Protein AF-0000000080639668 (afdb_homodimer)

Sequence (604 aa):
MKFLVVGAGGVGGYIGARLAEKGNDVTFLVRQKRAEQLKETGLTVKSAKGDVAIKPKLIMADEKGEFDAVIIASKAYSLNDVIRDVKPFVKDSSVIIPFLNGYRHYNQLFEAFSKHQVLGGLCFIESALNEKGEILHTSAAHRFVFGEWNGERTDRMNELENAFAGVKADVIISRDIEKDIWKKYMFIAAQAGVTTLFQQPVGPILDTEGGRNTAKRLFAEIGAIFSAAGIPKDPDLEEESYRTLTSMSYHMKSSMLRDMEKGRVTEGDHLHGFLLEKAKGLSVDTLVLETVFANLQMYEAKMKFLVVGAGGVGGYIGARLAEKGNDVTFLVRQKRAEQLKETGLTVKSAKGDVAIKPKLIMADEKGEFDAVIIASKAYSLNDVIRDVKPFVKDSSVIIPFLNGYRHYNQLFEAFSKHQVLGGLCFIESALNEKGEILHTSAAHRFVFGEWNGERTDRMNELENAFAGVKADVIISRDIEKDIWKKYMFIAAQAGVTTLFQQPVGPILDTEGGRNTAKRLFAEIGAIFSAAGIPKDPDLEEESYRTLTSMSYHMKSSMLRDMEKGRVTEGDHLHGFLLEKAKGLSVDTLVLETVFANLQMYEAK

Radius of gyration: 31.42 Å; Cα contacts (8 Å, |Δi|>4): 1148; chains: 2; bounding box: 51×94×61 Å

Solvent-accessible surface area (backbone atoms only — not comparable to full-atom values): 31959 Å² total; per-residue (Å²): 118,37,34,34,24,37,28,73,45,26,57,20,30,48,55,44,48,33,40,35,70,68,64,48,50,50,32,32,39,41,55,69,71,57,46,56,49,34,73,71,72,29,48,39,37,48,34,92,89,56,65,47,74,45,79,71,45,74,44,48,68,90,59,88,56,78,32,45,32,36,36,41,30,56,82,87,52,57,65,67,58,50,51,63,46,45,52,75,33,55,52,89,82,21,34,35,39,38,45,53,86,52,59,64,64,53,62,54,46,44,71,75,38,61,60,86,29,48,40,36,36,35,64,45,64,48,47,34,61,49,97,86,65,33,26,41,37,79,47,90,49,51,35,39,37,32,23,36,76,85,28,60,86,45,70,66,52,52,53,50,51,58,69,51,56,84,28,89,54,51,72,44,81,35,57,51,22,60,42,53,43,47,53,50,33,52,42,53,43,41,48,29,35,50,23,47,50,59,70,43,32,50,32,67,37,59,72,29,72,27,30,40,51,47,47,54,47,33,34,46,33,53,45,46,40,34,57,75,66,66,49,70,68,63,94,57,44,46,60,51,43,50,50,53,59,74,67,47,57,55,76,43,63,34,73,51,35,55,30,50,76,68,71,45,83,69,61,46,60,57,42,46,42,46,52,54,58,65,34,58,94,46,99,62,72,48,64,61,53,31,40,32,41,26,44,46,52,50,62,73,69,108,118,37,36,34,24,36,28,73,45,26,58,21,30,47,56,44,48,34,39,35,70,67,66,47,49,50,32,30,38,42,55,68,71,57,45,54,48,35,72,71,72,28,49,38,36,48,33,91,91,54,64,46,74,45,79,69,44,74,44,47,67,90,58,85,58,78,33,44,33,38,37,41,30,56,81,86,53,57,65,67,58,50,51,62,45,45,52,77,33,54,51,90,82,20,34,34,38,38,44,52,86,54,60,64,65,53,61,56,46,44,72,76,38,59,60,85,29,49,40,36,36,34,64,45,65,47,47,35,62,48,96,87,64,33,25,40,36,78,48,93,52,50,34,39,38,33,23,36,75,83,28,59,86,46,70,67,53,51,52,49,52,57,69,51,56,83,28,89,51,50,72,44,79,35,58,52,22,59,42,54,42,47,52,51,33,51,42,53,44,39,47,28,35,50,23,47,52,60,68,42,31,50,32,67,38,58,71,30,69,27,31,41,50,48,47,53,47,33,34,47,32,53,47,46,40,33,58,74,67,67,47,70,68,64,93,57,45,47,62,52,44,51,50,52,59,73,66,48,57,54,76,43,62,34,72,50,33,55,30,51,76,69,71,44,83,71,60,46,60,57,42,47,43,44,51,53,59,64,33,57,94,46,100,64,73,49,65,62,53,31,40,33,40,28,44,46,51,51,62,74,69,108

Foldseek 3Di:
DAEEQEDCWQLSVVQQQLLVVVPHHYEYEDDDVVVVLCCVQNAWEDDPLDITGDNHHYDYLPDAEEGQEYEYEDPPDDLVVVLNSCVRHYDPNHAYEYADAFDVSLVVVVVSHPNQRYKQKYWDFDWGQDPSRYIYTDDPAFEIEIEHCQLDCDPVNVVVCVSCVPRSHHYYYGSHRQQVRLLRLLLLLLQQLLCLLVLAFLQVLCVDPVSLVLSLVQLVLLVLLCVQLVRDYDPCSSVVSSVVSVPDDNRDHRPQSVCLVVLHQGCLCRRLVVSVVSCVVPPTDCPSSVSSSVSNVVSVVD/DAEEQEDCWQLSVVQQQLLVVVPHHYEYEDDDVVVVLCCVQNAWEDEPLDITGDNHHYDYLPDAEEGQEYEYEDPPDDLVVVLNSCVRHYDPNHAYEYADAFDVSLVVVVVSDPNQRYKQKYWDFDWGQDPSRYIYTDDPAFEIEIEHCQLDCDPVNVVVCVSCVPRSHHYYYGSHRQQVRLLRLLLLLLQQLLCLLVLAFLQVLCVDPVSLVLSLVQLVLLVLLCVQLVRDYDPCSSVVSSVVSVPDDNRDHRPQSVCLVVLHQGCLCRRLVVSVVSCVVPPTDCPSSVSSSVSNVVSVVD

InterPro domains:
  IPR003710 Ketopantoate reductase ApbA/PanE [TIGR00745] (2-301)
  IPR008927 6-phosphogluconate dehydrogenase-like, C-terminal domain superfamily [SSF48179] (176-300)
  IPR013328 6-phosphogluconate dehydrogenase, domain 2 [G3DSA:1.10.1040.10] (176-299)
  IPR013332 Ketopantoate reductase, N-terminal domain [PF02558] (4-150)
  IPR013752 Ketopantoate reductase, C-terminal domain [PF08546] (176-300)
  IPR036291 NAD(P)-binding domain superfamily [SSF51735] (1-173)
  IPR051402 Ketopantoate Reductase-Related [PTHR21708] (1-301)

Secondary structure (DSSP, 8-state):
-EEEEE--SHHHHHHHHHHHHTT-EEEEE--HHHHHHHHHH-EEEEETT--EEE--EEE-TTS---EEEEEE--SSS-HHHHHHHHGGGEEEEEEEEE--SSSHHHHHHHHHS-TTTB-EEEEEEEEEE-TTS-EEEEEEEEEEEEE-TT----HHHHHHHHHHTT-SSEEEE-SSHHHHHHHHHHHHHHHHHHHHHHTS-HHHHHTSHHHHHHHHHHHHHHHHHHHHTT----TTHHHHHHHHHHTS-TT---HHHHHHHTT----HIIIIIHHHHHHTTS----HHHHHHHHHHHHHHH-/-EEEEE--SHHHHHHHHHHHHTT-EEEEE--HHHHHHHHHH-EEEEETT--EEE--EEE-TTS---EEEEEE--SSS-HHHHHHHHGGGEEEEEEEEE--SSSHHHHHHHHHS-TTTB-EEEEEEEEEE-TTSPEEEEEEEEEEEEE-TT----HHHHHHHHHHTT-SSEEEE-SSHHHHHHHHHHHHHHHHHHHHHHTS-HHHHHTSHHHHHHHHHHHHHHHHHHHHTT----TTHHHHHHHHHHTS-TT---HHHHHHHTT----HIIIIIHHHHHHTTS----HHHHHHHHHHHHHHH-

Structure (mmCIF, N/CA/C/O backbone):
data_AF-0000000080639668-model_v1
#
loop_
_entity.id
_entity.type
_entity.pdbx_description
1 polymer '2-dehydropantoate 2-reductase'
#
loop_
_atom_site.group_PDB
_atom_site.id
_atom_site.type_symbol
_atom_site.label_atom_id
_atom_site.label_alt_id
_atom_site.label_comp_id
_atom_site.label_asym_id
_atom_site.label_entity_id
_atom_site.label_seq_id
_atom_site.pdbx_PDB_ins_code
_atom_site.Cartn_x
_atom_site.Cartn_y
_atom_site.Cartn_z
_atom_site.occupancy
_atom_site.B_iso_or_equiv
_atom_site.auth_seq_id
_atom_site.auth_comp_id
_atom_site.auth_asym_id
_atom_site.auth_atom_id
_atom_site.pdbx_PDB_model_num
ATOM 1 N N . MET A 1 1 ? -1.045 -43.719 -22.391 1 94.25 1 MET A N 1
ATOM 2 C CA . MET A 1 1 ? -0.849 -43.188 -21.031 1 94.25 1 MET A CA 1
ATOM 3 C C . MET A 1 1 ? -2.18 -42.812 -20.406 1 94.25 1 MET A C 1
ATOM 5 O O . MET A 1 1 ? -3.045 -42.25 -21.078 1 94.25 1 MET A O 1
ATOM 9 N N . LYS A 1 2 ? -2.375 -43.219 -19.203 1 97.88 2 LYS A N 1
ATOM 10 C CA . LYS A 1 2 ? -3.555 -42.812 -18.438 1 97.88 2 LYS A CA 1
ATOM 11 C C . LYS A 1 2 ? -3.256 -41.594 -17.562 1 97.88 2 LYS A C 1
ATOM 13 O O . LYS A 1 2 ? -2.371 -41.625 -16.703 1 97.88 2 LYS A O 1
ATOM 18 N N . PHE A 1 3 ? -4.066 -40.531 -17.766 1 98.5 3 PHE A N 1
ATOM 19 C CA . PHE A 1 3 ? -3.848 -39.312 -17.031 1 98.5 3 PHE A CA 1
ATOM 20 C C . PHE A 1 3 ? -4.871 -39.125 -15.914 1 98.5 3 PHE A C 1
ATOM 22 O O . PHE A 1 3 ? -6.051 -39.438 -16.109 1 98.5 3 PHE A O 1
ATOM 29 N N . LEU A 1 4 ? -4.379 -38.719 -14.781 1 98.25 4 LEU A N 1
ATOM 30 C CA . LEU A 1 4 ? -5.227 -38.188 -13.711 1 98.25 4 LEU A CA 1
ATOM 31 C C . LEU A 1 4 ? -5.027 -36.688 -13.539 1 98.25 4 LEU A C 1
ATOM 33 O O . LEU A 1 4 ? -3.908 -36.25 -13.305 1 98.25 4 LEU A O 1
ATOM 37 N N . VAL A 1 5 ? -6.039 -35.938 -13.695 1 97.75 5 VAL A N 1
ATOM 38 C CA . VAL A 1 5 ? -5.984 -34.5 -13.445 1 97.75 5 VAL A CA 1
ATOM 39 C C . VAL A 1 5 ? -6.672 -34.188 -12.125 1 97.75 5 VAL A C 1
ATOM 41 O O . VAL A 1 5 ? -7.859 -34.469 -11.945 1 97.75 5 VAL A O 1
ATOM 44 N N . VAL A 1 6 ? -5.867 -33.594 -11.273 1 95.44 6 VAL A N 1
ATOM 45 C CA . VAL A 1 6 ? -6.398 -33.281 -9.945 1 95.44 6 VAL A CA 1
ATOM 46 C C . VAL A 1 6 ? -7.152 -31.953 -9.992 1 95.44 6 VAL A C 1
ATOM 48 O O . VAL A 1 6 ? -6.535 -30.891 -9.977 1 95.44 6 VAL A O 1
ATOM 51 N N . GLY A 1 7 ? -8.422 -32.031 -9.914 1 89.38 7 GLY A N 1
ATOM 52 C CA . GLY A 1 7 ? -9.273 -30.844 -9.992 1 89.38 7 GLY A CA 1
ATOM 53 C C . GLY A 1 7 ? -9.703 -30.516 -11.414 1 89.38 7 GLY A C 1
ATOM 54 O O . GLY A 1 7 ? -8.906 -30.625 -12.352 1 89.38 7 GLY A O 1
ATOM 55 N N . ALA A 1 8 ? -10.906 -30.125 -11.562 1 91.38 8 ALA A N 1
ATOM 56 C CA . ALA A 1 8 ? -11.453 -29.641 -12.828 1 91.38 8 ALA A CA 1
ATOM 57 C C . ALA A 1 8 ? -11.758 -28.156 -12.766 1 91.38 8 ALA A C 1
ATOM 59 O O . ALA A 1 8 ? -12.852 -27.734 -13.141 1 91.38 8 ALA A O 1
ATOM 60 N N . GLY A 1 9 ? -10.781 -27.484 -12.258 1 91.62 9 GLY A N 1
ATOM 61 C CA . GLY A 1 9 ? -10.891 -26.031 -12.203 1 91.62 9 GLY A CA 1
ATOM 62 C C . GLY A 1 9 ? -10.305 -25.359 -13.43 1 91.62 9 GLY A C 1
ATOM 63 O O . GLY A 1 9 ? -10.258 -25.938 -14.516 1 91.62 9 GLY A O 1
ATOM 64 N N . GLY A 1 10 ? -9.93 -24.062 -13.305 1 91.69 10 GLY A N 1
ATOM 65 C CA . GLY A 1 10 ? -9.461 -23.266 -14.43 1 91.69 10 GLY A CA 1
ATOM 66 C C . GLY A 1 10 ? -8.297 -23.906 -15.164 1 91.69 10 GLY A C 1
ATOM 67 O O . GLY A 1 10 ? -8.391 -24.188 -16.359 1 91.69 10 GLY A O 1
ATOM 68 N N . VAL A 1 11 ? -7.219 -24.203 -14.453 1 93.56 11 VAL A N 1
ATOM 69 C CA . VAL A 1 11 ? -6.008 -24.703 -15.094 1 93.56 11 VAL A CA 1
ATOM 70 C C . VAL A 1 11 ? -6.145 -26.203 -15.359 1 93.56 11 VAL A C 1
ATOM 72 O O . VAL A 1 11 ? -5.961 -26.656 -16.5 1 93.56 11 VAL A O 1
ATOM 75 N N . GLY A 1 12 ? -6.531 -26.922 -14.367 1 95.56 12 GLY A N 1
ATOM 76 C CA . GLY A 1 12 ? -6.684 -28.359 -14.523 1 95.56 12 GLY A CA 1
ATOM 77 C C . GLY A 1 12 ? -7.758 -28.734 -15.523 1 95.56 12 GLY A C 1
ATOM 78 O O . GLY A 1 12 ? -7.555 -29.625 -16.344 1 95.56 12 GLY A O 1
ATOM 79 N N . GLY A 1 13 ? -8.875 -28.078 -15.391 1 95.94 13 GLY A N 1
ATOM 80 C CA . GLY A 1 13 ? -9.938 -28.328 -16.359 1 95.94 13 GLY A CA 1
ATOM 81 C C . GLY A 1 13 ? -9.531 -28.031 -17.781 1 95.94 13 GLY A C 1
ATOM 82 O O . GLY A 1 13 ? -9.891 -28.766 -18.703 1 95.94 13 GLY A O 1
ATOM 83 N N . TYR A 1 14 ? -8.797 -27 -17.922 1 96.56 14 TYR A N 1
ATOM 84 C CA . TYR A 1 14 ? -8.375 -26.594 -19.266 1 96.56 14 TYR A CA 1
ATOM 85 C C . TYR A 1 14 ? -7.457 -27.656 -19.875 1 96.56 14 TYR A C 1
ATOM 87 O O . TYR A 1 14 ? -7.754 -28.203 -20.938 1 96.56 14 TYR A O 1
ATOM 95 N N . ILE A 1 15 ? -6.387 -27.984 -19.203 1 97 15 ILE A N 1
ATOM 96 C CA . ILE A 1 15 ? -5.391 -28.891 -19.781 1 97 15 ILE A CA 1
ATOM 97 C C . ILE A 1 15 ? -5.969 -30.297 -19.875 1 97 15 ILE A C 1
ATOM 99 O O . ILE A 1 15 ? -5.668 -31.047 -20.812 1 97 15 ILE A O 1
ATOM 103 N N . GLY A 1 16 ? -6.801 -30.641 -18.891 1 97.81 16 GLY A N 1
ATOM 104 C CA . GLY A 1 16 ? -7.465 -31.938 -18.953 1 97.81 16 GLY A CA 1
ATOM 105 C C . GLY A 1 16 ? -8.414 -32.062 -20.125 1 97.81 16 GLY A C 1
ATOM 106 O O . GLY A 1 16 ? -8.43 -33.094 -20.812 1 97.81 16 GLY A O 1
ATOM 107 N N . ALA A 1 17 ? -9.164 -31.047 -20.344 1 97.88 17 ALA A N 1
ATOM 108 C CA . ALA A 1 17 ? -10.094 -31.047 -21.469 1 97.88 17 ALA A CA 1
ATOM 109 C C . ALA A 1 17 ? -9.352 -31.125 -22.797 1 97.88 17 ALA A C 1
ATOM 111 O O . ALA A 1 17 ? -9.758 -31.859 -23.703 1 97.88 17 ALA A O 1
ATOM 112 N N . ARG A 1 18 ? -8.305 -30.422 -22.891 1 97.81 18 ARG A N 1
ATOM 113 C CA . ARG A 1 18 ? -7.523 -30.391 -24.125 1 97.81 18 ARG A CA 1
ATOM 114 C C . ARG A 1 18 ? -6.879 -31.75 -24.375 1 97.81 18 ARG A C 1
ATOM 116 O O . ARG A 1 18 ? -6.852 -32.219 -25.516 1 97.81 18 ARG A O 1
ATOM 123 N N . LEU A 1 19 ? -6.34 -32.344 -23.391 1 97.94 19 LEU A N 1
ATOM 124 C CA . LEU A 1 19 ? -5.77 -33.688 -23.5 1 97.94 19 LEU A CA 1
ATOM 125 C C . LEU A 1 19 ? -6.828 -34.688 -23.938 1 97.94 19 LEU A C 1
ATOM 127 O O . LEU A 1 19 ? -6.578 -35.531 -24.812 1 97.94 19 LEU A O 1
ATOM 131 N N . ALA A 1 20 ? -7.988 -34.562 -23.328 1 97.81 20 ALA A N 1
ATOM 132 C CA . ALA A 1 20 ? -9.086 -35.469 -23.672 1 97.81 20 ALA A CA 1
ATOM 133 C C . ALA A 1 20 ? -9.562 -35.25 -25.094 1 97.81 20 ALA A C 1
ATOM 135 O O . ALA A 1 20 ? -9.906 -36.219 -25.797 1 97.81 20 ALA A O 1
ATOM 136 N N . GLU A 1 21 ? -9.633 -34 -25.422 1 96.94 21 GLU A N 1
ATOM 137 C CA . GLU A 1 21 ? -10.055 -33.625 -26.766 1 96.94 21 GLU A CA 1
ATOM 138 C C . GLU A 1 21 ? -9.188 -34.312 -27.828 1 96.94 21 GLU A C 1
ATOM 140 O O . GLU A 1 21 ? -9.672 -34.688 -28.891 1 96.94 21 GLU A O 1
ATOM 145 N N . LYS A 1 22 ? -7.977 -34.438 -27.609 1 95.88 22 LYS A N 1
ATOM 146 C CA . LYS A 1 22 ? -7.035 -35.062 -28.547 1 95.88 22 LYS A CA 1
ATOM 147 C C . LYS A 1 22 ? -7.176 -36.594 -28.531 1 95.88 22 LYS A C 1
ATOM 149 O O . LYS A 1 22 ? -6.562 -37.281 -29.344 1 95.88 22 LYS A O 1
ATOM 154 N N . GLY A 1 23 ? -7.887 -37.156 -27.531 1 96.25 23 GLY A N 1
ATOM 155 C CA . GLY A 1 23 ? -8.156 -38.562 -27.516 1 96.25 23 GLY A CA 1
ATOM 156 C C . GLY A 1 23 ? -7.398 -39.312 -26.422 1 96.25 23 GLY A C 1
ATOM 157 O O . GLY A 1 23 ? -7.461 -40.531 -26.344 1 96.25 23 GLY A O 1
ATOM 158 N N . ASN A 1 24 ? -6.691 -38.594 -25.594 1 97.75 24 ASN A N 1
ATOM 159 C CA . ASN A 1 24 ? -5.98 -39.25 -24.484 1 97.75 24 ASN A CA 1
ATOM 160 C C . ASN A 1 24 ? -6.949 -39.75 -23.422 1 97.75 24 ASN A C 1
ATOM 162 O O . ASN A 1 24 ? -8.094 -39.312 -23.328 1 97.75 24 ASN A O 1
ATOM 166 N N . ASP A 1 25 ? -6.539 -40.719 -22.688 1 98.31 25 ASP A N 1
ATOM 167 C CA . ASP A 1 25 ? -7.312 -41.25 -21.578 1 98.31 25 ASP A CA 1
ATOM 168 C C . ASP A 1 25 ? -7.141 -40.406 -20.328 1 98.31 25 ASP A C 1
ATOM 170 O O . ASP A 1 25 ? -6.195 -40.594 -19.562 1 98.31 25 ASP A O 1
ATOM 174 N N . VAL A 1 26 ? -8.117 -39.531 -20.109 1 98.56 26 VAL A N 1
ATOM 175 C CA . VAL A 1 26 ? -8.016 -38.531 -19.047 1 98.56 26 VAL A CA 1
ATOM 176 C C . VAL A 1 26 ? -9.141 -38.75 -18.031 1 98.56 26 VAL A C 1
ATOM 178 O O . VAL A 1 26 ? -10.305 -38.875 -18.406 1 98.56 26 VAL A O 1
ATOM 181 N N . THR A 1 27 ? -8.797 -38.844 -16.797 1 98.31 27 THR A N 1
ATOM 182 C CA . THR A 1 27 ? -9.742 -38.906 -15.68 1 98.31 27 THR A CA 1
ATOM 183 C C . THR A 1 27 ? -9.523 -37.75 -14.727 1 98.31 27 THR A C 1
ATOM 185 O O . THR A 1 27 ? -8.391 -37.375 -14.43 1 98.31 27 THR A O 1
ATOM 188 N N . PHE A 1 28 ? -10.617 -37.156 -14.227 1 97.44 28 PHE A N 1
ATOM 189 C CA . PHE A 1 28 ? -10.539 -36.031 -13.305 1 97.44 28 PHE A CA 1
ATOM 190 C C . PHE A 1 28 ? -10.859 -36.469 -11.883 1 97.44 28 PHE A C 1
ATOM 192 O O . PHE A 1 28 ? -11.883 -37.094 -11.641 1 97.44 28 PHE A O 1
ATOM 199 N N . LEU A 1 29 ? -9.945 -36.188 -11.008 1 96.44 29 LEU A N 1
ATOM 200 C CA . LEU A 1 29 ? -10.219 -36.344 -9.586 1 96.44 29 LEU A CA 1
ATOM 201 C C . LEU A 1 29 ? -10.93 -35.125 -9.008 1 96.44 29 LEU A C 1
ATOM 203 O O . LEU A 1 29 ? -10.336 -34.062 -8.922 1 96.44 29 LEU A O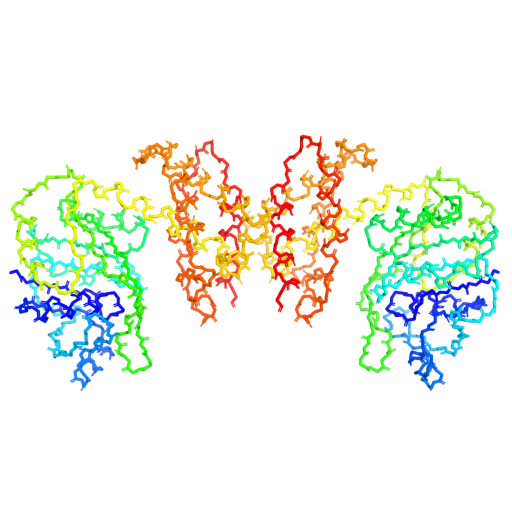 1
ATOM 207 N N . VAL A 1 30 ? -12.164 -35.281 -8.68 1 93.62 30 VAL A N 1
ATOM 208 C CA . VAL A 1 30 ? -12.961 -34.156 -8.211 1 93.62 30 VAL A CA 1
ATOM 209 C C . VAL A 1 30 ? -13.719 -34.531 -6.941 1 93.62 30 VAL A C 1
ATOM 211 O O . VAL A 1 30 ? -13.812 -35.719 -6.609 1 93.62 30 VAL A O 1
ATOM 214 N N . ARG A 1 31 ? -14.242 -33.562 -6.184 1 90.81 31 ARG A N 1
ATOM 215 C CA . ARG A 1 31 ? -15.102 -33.812 -5.027 1 90.81 31 ARG A CA 1
ATOM 216 C C . ARG A 1 31 ? -16.547 -34 -5.453 1 90.81 31 ARG A C 1
ATOM 218 O O . ARG A 1 31 ? -16.891 -33.812 -6.617 1 90.81 31 ARG A O 1
ATOM 225 N N . GLN A 1 32 ? -17.297 -34.312 -4.531 1 91.94 32 GLN A N 1
ATOM 226 C CA . GLN A 1 32 ? -18.656 -34.75 -4.789 1 91.94 32 GLN A CA 1
ATOM 227 C C . GLN A 1 32 ? -19.469 -33.656 -5.484 1 91.94 32 GLN A C 1
ATOM 229 O O . GLN A 1 32 ? -20.125 -33.906 -6.504 1 91.94 32 GLN A O 1
ATOM 234 N N . LYS A 1 33 ? -19.406 -32.531 -4.977 1 91.75 33 LYS A N 1
ATOM 235 C CA . LYS A 1 33 ? -20.203 -31.422 -5.531 1 91.75 33 LYS A CA 1
ATOM 236 C C . LYS A 1 33 ? -19.844 -31.156 -6.988 1 91.75 33 LYS A C 1
ATOM 238 O O . LYS A 1 33 ? -20.719 -31 -7.836 1 91.75 33 LYS A O 1
ATOM 243 N N . ARG A 1 34 ? -18.594 -31.141 -7.23 1 92.25 34 ARG A N 1
ATOM 244 C CA . ARG A 1 34 ? -18.125 -30.906 -8.594 1 92.25 34 ARG A CA 1
ATOM 245 C C . ARG A 1 34 ? -18.453 -32.094 -9.5 1 92.25 34 ARG A C 1
ATOM 247 O O . ARG A 1 34 ? -18.766 -31.906 -10.672 1 92.25 34 ARG A O 1
ATOM 254 N N . ALA A 1 35 ? -18.359 -33.25 -8.977 1 94.06 35 ALA A N 1
ATOM 255 C CA . ALA A 1 35 ? -18.703 -34.438 -9.727 1 94.06 35 ALA A CA 1
ATOM 256 C C . ALA A 1 35 ? -20.156 -34.406 -10.195 1 94.06 35 ALA A C 1
ATOM 258 O O . ALA A 1 35 ? -20.453 -34.688 -11.352 1 94.06 35 ALA A O 1
ATOM 259 N N . GLU A 1 36 ? -20.969 -34 -9.289 1 95.25 36 GLU A N 1
ATOM 260 C CA . GLU A 1 36 ? -22.391 -33.906 -9.609 1 95.25 36 GLU A CA 1
ATOM 261 C C . GLU A 1 36 ? -22.656 -32.875 -10.695 1 95.25 36 GLU A C 1
ATOM 263 O O . GLU A 1 36 ? -23.422 -33.125 -11.617 1 95.25 36 GLU A O 1
ATOM 268 N N . GLN A 1 37 ? -21.984 -31.828 -10.57 1 94.75 37 GLN A N 1
ATOM 269 C CA . GLN A 1 37 ? -22.125 -30.766 -11.562 1 94.75 37 GLN A CA 1
ATOM 270 C C . GLN A 1 37 ? -21.641 -31.234 -12.93 1 94.75 37 GLN A C 1
ATOM 272 O O . GLN A 1 37 ? -22.312 -31 -13.938 1 94.75 37 GLN A O 1
ATOM 277 N N . LEU A 1 38 ? -20.5 -31.891 -12.938 1 96.12 38 LEU A N 1
ATOM 278 C CA . LEU A 1 38 ? -19.875 -32.281 -14.188 1 96.12 38 LEU A CA 1
ATOM 279 C C . LEU A 1 38 ? -20.672 -33.406 -14.852 1 96.12 38 LEU A C 1
ATOM 281 O O . LEU A 1 38 ? -20.688 -33.531 -16.078 1 96.12 38 LEU A O 1
ATOM 285 N N . LYS A 1 39 ? -21.344 -34.188 -14.078 1 94.94 39 LYS A N 1
ATOM 286 C CA . LYS A 1 39 ? -22.188 -35.25 -14.617 1 94.94 39 LYS A CA 1
ATOM 287 C C . LYS A 1 39 ? -23.391 -34.656 -15.359 1 94.94 39 LYS A C 1
ATOM 289 O O . LYS A 1 39 ? -23.844 -35.219 -16.359 1 94.94 39 LYS A O 1
ATOM 294 N N . GLU A 1 40 ? -23.734 -33.531 -14.875 1 94.56 40 GLU A N 1
ATOM 295 C CA . GLU A 1 40 ? -24.906 -32.906 -15.461 1 94.56 40 GLU A CA 1
ATOM 296 C C . GLU A 1 40 ? -24.516 -32.031 -16.656 1 94.56 40 GLU A C 1
ATOM 298 O O . GLU A 1 40 ? -25.172 -32.094 -17.703 1 94.56 40 GLU A O 1
ATOM 303 N N . THR A 1 41 ? -23.5 -31.312 -16.547 1 94.38 41 THR A N 1
ATOM 304 C CA . THR A 1 41 ? -23.25 -30.266 -17.531 1 94.38 41 THR A CA 1
ATOM 305 C C . THR A 1 41 ? -22.094 -30.641 -18.438 1 94.38 41 THR A C 1
ATOM 307 O O . THR A 1 41 ? -21.891 -30.031 -19.5 1 94.38 41 THR A O 1
ATOM 310 N N . GLY A 1 42 ? -21.328 -31.688 -17.953 1 96.69 42 GLY A N 1
ATOM 311 C CA . GLY A 1 42 ? -20.047 -31.906 -18.625 1 96.69 42 GLY A CA 1
ATOM 312 C C . GLY A 1 42 ? -19.016 -30.844 -18.297 1 96.69 42 GLY A C 1
ATOM 313 O O . GLY A 1 42 ? -19.234 -30.016 -17.406 1 96.69 42 GLY A O 1
ATOM 314 N N . LEU A 1 43 ? -17.844 -30.984 -18.938 1 97.69 43 LEU A N 1
ATOM 315 C CA . LEU A 1 43 ? -16.766 -30.016 -18.797 1 97.69 43 LEU A CA 1
ATOM 316 C C . LEU A 1 43 ? -16.625 -29.172 -20.062 1 97.69 43 LEU A C 1
ATOM 318 O O . LEU A 1 43 ? -16.312 -29.703 -21.125 1 97.69 43 LEU A O 1
ATOM 322 N N . THR A 1 44 ? -16.891 -27.906 -19.891 1 97.56 44 THR A N 1
ATOM 323 C CA . THR A 1 44 ? -16.875 -26.984 -21.031 1 97.56 44 THR A CA 1
ATOM 324 C C . THR A 1 44 ? -15.789 -25.938 -20.875 1 97.56 44 THR A C 1
ATOM 326 O O . THR A 1 44 ? -15.672 -25.312 -19.812 1 97.56 44 THR A O 1
ATOM 329 N N . VAL A 1 45 ? -14.977 -25.766 -21.938 1 97.12 45 VAL A N 1
ATOM 330 C CA . VAL A 1 45 ? -13.961 -24.719 -22 1 97.12 45 VAL A CA 1
ATOM 331 C C . VAL A 1 45 ? -14.312 -23.719 -23.094 1 97.12 45 VAL A C 1
ATOM 333 O O . VAL A 1 45 ? -14.5 -24.094 -24.25 1 97.12 45 VAL A O 1
ATOM 336 N N . LYS A 1 46 ? -14.5 -22.516 -22.672 1 97 46 LYS A N 1
ATOM 337 C CA . LYS A 1 46 ? -14.633 -21.422 -23.625 1 97 46 LYS A CA 1
ATOM 338 C C . LYS A 1 46 ? -13.305 -20.703 -23.828 1 97 46 LYS A C 1
ATOM 340 O O . LYS A 1 46 ? -12.789 -20.062 -22.906 1 97 46 LYS A O 1
ATOM 345 N N . SER A 1 47 ? -12.766 -20.844 -25.031 1 95.38 47 SER A N 1
ATOM 346 C CA . SER A 1 47 ? -11.414 -20.344 -25.297 1 95.38 47 SER A CA 1
ATOM 347 C C . SER A 1 47 ? -11.32 -19.688 -26.672 1 95.38 47 SER A C 1
ATOM 349 O O . SER A 1 47 ? -11.961 -20.141 -27.625 1 95.38 47 SER A O 1
ATOM 351 N N . ALA A 1 48 ? -10.578 -18.625 -26.75 1 89.69 48 ALA A N 1
ATOM 352 C CA . ALA A 1 48 ? -10.297 -18.031 -28.062 1 89.69 48 ALA A CA 1
ATOM 353 C C . ALA A 1 48 ? -9.516 -18.984 -28.953 1 89.69 48 ALA A C 1
ATOM 355 O O . ALA A 1 48 ? -9.484 -18.828 -30.172 1 89.69 48 ALA A O 1
ATOM 356 N N . LYS A 1 49 ? -8.906 -20 -28.344 1 93.94 49 LYS A N 1
ATOM 357 C CA . LYS A 1 49 ? -8.156 -21 -29.094 1 93.94 49 LYS A CA 1
ATOM 358 C C . LYS A 1 49 ? -9.062 -22.156 -29.531 1 93.94 49 LYS A C 1
ATOM 360 O O . LYS A 1 49 ? -8.578 -23.172 -30.016 1 93.94 49 LYS A O 1
ATOM 365 N N . GLY A 1 50 ? -10.406 -21.953 -29.344 1 94.69 50 GLY A N 1
ATOM 366 C CA . GLY A 1 50 ? -11.398 -22.953 -29.703 1 94.69 50 GLY A CA 1
ATOM 367 C C . GLY A 1 50 ? -12.102 -23.547 -28.5 1 94.69 50 GLY A C 1
ATOM 368 O O . GLY A 1 50 ? -11.445 -24.016 -27.562 1 94.69 50 GLY A O 1
ATOM 369 N N . ASP A 1 51 ? -13.344 -23.578 -28.547 1 96.94 51 ASP A N 1
ATOM 370 C CA . ASP A 1 51 ? -14.141 -24.141 -27.469 1 96.94 51 ASP A CA 1
ATOM 371 C C . ASP A 1 51 ? -14.062 -25.672 -27.469 1 96.94 51 ASP A C 1
ATOM 373 O O . ASP A 1 51 ? -13.828 -26.281 -28.516 1 96.94 51 ASP A O 1
ATOM 377 N N . VAL A 1 52 ? -14.227 -26.219 -26.297 1 96.62 52 VAL A N 1
ATOM 378 C CA . VAL A 1 52 ? -14.297 -27.672 -26.203 1 96.62 52 VAL A CA 1
ATOM 379 C C . VAL A 1 52 ? -15.273 -28.078 -25.094 1 96.62 52 VAL A C 1
ATOM 381 O O . VAL A 1 52 ? -15.359 -27.391 -24.062 1 96.62 52 VAL A O 1
ATOM 384 N N . ALA A 1 53 ? -16.047 -29.062 -25.422 1 96.94 53 ALA A N 1
ATOM 385 C CA . ALA A 1 53 ? -16.953 -29.672 -24.453 1 96.94 53 ALA A CA 1
ATOM 386 C C . ALA A 1 53 ? -16.797 -31.188 -24.438 1 96.94 53 ALA A C 1
ATOM 388 O O . ALA A 1 53 ? -16.859 -31.844 -25.469 1 96.94 53 ALA A O 1
ATOM 389 N N . ILE A 1 54 ? -16.641 -31.703 -23.234 1 97.5 54 ILE A N 1
ATOM 390 C CA . ILE A 1 54 ? -16.469 -33.156 -23.125 1 97.5 54 ILE A CA 1
ATOM 391 C C . ILE A 1 54 ? -17.328 -33.688 -22 1 97.5 54 ILE A C 1
ATOM 393 O O . ILE A 1 54 ? -17.797 -32.938 -21.141 1 97.5 54 ILE A O 1
ATOM 397 N N . LYS A 1 55 ? -17.594 -35 -22.062 1 96.75 55 LYS A N 1
ATOM 398 C CA . LYS A 1 55 ? -18.062 -35.75 -20.906 1 96.75 55 LYS A CA 1
ATOM 399 C C . LYS A 1 55 ? -16.906 -36.344 -20.125 1 96.75 55 LYS A C 1
ATOM 401 O O . LYS A 1 55 ? -16.391 -37.406 -20.5 1 96.75 55 LYS A O 1
ATOM 406 N N . PRO A 1 56 ? -16.531 -35.781 -19.078 1 96.81 56 PRO A N 1
ATOM 407 C CA . PRO A 1 56 ? -15.297 -36.188 -18.406 1 96.81 56 PRO A CA 1
ATOM 408 C C . PRO A 1 56 ? -15.453 -37.469 -17.641 1 96.81 56 PRO A C 1
ATOM 410 O O . PRO A 1 56 ? -16.516 -37.75 -17.062 1 96.81 56 PRO A O 1
ATOM 413 N N . LYS A 1 57 ? -14.422 -38.312 -17.703 1 97.44 57 LYS A N 1
ATOM 414 C CA . LYS A 1 57 ? -14.312 -39.406 -16.734 1 97.44 57 LYS A CA 1
ATOM 415 C C . LYS A 1 57 ? -13.977 -38.844 -15.344 1 97.44 57 LYS A C 1
ATOM 417 O O . LYS A 1 57 ? -13.102 -38 -15.203 1 97.44 57 LYS A O 1
ATOM 422 N N . LEU A 1 58 ? -14.742 -39.312 -14.375 1 97.19 58 LEU A N 1
ATOM 423 C CA . LEU A 1 58 ? -14.57 -38.781 -13.023 1 97.19 58 LEU A CA 1
ATOM 424 C C . LEU A 1 58 ? -14.18 -39.875 -12.055 1 97.19 58 LEU A C 1
ATOM 426 O O . LEU A 1 58 ? -14.562 -41.031 -12.25 1 97.19 58 LEU A O 1
ATOM 430 N N . ILE A 1 59 ? -13.391 -39.5 -11.125 1 96.5 59 ILE A N 1
ATOM 431 C CA . ILE A 1 59 ? -13.039 -40.406 -10.039 1 96.5 59 ILE A CA 1
ATOM 432 C C . ILE A 1 59 ? -12.969 -39.625 -8.727 1 96.5 59 ILE A C 1
ATOM 434 O O . ILE A 1 59 ? -12.672 -38.438 -8.719 1 96.5 59 ILE A O 1
ATOM 438 N N . MET A 1 60 ? -13.242 -40.281 -7.621 1 94.19 60 MET A N 1
ATOM 439 C CA . MET A 1 60 ? -13.172 -39.656 -6.297 1 94.19 60 MET A CA 1
ATOM 440 C C . MET A 1 60 ? -12.102 -40.344 -5.445 1 94.19 60 MET A C 1
ATOM 442 O O . MET A 1 60 ? -11.625 -41.438 -5.773 1 94.19 60 MET A O 1
ATOM 446 N N . ALA A 1 61 ? -11.656 -39.688 -4.367 1 91.19 61 ALA A N 1
ATOM 447 C CA . ALA A 1 61 ? -10.508 -40.062 -3.553 1 91.19 61 ALA A CA 1
ATOM 448 C C . ALA A 1 61 ? -10.703 -41.469 -2.984 1 91.19 61 ALA A C 1
ATOM 450 O O . ALA A 1 61 ? -9.734 -42.219 -2.764 1 91.19 61 ALA A O 1
ATOM 451 N N . ASP A 1 62 ? -11.859 -42 -2.773 1 88.88 62 ASP A N 1
ATOM 452 C CA . ASP A 1 62 ? -12.109 -43.25 -2.115 1 88.88 62 ASP A CA 1
ATOM 453 C C . ASP A 1 62 ? -12.234 -44.406 -3.137 1 88.88 62 ASP A C 1
ATOM 455 O O . ASP A 1 62 ? -12.43 -45.562 -2.768 1 88.88 62 ASP A O 1
ATOM 459 N N . GLU A 1 63 ? -11.945 -44.062 -4.324 1 92.5 63 GLU A N 1
ATOM 460 C CA . GLU A 1 63 ? -12.047 -45.094 -5.367 1 92.5 63 GLU A CA 1
ATOM 461 C C . GLU A 1 63 ? -10.68 -45.656 -5.73 1 92.5 63 GLU A C 1
ATOM 463 O O . GLU A 1 63 ? -9.664 -45.219 -5.172 1 92.5 63 GLU A O 1
ATOM 468 N N . LYS A 1 64 ? -10.695 -46.656 -6.527 1 92.12 64 LYS A N 1
ATOM 469 C CA . LYS A 1 64 ? -9.453 -47.312 -6.906 1 92.12 64 LYS A CA 1
ATOM 470 C C . LYS A 1 64 ? -9.094 -47.031 -8.359 1 92.12 64 LYS A C 1
ATOM 472 O O . LYS A 1 64 ? -9.977 -46.938 -9.211 1 92.12 64 LYS A O 1
ATOM 477 N N . GLY A 1 65 ? -7.848 -46.844 -8.578 1 92.69 65 GLY A N 1
ATOM 478 C CA . GLY A 1 65 ? -7.336 -46.625 -9.922 1 92.69 65 GLY A CA 1
ATOM 479 C C . GLY A 1 65 ? -5.836 -46.406 -9.953 1 92.69 65 GLY A C 1
ATOM 480 O O . GLY A 1 65 ? -5.211 -46.188 -8.922 1 92.69 65 GLY A O 1
ATOM 481 N N . GLU A 1 66 ? -5.223 -46.688 -11.148 1 95.88 66 GLU A N 1
ATOM 482 C CA . GLU A 1 66 ? -3.805 -46.438 -11.383 1 95.88 66 GLU A CA 1
ATOM 483 C C . GLU A 1 66 ? -3.602 -45.562 -12.625 1 95.88 66 GLU A C 1
ATOM 485 O O . GLU A 1 66 ? -4.266 -45.75 -13.641 1 95.88 66 GLU A O 1
ATOM 490 N N . PHE A 1 67 ? -2.674 -44.688 -12.453 1 98.25 67 PHE A N 1
ATOM 491 C CA . PHE A 1 67 ? -2.467 -43.719 -13.531 1 98.25 67 PHE A CA 1
ATOM 492 C C . PHE A 1 67 ? -0.983 -43.562 -13.844 1 98.25 67 PHE A C 1
ATOM 494 O O . PHE A 1 67 ? -0.137 -43.75 -12.961 1 98.25 67 PHE A O 1
ATOM 501 N N . ASP A 1 68 ? -0.732 -43.312 -15.109 1 98.06 68 ASP A N 1
ATOM 502 C CA . ASP A 1 68 ? 0.647 -43.156 -15.555 1 98.06 68 ASP A CA 1
ATOM 503 C C . ASP A 1 68 ? 1.159 -41.75 -15.25 1 98.06 68 ASP A C 1
ATOM 505 O O . ASP A 1 68 ? 2.338 -41.562 -14.945 1 98.06 68 ASP A O 1
ATOM 509 N N . ALA A 1 69 ? 0.323 -40.781 -15.391 1 98.38 69 ALA A N 1
ATOM 510 C CA . ALA A 1 69 ? 0.668 -39.406 -15.164 1 98.38 69 ALA A CA 1
ATOM 511 C C . ALA A 1 69 ? -0.402 -38.688 -14.336 1 98.38 69 ALA A C 1
ATOM 513 O O . ALA A 1 69 ? -1.599 -38.844 -14.586 1 98.38 69 ALA A O 1
ATOM 514 N N . VAL A 1 70 ? 0.051 -37.969 -13.336 1 98.06 70 VAL A N 1
ATOM 515 C CA . VAL A 1 70 ? -0.832 -37.188 -12.477 1 98.06 70 VAL A CA 1
ATOM 516 C C . VAL A 1 70 ? -0.508 -35.719 -12.617 1 98.06 70 VAL A C 1
ATOM 518 O O . VAL A 1 70 ? 0.62 -35.281 -12.359 1 98.06 70 VAL A O 1
ATOM 521 N N . ILE A 1 71 ? -1.508 -34.906 -13.016 1 98 71 ILE A N 1
ATOM 522 C CA . ILE A 1 71 ? -1.364 -33.469 -13.164 1 98 71 ILE A CA 1
ATOM 523 C C . ILE A 1 71 ? -2.023 -32.75 -11.977 1 98 71 ILE A C 1
ATOM 525 O O . ILE A 1 71 ? -3.219 -32.938 -11.727 1 98 71 ILE A O 1
ATOM 529 N N . ILE A 1 72 ? -1.2 -32.031 -11.273 1 96.5 72 ILE A N 1
ATOM 530 C CA . ILE A 1 72 ? -1.702 -31.266 -10.133 1 96.5 72 ILE A CA 1
ATOM 531 C C . ILE A 1 72 ? -1.786 -29.781 -10.492 1 96.5 72 ILE A C 1
ATOM 533 O O . ILE A 1 72 ? -0.76 -29.125 -10.664 1 96.5 72 ILE A O 1
ATOM 537 N N . ALA A 1 73 ? -3.004 -29.281 -10.578 1 92.31 73 ALA A N 1
ATOM 538 C CA . ALA A 1 73 ? -3.195 -27.891 -10.992 1 92.31 73 ALA A CA 1
ATOM 539 C C . ALA A 1 73 ? -4.23 -27.188 -10.117 1 92.31 73 ALA A C 1
ATOM 541 O O . ALA A 1 73 ? -4.656 -26.078 -10.422 1 92.31 73 ALA A O 1
ATOM 542 N N . SER A 1 74 ? -4.621 -27.719 -8.984 1 82 74 SER A N 1
ATOM 543 C CA . SER A 1 74 ? -5.715 -27.172 -8.188 1 82 74 SER A CA 1
ATOM 544 C C . SER A 1 74 ? -5.191 -26.25 -7.094 1 82 74 SER A C 1
ATOM 546 O O . SER A 1 74 ? -4.242 -26.578 -6.387 1 82 74 SER A O 1
ATOM 548 N N . LYS A 1 75 ? -5.797 -24.953 -7.051 1 73.56 75 LYS A N 1
ATOM 549 C CA . LYS A 1 75 ? -5.523 -24.047 -5.949 1 73.56 75 LYS A CA 1
ATOM 550 C C . LYS A 1 75 ? -6.629 -24.094 -4.898 1 73.56 75 LYS A C 1
ATOM 552 O O . LYS A 1 75 ? -6.559 -23.406 -3.879 1 73.56 75 LYS A O 1
ATOM 557 N N . ALA A 1 76 ? -7.551 -24.891 -5.211 1 59.28 76 ALA A N 1
ATOM 558 C CA . ALA A 1 76 ? -8.742 -24.922 -4.371 1 59.28 76 ALA A CA 1
ATOM 559 C C . ALA A 1 76 ? -8.484 -25.672 -3.068 1 59.28 76 ALA A C 1
ATOM 561 O O . ALA A 1 76 ? -9.203 -25.5 -2.084 1 59.28 76 ALA A O 1
ATOM 562 N N . TYR A 1 77 ? -7.523 -26.469 -3.115 1 62.97 77 TYR A N 1
ATOM 563 C CA . TYR A 1 77 ? -7.246 -27.328 -1.978 1 62.97 77 TYR A CA 1
ATOM 564 C C . TYR A 1 77 ? -5.863 -27.047 -1.403 1 62.97 77 TYR A C 1
ATOM 566 O O . TYR A 1 77 ? -4.984 -26.547 -2.104 1 62.97 77 TYR A O 1
ATOM 574 N N . SER A 1 78 ? -5.859 -27.438 -0.113 1 80.06 78 SER A N 1
ATOM 575 C CA . SER A 1 78 ? -4.5 -27.516 0.41 1 80.06 78 SER A CA 1
ATOM 576 C C . SER A 1 78 ? -3.697 -28.609 -0.292 1 80.06 78 SER A C 1
ATOM 578 O O . SER A 1 78 ? -4.254 -29.625 -0.705 1 80.06 78 SER A O 1
ATOM 580 N N . LEU A 1 79 ? -2.531 -28.359 -0.484 1 89.75 79 LEU A N 1
ATOM 581 C CA . LEU A 1 79 ? -1.662 -29.328 -1.145 1 89.75 79 LEU A CA 1
ATOM 582 C C . LEU A 1 79 ? -1.615 -30.641 -0.365 1 89.75 79 LEU A C 1
ATOM 584 O O . LEU A 1 79 ? -1.535 -31.719 -0.959 1 89.75 79 LEU A O 1
ATOM 588 N N . ASN A 1 80 ? -1.736 -30.516 0.933 1 91.56 80 ASN A N 1
ATOM 589 C CA . ASN A 1 80 ? -1.722 -31.719 1.757 1 91.56 80 ASN A CA 1
ATOM 590 C C . ASN A 1 80 ? -2.92 -32.625 1.46 1 91.56 80 ASN A C 1
ATOM 592 O O . ASN A 1 80 ? -2.789 -33.844 1.42 1 91.56 80 ASN A O 1
ATOM 596 N N . ASP A 1 81 ? -4.055 -32 1.307 1 92 81 ASP A N 1
ATOM 597 C CA . ASP A 1 81 ? -5.242 -32.75 0.946 1 92 81 ASP A CA 1
ATOM 598 C C . ASP A 1 81 ? -5.086 -33.406 -0.43 1 92 81 ASP A C 1
ATOM 600 O O . ASP A 1 81 ? -5.469 -34.562 -0.628 1 92 81 ASP A O 1
ATOM 604 N N . VAL A 1 82 ? -4.523 -32.688 -1.299 1 92.94 82 VAL A N 1
ATOM 605 C CA . VAL A 1 82 ? -4.305 -33.188 -2.652 1 92.94 82 VAL A CA 1
ATOM 606 C C . VAL A 1 82 ? -3.373 -34.375 -2.611 1 92.94 82 VAL A C 1
ATOM 608 O O . VAL A 1 82 ? -3.646 -35.406 -3.244 1 92.94 82 VAL A O 1
ATOM 611 N N . ILE A 1 83 ? -2.311 -34.281 -1.871 1 94.69 83 ILE A N 1
ATOM 612 C CA . ILE A 1 83 ? -1.323 -35.344 -1.767 1 94.69 83 ILE A CA 1
ATOM 613 C C . ILE A 1 83 ? -1.974 -36.594 -1.178 1 94.69 83 ILE A C 1
ATOM 615 O O . ILE A 1 83 ? -1.8 -37.688 -1.701 1 94.69 83 ILE A O 1
ATOM 619 N N . ARG A 1 84 ? -2.734 -36.375 -0.184 1 94.38 84 ARG A N 1
ATOM 620 C CA . ARG A 1 84 ? -3.424 -37.5 0.459 1 94.38 84 ARG A CA 1
ATOM 621 C C . ARG A 1 84 ? -4.363 -38.188 -0.517 1 94.38 84 ARG A C 1
ATOM 623 O O . ARG A 1 84 ? -4.402 -39.438 -0.577 1 94.38 84 ARG A O 1
ATOM 630 N N . ASP A 1 85 ? -5.051 -37.469 -1.218 1 93.75 85 ASP A N 1
ATOM 631 C CA . ASP A 1 85 ? -6.066 -37.969 -2.123 1 93.75 85 ASP A CA 1
ATOM 632 C C . ASP A 1 85 ? -5.43 -38.656 -3.33 1 93.75 85 ASP A C 1
ATOM 634 O O . ASP A 1 85 ? -5.996 -39.594 -3.891 1 93.75 85 ASP A O 1
ATOM 638 N N . VAL A 1 86 ? -4.301 -38.281 -3.748 1 95.38 86 VAL A N 1
ATOM 639 C CA . VAL A 1 86 ? -3.672 -38.719 -4.988 1 95.38 86 VAL A CA 1
ATOM 640 C C . VAL A 1 86 ? -2.826 -39.969 -4.727 1 95.38 86 VAL A C 1
ATOM 642 O O . VAL A 1 86 ? -2.674 -40.812 -5.605 1 95.38 86 VAL A O 1
ATOM 645 N N . LYS A 1 87 ? -2.33 -40.125 -3.578 1 95.25 87 LYS A N 1
ATOM 646 C CA . LYS A 1 87 ? -1.36 -41.156 -3.225 1 95.25 87 LYS A CA 1
ATOM 647 C C . LYS A 1 87 ? -1.852 -42.562 -3.643 1 95.25 87 LYS A C 1
ATOM 649 O O . LYS A 1 87 ? -1.09 -43.344 -4.203 1 95.25 87 LYS A O 1
ATOM 654 N N . PRO A 1 88 ? -3.162 -42.812 -3.414 1 95.62 88 PRO A N 1
ATOM 655 C CA . PRO A 1 88 ? -3.639 -44.156 -3.756 1 95.62 88 PRO A CA 1
ATOM 656 C C . PRO A 1 88 ? -3.613 -44.438 -5.258 1 95.62 88 PRO A C 1
ATOM 658 O O . PRO A 1 88 ? -3.703 -45.594 -5.684 1 95.62 88 PRO A O 1
ATOM 661 N N . PHE A 1 89 ? -3.504 -43.469 -6.043 1 97.19 89 PHE A N 1
ATOM 662 C CA . PHE A 1 89 ? -3.586 -43.625 -7.492 1 97.19 89 PHE A CA 1
ATOM 663 C C . PHE A 1 89 ? -2.195 -43.656 -8.109 1 97.19 89 PHE A C 1
ATOM 665 O O . PHE A 1 89 ? -2.055 -43.875 -9.312 1 97.19 89 PHE A O 1
ATOM 672 N N . VAL A 1 90 ? -1.184 -43.469 -7.348 1 96.44 90 VAL A N 1
ATOM 673 C CA . VAL A 1 90 ? 0.189 -43.344 -7.828 1 96.44 90 VAL A CA 1
ATOM 674 C C . VAL A 1 90 ? 0.928 -44.656 -7.629 1 96.44 90 VAL A C 1
ATOM 676 O O . VAL A 1 90 ? 1.006 -45.156 -6.508 1 96.44 90 VAL A O 1
ATOM 679 N N . LYS A 1 91 ? 1.468 -45.156 -8.633 1 95.75 91 LYS A N 1
ATOM 680 C CA . LYS A 1 91 ? 2.352 -46.312 -8.602 1 95.75 91 LYS A CA 1
ATOM 681 C C . LYS A 1 91 ? 3.811 -45.906 -8.766 1 95.75 91 LYS A C 1
ATOM 683 O O . LYS A 1 91 ? 4.105 -44.719 -9 1 95.75 91 LYS A O 1
ATOM 688 N N . ASP A 1 92 ? 4.691 -46.812 -8.711 1 93.81 92 ASP A N 1
ATOM 689 C CA . ASP A 1 92 ? 6.117 -46.5 -8.727 1 93.81 92 ASP A CA 1
ATOM 690 C C . ASP A 1 92 ? 6.531 -45.844 -10.039 1 93.81 92 ASP A C 1
ATOM 692 O O . ASP A 1 92 ? 7.418 -45 -10.062 1 93.81 92 ASP A O 1
ATOM 696 N N . SER A 1 93 ? 5.879 -46.25 -11.055 1 95.25 93 SER A N 1
ATOM 697 C CA . SER A 1 93 ? 6.258 -45.75 -12.375 1 95.25 93 SER A CA 1
ATOM 698 C C . SER A 1 93 ? 5.488 -44.469 -12.727 1 95.25 93 SER A C 1
ATOM 700 O O . SER A 1 93 ? 5.734 -43.875 -13.773 1 95.25 93 SER A O 1
ATOM 702 N N . SER A 1 94 ? 4.559 -44.094 -11.852 1 97.38 94 SER A N 1
ATOM 703 C CA . SER A 1 94 ? 3.768 -42.875 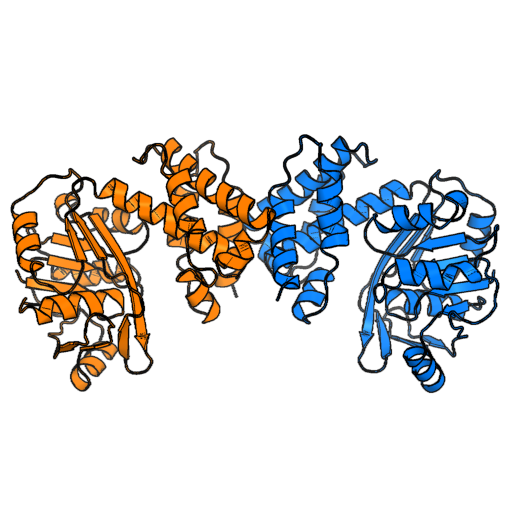-12.133 1 97.38 94 SER A CA 1
ATOM 704 C C . SER A 1 94 ? 4.637 -41.625 -12.141 1 97.38 94 SER A C 1
ATOM 706 O O . SER A 1 94 ? 5.629 -41.562 -11.406 1 97.38 94 SER A O 1
ATOM 708 N N . VAL A 1 95 ? 4.227 -40.688 -12.992 1 97.75 95 VAL A N 1
ATOM 709 C CA . VAL A 1 95 ? 4.875 -39.375 -13.016 1 97.75 95 VAL A CA 1
ATOM 710 C C . VAL A 1 95 ? 3.898 -38.312 -12.531 1 97.75 95 VAL A C 1
ATOM 712 O O . VAL A 1 95 ? 2.707 -38.344 -12.844 1 97.75 95 VAL A O 1
ATOM 715 N N . ILE A 1 96 ? 4.426 -37.375 -11.742 1 98 96 ILE A N 1
ATOM 716 C CA . ILE A 1 96 ? 3.627 -36.281 -11.203 1 98 96 ILE A CA 1
ATOM 717 C C . ILE A 1 96 ? 4.09 -34.969 -11.805 1 98 96 ILE A C 1
ATOM 719 O O . ILE A 1 96 ? 5.281 -34.656 -11.781 1 98 96 ILE A O 1
ATOM 723 N N . ILE A 1 97 ? 3.154 -34.188 -12.367 1 98.06 97 ILE A N 1
ATOM 724 C CA . ILE A 1 97 ? 3.451 -32.906 -12.992 1 98.06 97 ILE A CA 1
ATOM 725 C C . ILE A 1 97 ? 2.65 -31.812 -12.312 1 98.06 97 ILE A C 1
ATOM 727 O O . ILE A 1 97 ? 1.454 -31.656 -12.57 1 98.06 97 ILE A O 1
ATOM 731 N N . PRO A 1 98 ? 3.297 -31 -11.531 1 96.81 98 PRO A N 1
ATOM 732 C CA . PRO A 1 98 ? 2.594 -29.875 -10.914 1 96.81 98 PRO A CA 1
ATOM 733 C C . PRO A 1 98 ? 2.527 -28.641 -11.812 1 96.81 98 PRO A C 1
ATOM 735 O O . PRO A 1 98 ? 3.539 -28.25 -12.406 1 96.81 98 PRO A O 1
ATOM 738 N N . PHE A 1 99 ? 1.376 -28.094 -12 1 95.75 99 PHE A N 1
ATOM 739 C CA . PHE A 1 99 ? 1.181 -26.797 -12.617 1 95.75 99 PHE A CA 1
ATOM 740 C C . PHE A 1 99 ? 0.643 -25.797 -11.609 1 95.75 99 PHE A C 1
ATOM 742 O O . PHE A 1 99 ? -0.487 -25.312 -11.742 1 95.75 99 PHE A O 1
ATOM 749 N N . LEU A 1 100 ? 1.468 -25.516 -10.602 1 92.38 100 LEU A N 1
ATOM 750 C CA . LEU A 1 100 ? 1.174 -24.594 -9.516 1 92.38 100 LEU A CA 1
ATOM 751 C C . LEU A 1 100 ? 2.145 -23.406 -9.531 1 92.38 100 LEU A C 1
ATOM 753 O O . LEU A 1 100 ? 3.23 -23.5 -10.117 1 92.38 100 LEU A O 1
ATOM 757 N N . ASN A 1 101 ? 1.75 -22.375 -8.992 1 90.12 101 ASN A N 1
ATOM 758 C CA . ASN A 1 101 ? 2.637 -21.219 -8.906 1 90.12 101 ASN A CA 1
ATOM 759 C C . ASN A 1 101 ? 3.586 -21.328 -7.715 1 90.12 101 ASN A C 1
ATOM 761 O O . ASN A 1 101 ? 3.209 -21.844 -6.656 1 90.12 101 ASN A O 1
ATOM 765 N N . GLY A 1 102 ? 4.77 -20.828 -7.953 1 91.5 102 GLY A N 1
ATOM 766 C CA . GLY A 1 102 ? 5.73 -20.828 -6.859 1 91.5 102 GLY A CA 1
ATOM 767 C C . GLY A 1 102 ? 6.602 -22.078 -6.836 1 91.5 102 GLY A C 1
ATOM 768 O O . GLY A 1 102 ? 6.785 -22.734 -7.863 1 91.5 102 GLY A O 1
ATOM 769 N N . TYR A 1 103 ? 7.215 -22.312 -5.672 1 93.75 103 TYR A N 1
ATOM 770 C CA . TYR A 1 103 ? 8.172 -23.422 -5.559 1 93.75 103 TYR A CA 1
ATOM 771 C C . TYR A 1 103 ? 7.902 -24.25 -4.305 1 93.75 103 TYR A C 1
ATOM 773 O O . TYR A 1 103 ? 8.328 -25.391 -4.215 1 93.75 103 TYR A O 1
ATOM 781 N N . ARG A 1 104 ? 7.23 -23.719 -3.379 1 90.94 104 ARG A N 1
ATOM 782 C CA . ARG A 1 104 ? 7.051 -24.344 -2.072 1 90.94 104 ARG A CA 1
ATOM 783 C C . ARG A 1 104 ? 6.438 -25.734 -2.213 1 90.94 104 ARG A C 1
ATOM 785 O O . ARG A 1 104 ? 6.773 -26.641 -1.451 1 90.94 104 ARG A O 1
ATOM 792 N N . HIS A 1 105 ? 5.598 -25.953 -3.141 1 92.69 105 HIS A N 1
ATOM 793 C CA . HIS A 1 105 ? 4.871 -27.203 -3.299 1 92.69 105 HIS A CA 1
ATOM 794 C C . HIS A 1 105 ? 5.82 -28.344 -3.662 1 92.69 105 HIS A C 1
ATOM 796 O O . HIS A 1 105 ? 5.531 -29.516 -3.383 1 92.69 105 HIS A O 1
ATOM 802 N N . TYR A 1 106 ? 6.926 -28.062 -4.258 1 94.94 106 TYR A N 1
ATOM 803 C CA . TYR A 1 106 ? 7.871 -29.109 -4.609 1 94.94 106 TYR A CA 1
ATOM 804 C C . TYR A 1 106 ? 8.445 -29.766 -3.357 1 94.94 106 TYR A C 1
ATOM 806 O O . TYR A 1 106 ? 8.648 -30.984 -3.32 1 94.94 106 TYR A O 1
ATOM 814 N N . ASN A 1 107 ? 8.727 -28.891 -2.35 1 93.25 107 ASN A N 1
ATOM 815 C CA . ASN A 1 107 ? 9.219 -29.453 -1.096 1 93.25 107 ASN A CA 1
ATOM 816 C C . ASN A 1 107 ? 8.25 -30.484 -0.523 1 93.25 107 ASN A C 1
ATOM 818 O O . ASN A 1 107 ? 8.656 -31.562 -0.098 1 93.25 107 ASN A O 1
ATOM 822 N N . GLN A 1 108 ? 7.023 -30.188 -0.567 1 93.38 108 GLN A N 1
ATOM 823 C CA . GLN A 1 108 ? 5.996 -31.094 -0.062 1 93.38 108 GLN A CA 1
ATOM 824 C C . GLN A 1 108 ? 5.859 -32.312 -0.951 1 93.38 108 GLN A C 1
ATOM 826 O O . GLN A 1 108 ? 5.676 -33.438 -0.454 1 93.38 108 GLN A O 1
ATOM 831 N N . LEU A 1 109 ? 5.914 -32.156 -2.188 1 96.44 109 LEU A N 1
ATOM 832 C CA . LEU A 1 109 ? 5.773 -33.25 -3.129 1 96.44 109 LEU A CA 1
ATOM 833 C C . LEU A 1 109 ? 6.953 -34.219 -3.027 1 96.44 109 LEU A C 1
ATOM 835 O O . LEU A 1 109 ? 6.777 -35.438 -3.09 1 96.44 109 LEU A O 1
ATOM 839 N N . PHE A 1 110 ? 8.125 -33.656 -2.83 1 96.06 110 PHE A N 1
ATOM 840 C CA . PHE A 1 110 ? 9.32 -34.469 -2.699 1 96.06 110 PHE A CA 1
ATOM 841 C C . PHE A 1 110 ? 9.289 -35.281 -1.409 1 96.06 110 PHE A C 1
ATOM 843 O O . PHE A 1 110 ? 9.859 -36.375 -1.337 1 96.06 110 PHE A O 1
ATOM 850 N N . GLU A 1 111 ? 8.648 -34.75 -0.442 1 94.81 111 GLU A N 1
ATOM 851 C CA . GLU A 1 111 ? 8.5 -35.469 0.819 1 94.81 111 GLU A CA 1
ATOM 852 C C . GLU A 1 111 ? 7.469 -36.594 0.693 1 94.81 111 GLU A C 1
ATOM 854 O O . GLU A 1 111 ? 7.625 -37.625 1.306 1 94.81 111 GLU A O 1
ATOM 859 N N . ALA A 1 112 ? 6.496 -36.375 -0.089 1 95.5 112 ALA A N 1
ATOM 860 C CA . ALA A 1 112 ? 5.371 -37.281 -0.181 1 95.5 112 ALA A CA 1
ATOM 861 C C . ALA A 1 112 ? 5.637 -38.375 -1.229 1 95.5 112 ALA A C 1
ATOM 863 O O . ALA A 1 112 ? 5.145 -39.5 -1.107 1 95.5 112 ALA A O 1
ATOM 864 N N . PHE A 1 113 ? 6.379 -37.969 -2.244 1 96.44 113 PHE A N 1
ATOM 865 C CA . PHE A 1 113 ? 6.684 -38.875 -3.354 1 96.44 113 PHE A CA 1
ATOM 866 C C . PHE A 1 113 ? 8.188 -38.938 -3.609 1 96.44 113 PHE A C 1
ATOM 868 O O . PHE A 1 113 ? 8.945 -38.125 -3.064 1 96.44 113 PHE A O 1
ATOM 875 N N . SER A 1 114 ? 8.617 -39.969 -4.352 1 93.06 114 SER A N 1
ATOM 876 C CA . SER A 1 114 ? 10.031 -39.969 -4.719 1 93.06 114 SER A CA 1
ATOM 877 C C . SER A 1 114 ? 10.359 -38.812 -5.641 1 93.06 114 SER A C 1
ATOM 879 O O . SER A 1 114 ? 9.547 -38.406 -6.473 1 93.06 114 SER A O 1
ATOM 881 N N . LYS A 1 115 ? 11.484 -38.219 -5.469 1 92.31 115 LYS A N 1
ATOM 882 C CA . LYS A 1 115 ? 11.922 -37.094 -6.285 1 92.31 115 LYS A CA 1
ATOM 883 C C . LYS A 1 115 ? 11.906 -37.469 -7.77 1 92.31 115 LYS A C 1
ATOM 885 O O . LYS A 1 115 ? 11.625 -36.594 -8.617 1 92.31 115 LYS A O 1
ATOM 890 N N . HIS A 1 116 ? 12.148 -38.719 -7.961 1 93.44 116 HIS A N 1
ATOM 891 C CA . HIS A 1 116 ? 12.18 -39.188 -9.344 1 93.44 116 HIS A CA 1
ATOM 892 C C . HIS A 1 116 ? 10.789 -39.125 -9.969 1 93.44 116 HIS A C 1
ATOM 894 O O . HIS A 1 116 ? 10.648 -38.969 -11.18 1 93.44 116 HIS A O 1
ATOM 900 N N . GLN A 1 117 ? 9.766 -39.188 -9.219 1 96.94 117 GLN A N 1
ATOM 901 C CA . GLN A 1 117 ? 8.398 -39.25 -9.742 1 96.94 117 GLN A CA 1
ATOM 902 C C . GLN A 1 117 ? 7.875 -37.844 -10.039 1 96.94 117 GLN A C 1
ATOM 904 O O . GLN A 1 117 ? 6.953 -37.688 -10.844 1 96.94 117 GLN A O 1
ATOM 909 N N . VAL A 1 118 ? 8.477 -36.875 -9.391 1 98.06 118 VAL A N 1
ATOM 910 C CA . VAL A 1 118 ? 7.945 -35.531 -9.492 1 98.06 118 VAL A CA 1
ATOM 911 C C . VAL A 1 118 ? 8.742 -34.75 -10.531 1 98.06 118 VAL A C 1
ATOM 913 O O . VAL A 1 118 ? 9.93 -34.469 -10.336 1 98.06 118 VAL A O 1
ATOM 916 N N . LEU A 1 119 ? 8.094 -34.375 -11.641 1 98.12 119 LEU A N 1
ATOM 917 C CA . LEU A 1 119 ? 8.719 -33.5 -12.633 1 98.12 119 LEU A CA 1
ATOM 918 C C . LEU A 1 119 ? 8.594 -32.031 -12.227 1 98.12 119 LEU A C 1
ATOM 920 O O . LEU A 1 119 ? 7.766 -31.688 -11.375 1 98.12 119 LEU A O 1
ATOM 924 N N . GLY A 1 120 ? 9.508 -31.234 -12.75 1 97.88 120 GLY A N 1
ATOM 925 C CA . GLY A 1 120 ? 9.211 -29.812 -12.727 1 97.88 120 GLY A CA 1
ATOM 926 C C . GLY A 1 120 ? 8.117 -29.406 -13.695 1 97.88 120 GLY A C 1
ATOM 927 O O . GLY A 1 120 ? 8 -29.984 -14.781 1 97.88 120 GLY A O 1
ATOM 928 N N . GLY A 1 121 ? 7.344 -28.422 -13.289 1 97.94 121 GLY A N 1
ATOM 929 C CA . GLY A 1 121 ? 6.262 -27.969 -14.148 1 97.94 121 GLY A CA 1
ATOM 930 C C . GLY A 1 121 ? 5.801 -26.562 -13.828 1 97.94 121 GLY A C 1
ATOM 931 O O . GLY A 1 121 ? 5.863 -26.125 -12.672 1 97.94 121 GLY A O 1
ATOM 932 N N . LEU A 1 122 ? 5.406 -25.812 -14.852 1 97.31 122 LEU A N 1
ATOM 933 C CA . LEU A 1 122 ? 4.793 -24.484 -14.742 1 97.31 122 LEU A CA 1
ATOM 934 C C . LEU A 1 122 ? 3.861 -24.219 -15.914 1 97.31 122 LEU A C 1
ATOM 936 O O . LEU A 1 122 ? 3.865 -24.969 -16.891 1 97.31 122 LEU A O 1
ATOM 940 N N . CYS A 1 123 ? 3.016 -23.266 -15.766 1 95.69 123 CYS A N 1
ATOM 941 C CA . CYS A 1 123 ? 2.137 -22.922 -16.875 1 95.69 123 CYS A CA 1
ATOM 942 C C . CYS A 1 123 ? 1.888 -21.406 -16.938 1 95.69 123 CYS A C 1
ATOM 944 O O . CYS A 1 123 ? 2.031 -20.719 -15.93 1 95.69 123 CYS A O 1
ATOM 946 N N . PHE A 1 124 ? 1.711 -20.922 -18.094 1 94.31 124 PHE A N 1
ATOM 947 C CA . PHE A 1 124 ? 1.276 -19.547 -18.391 1 94.31 124 PHE A CA 1
ATOM 948 C C . PHE A 1 124 ? -0.124 -19.547 -18.984 1 94.31 124 PHE A C 1
ATOM 950 O O . PHE A 1 124 ? -0.291 -19.766 -20.188 1 94.31 124 PHE A O 1
ATOM 957 N N . ILE A 1 125 ? -1.052 -19.328 -18.125 1 93.06 125 ILE A N 1
ATOM 958 C CA . ILE A 1 125 ? -2.434 -19.344 -18.594 1 93.06 125 ILE A CA 1
ATOM 959 C C . ILE A 1 125 ? -3.314 -18.547 -17.625 1 93.06 125 ILE A C 1
ATOM 961 O O . ILE A 1 125 ? -3.029 -18.484 -16.422 1 93.06 125 ILE A O 1
ATOM 965 N N . GLU A 1 126 ? -4.234 -17.844 -18.188 1 89.44 126 GLU A N 1
ATOM 966 C CA . GLU A 1 126 ? -5.297 -17.219 -17.406 1 89.44 126 GLU A CA 1
ATOM 967 C C . GLU A 1 126 ? -6.652 -17.859 -17.703 1 89.44 126 GLU A C 1
ATOM 969 O O . GLU A 1 126 ? -7.234 -17.625 -18.766 1 89.44 126 GLU A O 1
ATOM 974 N N . SER A 1 127 ? -7.082 -18.594 -16.703 1 91.12 127 SER A N 1
ATOM 975 C CA . SER A 1 127 ? -8.359 -19.281 -16.828 1 91.12 127 SER A CA 1
ATOM 976 C C . SER A 1 127 ? -9.055 -19.391 -15.477 1 91.12 127 SER A C 1
ATOM 978 O O . SER A 1 127 ? -8.398 -19.422 -14.438 1 91.12 127 SER A O 1
ATOM 980 N N . ALA A 1 128 ? -10.352 -19.359 -15.555 1 88.88 128 ALA A N 1
ATOM 981 C CA . ALA A 1 128 ? -11.156 -19.422 -14.336 1 88.88 128 ALA A CA 1
ATOM 982 C C . ALA A 1 128 ? -12.516 -20.031 -14.617 1 88.88 128 ALA A C 1
ATOM 984 O O . ALA A 1 128 ? -12.938 -20.156 -15.773 1 88.88 128 ALA A O 1
ATOM 985 N N . LEU A 1 129 ? -13.141 -20.5 -13.562 1 90.19 129 LEU A N 1
ATOM 986 C CA . LEU A 1 129 ? -14.516 -20.953 -13.672 1 90.19 129 LEU A CA 1
ATOM 987 C C . LEU A 1 129 ? -15.492 -19.781 -13.656 1 90.19 129 LEU A C 1
ATOM 989 O O . LEU A 1 129 ? -15.305 -18.828 -12.898 1 90.19 129 LEU A O 1
ATOM 993 N N . ASN A 1 130 ? -16.422 -19.812 -14.508 1 91.25 130 ASN A N 1
ATOM 994 C CA . ASN A 1 130 ? -17.5 -18.844 -14.398 1 91.25 130 ASN A CA 1
ATOM 995 C C . ASN A 1 130 ? -18.625 -19.344 -13.484 1 91.25 130 ASN A C 1
ATOM 997 O O . ASN A 1 130 ? -18.484 -20.391 -12.859 1 91.25 130 ASN A O 1
ATOM 1001 N N . GLU A 1 131 ? -19.719 -18.625 -13.414 1 88.94 131 GLU A N 1
ATOM 1002 C CA . GLU A 1 131 ? -20.812 -18.922 -12.5 1 88.94 131 GLU A CA 1
ATOM 1003 C C . GLU A 1 131 ? -21.5 -20.234 -12.875 1 88.94 131 GLU A C 1
ATOM 1005 O O . GLU A 1 131 ? -22.062 -20.922 -12.016 1 88.94 131 GLU A O 1
ATOM 1010 N N . LYS A 1 132 ? -21.406 -20.641 -14.117 1 90.94 132 LYS A N 1
ATOM 1011 C CA . LYS A 1 132 ? -22.062 -21.844 -14.609 1 90.94 132 LYS A CA 1
ATOM 1012 C C . LYS A 1 132 ? -21.141 -23.047 -14.5 1 90.94 132 LYS A C 1
ATOM 1014 O O . LYS A 1 132 ? -21.547 -24.172 -14.82 1 90.94 132 LYS A O 1
ATOM 1019 N N . GLY A 1 133 ? -19.891 -22.797 -14.078 1 91.25 133 GLY A N 1
ATOM 1020 C CA . GLY A 1 133 ? -18.938 -23.875 -13.938 1 91.25 133 GLY A CA 1
ATOM 1021 C C . GLY A 1 133 ? -18.156 -24.141 -15.211 1 91.25 133 GLY A C 1
ATOM 1022 O O . GLY A 1 133 ? -17.438 -25.141 -15.312 1 91.25 133 GLY A O 1
ATOM 1023 N N . GLU A 1 134 ? -18.281 -23.297 -16.109 1 95.31 134 GLU A N 1
ATOM 1024 C CA . GLU A 1 134 ? -17.5 -23.391 -17.328 1 95.31 134 GLU A CA 1
ATOM 1025 C C . GLU A 1 134 ? -16.125 -22.766 -17.156 1 95.31 134 GLU A C 1
ATOM 1027 O O . GLU A 1 134 ? -15.961 -21.812 -16.391 1 95.31 134 GLU A O 1
ATOM 1032 N N . ILE A 1 135 ? -15.164 -23.328 -17.859 1 95.44 135 ILE A N 1
ATOM 1033 C CA . ILE A 1 135 ? -13.812 -22.781 -17.812 1 95.44 135 ILE A CA 1
ATOM 1034 C C . ILE A 1 135 ? -13.656 -21.703 -18.875 1 95.44 135 ILE A C 1
ATOM 1036 O O . ILE A 1 135 ? -13.82 -21.969 -20.078 1 95.44 135 ILE A O 1
ATOM 1040 N N . LEU A 1 136 ? -13.398 -20.547 -18.375 1 95.19 136 LEU A N 1
ATOM 1041 C CA . LEU A 1 136 ? -13.156 -19.422 -19.266 1 95.19 136 LEU A CA 1
ATOM 1042 C C . LEU A 1 136 ? -11.664 -19.141 -19.406 1 95.19 136 LEU A C 1
ATOM 1044 O O . LEU A 1 136 ? -11 -18.828 -18.406 1 95.19 136 LEU A O 1
ATOM 1048 N N . HIS A 1 137 ? -11.172 -19.344 -20.562 1 94.56 137 HIS A N 1
ATOM 1049 C CA . HIS A 1 137 ? -9.797 -18.984 -20.891 1 94.56 137 HIS A CA 1
ATOM 1050 C C . HIS A 1 137 ? -9.742 -17.641 -21.625 1 94.56 137 HIS A C 1
ATOM 1052 O O . HIS A 1 137 ? -10.172 -17.531 -22.766 1 94.56 137 HIS A O 1
ATOM 1058 N N . THR A 1 138 ? -9.156 -16.641 -21.016 1 83.69 138 THR A N 1
ATOM 1059 C CA . THR A 1 138 ? -9.305 -15.281 -21.516 1 83.69 138 THR A CA 1
ATOM 1060 C C . THR A 1 138 ? -7.965 -14.719 -21.984 1 83.69 138 THR A C 1
ATOM 1062 O O . THR A 1 138 ? -7.906 -13.625 -22.547 1 83.69 138 THR A O 1
ATOM 1065 N N . SER A 1 139 ? -6.938 -15.43 -21.828 1 82.56 139 SER A N 1
ATOM 1066 C CA . SER A 1 139 ? -5.637 -14.898 -22.219 1 82.56 139 SER A CA 1
ATOM 1067 C C . SER A 1 139 ? -5.172 -15.5 -23.547 1 82.56 139 SER A C 1
ATOM 1069 O O . SER A 1 139 ? -5.746 -16.469 -24.031 1 82.56 139 SER A O 1
ATOM 1071 N N . ALA A 1 140 ? -4.152 -14.797 -24.094 1 84.06 140 ALA A N 1
ATOM 1072 C CA . ALA A 1 140 ? -3.523 -15.352 -25.281 1 84.06 140 ALA A CA 1
ATOM 1073 C C . ALA A 1 140 ? -2.639 -16.547 -24.938 1 84.06 140 ALA A C 1
ATOM 1075 O O . ALA A 1 140 ? -2.477 -17.453 -25.75 1 84.06 140 ALA A O 1
ATOM 1076 N N . ALA A 1 141 ? -2.227 -16.531 -23.766 1 90.12 141 ALA A N 1
ATOM 1077 C CA . ALA A 1 141 ? -1.261 -17.547 -23.375 1 90.12 141 ALA A CA 1
ATOM 1078 C C . ALA A 1 141 ? -1.968 -18.812 -22.875 1 90.12 141 ALA A C 1
ATOM 1080 O O . ALA A 1 141 ? -2.963 -18.719 -22.156 1 90.12 141 ALA A O 1
ATOM 1081 N N . HIS A 1 142 ? -1.56 -19.969 -23.328 1 95.25 142 HIS A N 1
ATOM 1082 C CA . HIS A 1 142 ? -1.914 -21.297 -22.828 1 95.25 142 HIS A CA 1
ATOM 1083 C C . HIS A 1 142 ? -0.729 -22.25 -22.922 1 95.25 142 HIS A C 1
ATOM 1085 O O . HIS A 1 142 ? -0.839 -23.328 -23.516 1 95.25 142 HIS A O 1
ATOM 1091 N N . ARG A 1 143 ? 0.322 -21.875 -22.281 1 96.5 143 ARG A N 1
ATOM 1092 C CA . ARG A 1 143 ? 1.605 -22.562 -22.359 1 96.5 143 ARG A CA 1
ATOM 1093 C C . ARG A 1 143 ? 1.849 -23.406 -21.109 1 96.5 143 ARG A C 1
ATOM 1095 O O . ARG A 1 143 ? 1.658 -22.938 -19.984 1 96.5 143 ARG A O 1
ATOM 1102 N N . PHE A 1 144 ? 2.209 -24.625 -21.359 1 97.38 144 PHE A N 1
ATOM 1103 C CA . PHE A 1 144 ? 2.561 -25.578 -20.312 1 97.38 144 PHE A CA 1
ATOM 1104 C C . PHE A 1 144 ? 3.982 -26.094 -20.5 1 97.38 144 PHE A C 1
ATOM 1106 O O . PHE A 1 144 ? 4.336 -26.562 -21.578 1 97.38 144 PHE A O 1
ATOM 1113 N N . VAL A 1 145 ? 4.754 -25.922 -19.469 1 97.94 145 VAL A N 1
ATOM 1114 C CA . VAL A 1 145 ? 6.164 -26.281 -19.516 1 97.94 145 VAL A CA 1
ATOM 1115 C C . VAL A 1 145 ? 6.469 -27.328 -18.438 1 97.94 145 VAL A C 1
ATOM 1117 O O . VAL A 1 145 ? 6.035 -27.172 -17.297 1 97.94 145 VAL A O 1
ATOM 1120 N N . PHE A 1 146 ? 7.133 -28.406 -18.781 1 98.12 146 PHE A N 1
ATOM 1121 C CA . PHE A 1 146 ? 7.57 -29.375 -17.781 1 98.12 146 PHE A CA 1
ATOM 1122 C C . PHE A 1 146 ? 8.828 -30.109 -18.25 1 98.12 146 PHE A C 1
ATOM 1124 O O . PHE A 1 146 ? 9.234 -29.969 -19.406 1 98.12 146 PHE A O 1
ATOM 1131 N N . GLY A 1 147 ? 9.492 -30.781 -17.375 1 98 147 GLY A N 1
ATOM 1132 C CA . GLY A 1 147 ? 10.719 -31.484 -17.734 1 98 147 GLY A CA 1
ATOM 1133 C C . GLY A 1 147 ? 11.398 -32.156 -16.547 1 98 147 GLY A C 1
ATOM 1134 O O . GLY A 1 147 ? 11.023 -31.906 -15.398 1 98 147 GLY A O 1
ATOM 1135 N N . GLU A 1 148 ? 12.375 -33 -16.906 1 97.88 148 GLU A N 1
ATOM 1136 C CA . GLU A 1 148 ? 13.242 -33.594 -15.898 1 97.88 148 GLU A CA 1
ATOM 1137 C C . GLU A 1 148 ? 14.125 -32.531 -15.234 1 97.88 148 GLU A C 1
ATOM 1139 O O . GLU A 1 148 ? 14.625 -31.641 -15.898 1 97.88 148 GLU A O 1
ATOM 1144 N N . TRP A 1 149 ? 14.328 -32.688 -13.914 1 96.75 149 TRP A N 1
ATOM 1145 C CA . TRP A 1 149 ? 15.133 -31.719 -13.164 1 96.75 149 TRP A CA 1
ATOM 1146 C C . TRP A 1 149 ? 16.562 -31.672 -13.703 1 96.75 149 TRP A C 1
ATOM 1148 O O . TRP A 1 149 ? 17.203 -30.625 -13.68 1 96.75 149 TRP A O 1
ATOM 1158 N N . ASN A 1 150 ? 17.031 -32.812 -14.219 1 95.56 150 ASN A N 1
ATOM 1159 C CA . ASN A 1 150 ? 18.391 -32.844 -14.742 1 95.56 150 ASN A CA 1
ATOM 1160 C C . ASN A 1 150 ? 18.438 -32.562 -16.234 1 95.56 150 ASN A C 1
ATOM 1162 O O . ASN A 1 150 ? 19.5 -32.625 -16.859 1 95.56 150 ASN A O 1
ATOM 1166 N N . GLY A 1 151 ? 17.344 -32.344 -16.844 1 95.75 151 GLY A N 1
ATOM 1167 C CA . GLY A 1 151 ? 17.266 -31.922 -18.234 1 95.75 151 GLY A CA 1
ATOM 1168 C C . GLY A 1 151 ? 17.375 -33.094 -19.203 1 95.75 151 GLY A C 1
ATOM 1169 O O . GLY A 1 151 ? 17.328 -32.875 -20.422 1 95.75 151 GLY A O 1
ATOM 1170 N N . GLU A 1 152 ? 17.312 -34.281 -18.719 1 95.19 152 GLU A N 1
ATOM 1171 C CA . GLU A 1 152 ? 17.469 -35.438 -19.578 1 95.19 152 GLU A CA 1
ATOM 1172 C C . GLU A 1 152 ? 16.172 -35.75 -20.312 1 95.19 152 GLU A C 1
ATOM 1174 O O . GLU A 1 152 ? 15.078 -35.5 -19.797 1 95.19 152 GLU A O 1
ATOM 1179 N N . ARG A 1 153 ? 16.344 -36.312 -21.5 1 94.88 153 ARG A N 1
ATOM 1180 C CA . ARG A 1 153 ? 15.203 -36.812 -22.25 1 94.88 153 ARG A CA 1
ATOM 1181 C C . ARG A 1 153 ? 14.992 -38.281 -22 1 94.88 153 ARG A C 1
ATOM 1183 O O . ARG A 1 153 ? 15.438 -39.125 -22.797 1 94.88 153 ARG A O 1
ATOM 1190 N N . THR A 1 154 ? 14.266 -38.594 -21.047 1 96.12 154 THR A N 1
ATOM 1191 C CA . THR A 1 154 ? 14.008 -39.969 -20.656 1 96.12 154 THR A CA 1
ATOM 1192 C C . THR A 1 154 ? 12.867 -40.562 -21.484 1 96.12 154 THR A C 1
ATOM 1194 O O . THR A 1 154 ? 12.203 -39.844 -22.234 1 96.12 154 THR A O 1
ATOM 1197 N N . ASP A 1 155 ? 12.641 -41.812 -21.359 1 95.69 155 ASP A N 1
ATOM 1198 C CA . ASP A 1 155 ? 11.562 -42.5 -22.078 1 95.69 155 ASP A CA 1
ATOM 1199 C C . ASP A 1 155 ? 10.203 -41.938 -21.656 1 95.69 155 ASP A C 1
ATOM 1201 O O . ASP A 1 155 ? 9.312 -41.781 -22.5 1 95.69 155 ASP A O 1
ATOM 1205 N N . ARG A 1 156 ? 10.023 -41.719 -20.438 1 96 156 ARG A N 1
ATOM 1206 C CA . ARG A 1 156 ? 8.75 -41.156 -19.984 1 96 156 ARG A CA 1
ATOM 1207 C C . ARG A 1 156 ? 8.5 -39.781 -20.562 1 96 156 ARG A C 1
ATOM 1209 O O . ARG A 1 156 ? 7.359 -39.406 -20.844 1 96 156 ARG A O 1
ATOM 1216 N N . MET A 1 157 ? 9.602 -39 -20.734 1 96.62 157 MET A N 1
ATOM 1217 C CA . MET A 1 157 ? 9.461 -37.688 -21.375 1 96.62 157 MET A CA 1
ATOM 1218 C C . MET A 1 157 ? 9.008 -37.844 -22.812 1 96.62 157 MET A C 1
ATOM 1220 O O . MET A 1 157 ? 8.188 -37.031 -23.297 1 96.62 157 MET A O 1
ATOM 1224 N N . ASN A 1 158 ? 9.547 -38.781 -23.438 1 96.38 158 ASN A N 1
ATOM 1225 C CA . ASN A 1 158 ? 9.109 -39.062 -24.812 1 96.38 158 ASN A CA 1
ATOM 1226 C C . ASN A 1 158 ? 7.637 -39.438 -24.859 1 96.38 158 ASN A C 1
ATOM 1228 O O . ASN A 1 158 ? 6.906 -39.031 -25.75 1 96.38 158 ASN A O 1
ATOM 1232 N N . GLU A 1 159 ? 7.258 -40.281 -23.938 1 96.88 159 GLU A N 1
ATOM 1233 C CA . GLU A 1 159 ? 5.863 -40.688 -23.859 1 96.88 159 GLU A CA 1
ATOM 1234 C C . GLU A 1 159 ? 4.941 -39.5 -23.609 1 96.88 159 GLU A C 1
ATOM 1236 O O . GLU A 1 159 ? 3.883 -39.375 -24.234 1 96.88 159 GLU A O 1
ATOM 1241 N N . LEU A 1 160 ? 5.34 -38.688 -22.75 1 97.38 160 LEU A N 1
ATOM 1242 C CA . LEU A 1 160 ? 4.562 -37.5 -22.453 1 97.38 160 LEU A CA 1
ATOM 1243 C C . LEU A 1 160 ? 4.504 -36.562 -23.672 1 97.38 160 LEU A C 1
ATOM 1245 O O . LEU A 1 160 ? 3.445 -36 -23.984 1 97.38 160 LEU A O 1
ATOM 1249 N N . GLU A 1 161 ? 5.625 -36.344 -24.25 1 95.81 161 GLU A N 1
ATOM 1250 C CA . GLU A 1 161 ? 5.66 -35.531 -25.469 1 95.81 161 GLU A CA 1
ATOM 1251 C C . GLU A 1 161 ? 4.676 -36.031 -26.516 1 95.81 161 GLU A C 1
ATOM 1253 O O . GLU A 1 161 ? 3.973 -35.25 -27.156 1 95.81 161 GLU A O 1
ATOM 1258 N N . ASN A 1 162 ? 4.672 -37.312 -26.656 1 96.38 162 ASN A N 1
ATOM 1259 C CA . ASN A 1 162 ? 3.752 -37.906 -27.609 1 96.38 162 ASN A CA 1
ATOM 1260 C C . ASN A 1 162 ? 2.297 -37.688 -27.203 1 96.38 162 ASN A C 1
ATOM 1262 O O . ASN A 1 162 ? 1.442 -37.438 -28.062 1 96.38 162 ASN A O 1
ATOM 1266 N N . ALA A 1 163 ? 2.012 -37.875 -25.984 1 96.88 163 ALA A N 1
ATOM 1267 C CA . ALA A 1 163 ? 0.65 -37.688 -25.484 1 96.88 163 ALA A CA 1
ATOM 1268 C C . ALA A 1 163 ? 0.171 -36.25 -25.703 1 96.88 163 ALA A C 1
ATOM 1270 O O . ALA A 1 163 ? -1.012 -36.031 -25.969 1 96.88 163 ALA A O 1
ATOM 1271 N N . PHE A 1 164 ? 1.079 -35.281 -25.625 1 96.88 164 PHE A N 1
ATOM 1272 C CA . PHE A 1 164 ? 0.714 -33.875 -25.734 1 96.88 164 PHE A CA 1
ATOM 1273 C C . PHE A 1 164 ? 0.788 -33.406 -27.172 1 96.88 164 PHE A C 1
ATOM 1275 O O . PHE A 1 164 ? 0.342 -32.281 -27.5 1 96.88 164 PHE A O 1
ATOM 1282 N N . ALA A 1 165 ? 1.388 -34.219 -28.016 1 95.19 165 ALA A N 1
ATOM 1283 C CA . ALA A 1 165 ? 1.49 -33.844 -29.422 1 95.19 165 ALA A CA 1
ATOM 1284 C C . ALA A 1 165 ? 0.109 -33.625 -30.047 1 95.19 165 ALA A C 1
ATOM 1286 O O . ALA A 1 165 ? -0.755 -34.5 -29.953 1 95.19 165 ALA A O 1
ATOM 1287 N N . GLY A 1 166 ? -0.084 -32.469 -30.594 1 94.12 166 GLY A N 1
ATOM 1288 C CA . GLY A 1 166 ? -1.345 -32.188 -31.25 1 94.12 166 GLY A CA 1
ATOM 1289 C C . GLY A 1 166 ? -2.4 -31.625 -30.328 1 94.12 166 GLY A C 1
ATOM 1290 O O . GLY A 1 166 ? -3.488 -31.25 -30.766 1 94.12 166 GLY A O 1
ATOM 1291 N N . VAL A 1 167 ? -2.115 -31.656 -29.031 1 95.62 167 VAL A N 1
ATOM 1292 C CA . VAL A 1 167 ? -3.014 -31.016 -28.078 1 95.62 167 VAL A CA 1
ATOM 1293 C C . VAL A 1 167 ? -3.074 -29.516 -28.359 1 95.62 167 VAL A C 1
ATOM 1295 O O . VAL A 1 167 ? -2.059 -28.891 -28.672 1 95.62 167 VAL A O 1
ATOM 1298 N N . LYS A 1 168 ? -4.234 -28.922 -28.281 1 94.94 168 LYS A N 1
ATOM 1299 C CA . LYS A 1 168 ? -4.41 -27.484 -28.5 1 94.94 168 LYS A CA 1
ATOM 1300 C C . LYS A 1 168 ? -3.934 -26.688 -27.297 1 94.94 168 LYS A C 1
ATOM 1302 O O . LYS A 1 168 ? -4.727 -26 -26.656 1 94.94 168 LYS A O 1
ATOM 1307 N N . ALA A 1 169 ? -2.732 -26.734 -27.016 1 94.94 169 ALA A N 1
ATOM 1308 C CA . ALA A 1 169 ? -1.963 -25.984 -26.031 1 94.94 169 ALA A CA 1
ATOM 1309 C C . ALA A 1 169 ? -0.491 -25.906 -26.422 1 94.94 169 ALA A C 1
ATOM 1311 O O . ALA A 1 169 ? -0.002 -26.734 -27.188 1 94.94 169 ALA A O 1
ATOM 1312 N N . ASP A 1 170 ? 0.112 -24.859 -26.094 1 95.62 170 ASP A N 1
ATOM 1313 C CA . ASP A 1 170 ? 1.555 -24.766 -26.297 1 95.62 170 ASP A CA 1
ATOM 1314 C C . ASP A 1 170 ? 2.312 -25.547 -25.234 1 95.62 170 ASP A C 1
ATOM 1316 O O . ASP A 1 170 ? 2.424 -25.094 -24.078 1 95.62 170 ASP A O 1
ATOM 1320 N N . VAL A 1 171 ? 2.816 -26.688 -25.562 1 96 171 VAL A N 1
ATOM 1321 C CA . VAL A 1 171 ? 3.496 -27.547 -24.609 1 96 171 VAL A CA 1
ATOM 1322 C C . VAL A 1 171 ? 4.996 -27.578 -24.906 1 96 171 VAL A C 1
ATOM 1324 O O . VAL A 1 171 ? 5.406 -27.844 -26.031 1 96 171 VAL A O 1
ATOM 1327 N N . ILE A 1 172 ? 5.797 -27.297 -23.906 1 96.38 172 ILE A N 1
ATOM 1328 C CA . ILE A 1 172 ? 7.246 -27.25 -24.062 1 96.38 172 ILE A CA 1
ATOM 1329 C C . ILE A 1 172 ? 7.898 -28.219 -23.078 1 96.38 172 ILE A C 1
ATOM 1331 O O . ILE A 1 172 ? 7.582 -28.203 -21.875 1 96.38 172 ILE A O 1
ATOM 1335 N N . ILE A 1 173 ? 8.727 -29.031 -23.578 1 97 173 ILE A N 1
ATOM 1336 C CA . ILE A 1 173 ? 9.562 -29.875 -22.734 1 97 173 ILE A CA 1
ATOM 1337 C C . ILE A 1 173 ? 10.883 -29.156 -22.422 1 97 173 ILE A C 1
ATOM 1339 O O . ILE A 1 173 ? 11.719 -29 -23.312 1 97 173 ILE A O 1
ATOM 1343 N N . SER A 1 174 ? 11.055 -28.797 -21.172 1 97.44 174 SER A N 1
ATOM 1344 C CA . SER A 1 174 ? 12.195 -27.984 -20.766 1 97.44 174 SER A CA 1
ATOM 1345 C C . SER A 1 174 ? 13.414 -28.844 -20.453 1 97.44 174 SER A C 1
ATOM 1347 O O . SER A 1 174 ? 13.281 -29.906 -19.844 1 97.44 174 SER A O 1
ATOM 1349 N N . ARG A 1 175 ? 14.633 -28.375 -20.844 1 96.38 175 ARG A N 1
ATOM 1350 C CA . ARG A 1 175 ? 15.891 -29.016 -20.469 1 96.38 175 ARG A CA 1
ATOM 1351 C C . ARG A 1 175 ? 16.5 -28.328 -19.25 1 96.38 175 ARG A C 1
ATOM 1353 O O . ARG A 1 175 ? 17.516 -28.797 -18.719 1 96.38 175 ARG A O 1
ATOM 1360 N N . ASP A 1 176 ? 15.922 -27.266 -18.859 1 96.88 176 ASP A N 1
ATOM 1361 C CA . ASP A 1 176 ? 16.344 -26.5 -17.672 1 96.88 176 ASP A CA 1
ATOM 1362 C C . ASP A 1 176 ? 15.133 -26.031 -16.875 1 96.88 176 ASP A C 1
ATOM 1364 O O . ASP A 1 176 ? 14.984 -24.844 -16.594 1 96.88 176 ASP A O 1
ATOM 1368 N N . ILE A 1 177 ? 14.383 -27 -16.422 1 97.56 177 ILE A N 1
ATOM 1369 C CA . ILE A 1 177 ? 13.062 -26.734 -15.875 1 97.56 177 ILE A CA 1
ATOM 1370 C C . ILE A 1 177 ? 13.195 -25.953 -14.578 1 97.56 177 ILE A C 1
ATOM 1372 O O . ILE A 1 177 ? 12.344 -25.109 -14.266 1 97.56 177 ILE A O 1
ATOM 1376 N N . GLU A 1 178 ? 14.188 -26.188 -13.797 1 96.62 178 GLU A N 1
ATOM 1377 C CA . GLU A 1 178 ? 14.344 -25.469 -12.539 1 96.62 178 GLU A CA 1
ATOM 1378 C C . GLU A 1 178 ? 14.523 -23.969 -12.781 1 96.62 178 GLU A C 1
ATOM 1380 O O . GLU A 1 178 ? 13.898 -23.156 -12.102 1 96.62 178 GLU A O 1
ATOM 1385 N N . LYS A 1 179 ? 15.344 -23.594 -13.742 1 97 179 LYS A N 1
ATOM 1386 C CA . LYS A 1 179 ? 15.516 -22.188 -14.094 1 97 179 LYS A CA 1
ATOM 1387 C C . LYS A 1 179 ? 14.203 -21.562 -14.578 1 97 179 LYS A C 1
ATOM 1389 O O . LYS A 1 179 ? 13.883 -20.422 -14.234 1 97 179 LYS A O 1
ATOM 1394 N N . ASP A 1 180 ? 13.516 -22.344 -15.375 1 97.38 180 ASP A N 1
ATOM 1395 C CA . ASP A 1 180 ? 12.234 -21.875 -15.883 1 97.38 180 ASP A CA 1
ATOM 1396 C C . ASP A 1 180 ? 11.266 -21.578 -14.742 1 97.38 180 ASP A C 1
ATOM 1398 O O . ASP A 1 180 ? 10.562 -20.562 -14.773 1 97.38 180 ASP A O 1
ATOM 1402 N N . ILE A 1 181 ? 11.289 -22.469 -13.797 1 97.31 181 ILE A N 1
ATOM 1403 C CA . ILE A 1 181 ? 10.391 -22.328 -12.648 1 97.31 181 ILE A CA 1
ATOM 1404 C C . ILE A 1 181 ? 10.734 -21.062 -11.867 1 97.31 181 ILE A C 1
ATOM 1406 O O . ILE A 1 181 ? 9.859 -20.25 -11.562 1 97.31 181 ILE A O 1
ATOM 1410 N N . TRP A 1 182 ? 11.977 -20.844 -11.609 1 97.5 182 TRP A N 1
ATOM 1411 C CA . TRP A 1 182 ? 12.398 -19.719 -10.797 1 97.5 182 TRP A CA 1
ATOM 1412 C C . TRP A 1 182 ? 12.219 -18.406 -11.555 1 97.5 182 TRP A C 1
ATOM 1414 O O . TRP A 1 182 ? 11.914 -17.359 -10.961 1 97.5 182 TRP A O 1
ATOM 1424 N N . LYS A 1 183 ? 12.438 -18.469 -12.859 1 97.69 183 LYS A N 1
ATOM 1425 C CA . LYS A 1 183 ? 12.188 -17.281 -13.688 1 97.69 183 LYS A CA 1
ATOM 1426 C C . LYS A 1 183 ? 10.727 -16.859 -13.602 1 97.69 183 LYS A C 1
ATOM 1428 O O . LYS A 1 183 ? 10.43 -15.688 -13.375 1 97.69 183 LYS A O 1
ATOM 1433 N N . LYS A 1 184 ? 9.883 -17.781 -13.773 1 97.25 184 LYS A N 1
ATOM 1434 C CA . LYS A 1 184 ? 8.469 -17.469 -13.648 1 97.25 184 LYS A CA 1
ATOM 1435 C C . LYS A 1 184 ? 8.125 -17 -12.234 1 97.25 184 LYS A C 1
ATOM 1437 O O . LYS A 1 184 ? 7.367 -16.047 -12.062 1 97.25 184 LYS A O 1
ATOM 1442 N N . TYR A 1 185 ? 8.719 -17.703 -11.297 1 97.19 185 TYR A N 1
ATOM 1443 C CA . TYR A 1 185 ? 8.438 -17.406 -9.898 1 97.19 185 TYR A CA 1
ATOM 1444 C C . TYR A 1 185 ? 8.797 -15.953 -9.578 1 97.19 185 TYR A C 1
ATOM 1446 O O . TYR A 1 185 ? 7.996 -15.227 -8.977 1 97.19 185 TYR A O 1
ATOM 1454 N N . MET A 1 186 ? 9.977 -15.539 -9.992 1 98.19 186 MET A N 1
ATOM 1455 C CA . MET A 1 186 ? 10.383 -14.156 -9.766 1 98.19 186 MET A CA 1
ATOM 1456 C C . MET A 1 186 ? 9.383 -13.18 -10.375 1 98.19 186 MET A C 1
ATOM 1458 O O . MET A 1 186 ? 8.969 -12.219 -9.719 1 98.19 186 MET A O 1
ATOM 1462 N N . PHE A 1 187 ? 9.062 -13.453 -11.562 1 98 187 PHE A N 1
ATOM 1463 C CA . PHE A 1 187 ? 8.211 -12.516 -12.281 1 98 187 PHE A CA 1
ATOM 1464 C C . PHE A 1 187 ? 6.84 -12.414 -11.625 1 98 187 PHE A C 1
ATOM 1466 O O . PHE A 1 187 ? 6.352 -11.312 -11.352 1 98 187 PHE A O 1
ATOM 1473 N N . ILE A 1 188 ? 6.223 -13.523 -11.336 1 96.94 188 ILE A N 1
ATOM 1474 C CA . ILE A 1 188 ? 4.855 -13.5 -10.828 1 96.94 188 ILE A CA 1
ATOM 1475 C C . ILE A 1 188 ? 4.84 -12.945 -9.406 1 96.94 188 ILE A C 1
ATOM 1477 O O . ILE A 1 188 ? 3.904 -12.242 -9.016 1 96.94 188 ILE A O 1
ATOM 1481 N N . ALA A 1 189 ? 5.859 -13.258 -8.625 1 98 189 ALA A N 1
ATOM 1482 C CA . ALA A 1 189 ? 5.938 -12.734 -7.266 1 98 189 ALA A CA 1
ATOM 1483 C C . ALA A 1 189 ? 6.082 -11.219 -7.27 1 98 189 ALA A C 1
ATOM 1485 O O . ALA A 1 189 ? 5.402 -10.523 -6.512 1 98 189 ALA A O 1
ATOM 1486 N N . ALA A 1 190 ? 6.969 -10.742 -8.133 1 98.69 190 ALA A N 1
ATOM 1487 C CA . ALA A 1 190 ? 7.195 -9.297 -8.203 1 98.69 190 ALA A CA 1
ATOM 1488 C C . ALA A 1 190 ? 5.969 -8.578 -8.742 1 98.69 190 ALA A C 1
ATOM 1490 O O . ALA A 1 190 ? 5.535 -7.566 -8.18 1 98.69 190 ALA A O 1
ATOM 1491 N N . GLN A 1 191 ? 5.453 -9.109 -9.828 1 98.31 191 GLN A N 1
ATOM 1492 C CA . GLN A 1 191 ? 4.27 -8.492 -10.43 1 98.31 191 GLN A CA 1
ATOM 1493 C C . GLN A 1 191 ? 3.104 -8.477 -9.445 1 98.31 191 GLN A C 1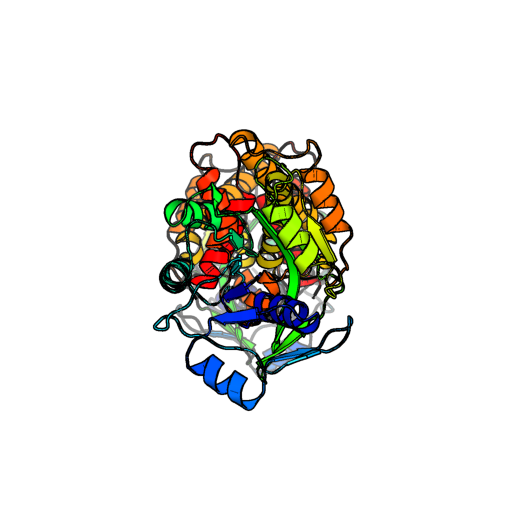
ATOM 1495 O O . GLN A 1 191 ? 2.451 -7.441 -9.266 1 98.31 191 GLN A O 1
ATOM 1500 N N . ALA A 1 192 ? 2.801 -9.617 -8.875 1 97.75 192 ALA A N 1
ATOM 1501 C CA . ALA A 1 192 ? 1.728 -9.695 -7.887 1 97.75 192 ALA A CA 1
ATOM 1502 C C . ALA A 1 192 ? 1.99 -8.766 -6.711 1 97.75 192 ALA A C 1
ATOM 1504 O O . ALA A 1 192 ? 1.076 -8.094 -6.227 1 97.75 192 ALA A O 1
ATOM 1505 N N . GLY A 1 193 ? 3.23 -8.742 -6.277 1 98.5 193 GLY A N 1
ATOM 1506 C CA . GLY A 1 193 ? 3.596 -7.918 -5.137 1 98.5 193 GLY A CA 1
ATOM 1507 C C . GLY A 1 193 ? 3.32 -6.441 -5.355 1 98.5 193 GLY A C 1
ATOM 1508 O O . GLY A 1 193 ? 2.652 -5.801 -4.543 1 98.5 193 GLY A O 1
ATOM 1509 N N . VAL A 1 194 ? 3.795 -5.906 -6.469 1 98.5 194 VAL A N 1
ATOM 1510 C CA . VAL A 1 194 ? 3.695 -4.469 -6.688 1 98.5 194 VAL A CA 1
ATOM 1511 C C . VAL A 1 194 ? 2.248 -4.09 -6.996 1 98.5 194 VAL A C 1
ATOM 1513 O O . VAL A 1 194 ? 1.761 -3.051 -6.547 1 98.5 194 VAL A O 1
ATOM 1516 N N . THR A 1 195 ? 1.534 -4.914 -7.75 1 98.62 195 THR A N 1
ATOM 1517 C CA . THR A 1 195 ? 0.171 -4.562 -8.133 1 98.62 195 THR A CA 1
ATOM 1518 C C . THR A 1 195 ? -0.77 -4.652 -6.938 1 98.62 195 THR A C 1
ATOM 1520 O O . THR A 1 195 ? -1.698 -3.852 -6.812 1 98.62 195 THR A O 1
ATOM 1523 N N . THR A 1 196 ? -0.529 -5.621 -6.062 1 98.38 196 THR A N 1
ATOM 1524 C CA . THR A 1 196 ? -1.39 -5.738 -4.891 1 98.38 196 THR A CA 1
ATOM 1525 C C . THR A 1 196 ? -1.049 -4.668 -3.859 1 98.38 196 THR A C 1
ATOM 1527 O O . THR A 1 196 ? -1.94 -4.125 -3.203 1 98.38 196 THR A O 1
ATOM 1530 N N . LEU A 1 197 ? 0.229 -4.355 -3.744 1 98.56 197 LEU A N 1
ATOM 1531 C CA . LEU A 1 197 ? 0.641 -3.314 -2.807 1 98.56 197 LEU A CA 1
ATOM 1532 C C . LEU A 1 197 ? -0.036 -1.988 -3.133 1 98.56 197 LEU A C 1
ATOM 1534 O O . LEU A 1 197 ? -0.6 -1.34 -2.25 1 98.56 197 LEU A O 1
ATOM 1538 N N . PHE A 1 198 ? -0.017 -1.63 -4.371 1 98.44 198 PHE A N 1
ATOM 1539 C CA . PHE A 1 198 ? -0.543 -0.339 -4.801 1 98.44 198 PHE A CA 1
ATOM 1540 C C . PHE A 1 198 ? -2.014 -0.452 -5.18 1 98.44 198 PHE A C 1
ATOM 1542 O O . PHE A 1 198 ? -2.686 0.559 -5.398 1 98.44 198 PHE A O 1
ATOM 1549 N N . GLN A 1 199 ? -2.525 -1.663 -5.254 1 97.62 199 GLN A N 1
ATOM 1550 C CA . GLN A 1 199 ? -3.889 -1.931 -5.699 1 97.62 199 GLN A CA 1
ATOM 1551 C C . GLN A 1 199 ? -4.184 -1.227 -7.02 1 97.62 199 GLN A C 1
ATOM 1553 O O . GLN A 1 199 ? -5.203 -0.541 -7.148 1 97.62 199 GLN A O 1
ATOM 1558 N N . GLN A 1 200 ? -3.258 -1.353 -7.98 1 98.12 200 GLN A N 1
ATOM 1559 C CA . GLN A 1 200 ? -3.318 -0.736 -9.297 1 98.12 200 GLN A CA 1
ATOM 1560 C C . GLN A 1 200 ? -2.77 -1.676 -10.375 1 98.12 200 GLN A C 1
ATOM 1562 O O . GLN A 1 200 ? -1.922 -2.523 -10.086 1 98.12 200 GLN A O 1
ATOM 1567 N N . PRO A 1 201 ? -3.33 -1.521 -11.68 1 97.69 201 PRO A N 1
ATOM 1568 C CA . PRO A 1 201 ? -2.643 -2.211 -12.773 1 97.69 201 PRO A CA 1
ATOM 1569 C C . PRO A 1 201 ? -1.226 -1.691 -13 1 97.69 201 PRO A C 1
ATOM 1571 O O . PRO A 1 201 ? -0.815 -0.713 -12.367 1 97.69 201 PRO A O 1
ATOM 1574 N N . VAL A 1 202 ? -0.508 -2.322 -13.875 1 98.06 202 VAL A N 1
ATOM 1575 C CA . VAL A 1 202 ? 0.91 -2.061 -14.102 1 98.06 202 VAL A CA 1
ATOM 1576 C C . VAL A 1 202 ? 1.098 -0.631 -14.609 1 98.06 202 VAL A C 1
ATOM 1578 O O . VAL A 1 202 ? 2.01 0.074 -14.172 1 98.06 202 VAL A O 1
ATOM 1581 N N . GLY A 1 203 ? 0.271 -0.104 -15.414 1 98 203 GLY A N 1
ATOM 1582 C CA . GLY A 1 203 ? 0.418 1.201 -16.031 1 98 203 GLY A CA 1
ATOM 1583 C C . GLY A 1 203 ? 0.536 2.334 -15.031 1 98 203 GLY A C 1
ATOM 1584 O O . GLY A 1 203 ? 1.555 3.027 -14.992 1 98 203 GLY A O 1
ATOM 1585 N N . PRO A 1 204 ? -0.5 2.521 -14.219 1 98.25 204 PRO A N 1
ATOM 1586 C CA . PRO A 1 204 ? -0.467 3.578 -13.211 1 98.25 204 PRO A CA 1
ATOM 1587 C C . PRO A 1 204 ? 0.743 3.471 -12.281 1 98.25 204 PRO A C 1
ATOM 1589 O O . PRO A 1 204 ? 1.293 4.492 -11.859 1 98.25 204 PRO A O 1
ATOM 1592 N N . ILE A 1 205 ? 1.193 2.311 -11.961 1 98.56 205 ILE A N 1
ATOM 1593 C CA . ILE A 1 205 ? 2.355 2.107 -11.102 1 98.56 205 ILE A CA 1
ATOM 1594 C C . ILE A 1 205 ? 3.605 2.646 -11.789 1 98.56 205 ILE A C 1
ATOM 1596 O O . ILE A 1 205 ? 4.375 3.402 -11.195 1 98.56 205 ILE A O 1
ATOM 1600 N N . LEU A 1 206 ? 3.725 2.318 -13.07 1 98.25 206 LEU A N 1
ATOM 1601 C CA . LEU A 1 206 ? 4.938 2.662 -13.805 1 98.25 206 LEU A CA 1
ATOM 1602 C C . LEU A 1 206 ? 4.922 4.129 -14.219 1 98.25 206 LEU A C 1
ATOM 1604 O O . LEU A 1 206 ? 5.953 4.68 -14.609 1 98.25 206 LEU A O 1
ATOM 1608 N N . ASP A 1 207 ? 3.752 4.777 -14.086 1 97.5 207 ASP A N 1
ATOM 1609 C CA . ASP A 1 207 ? 3.633 6.195 -14.406 1 97.5 207 ASP A CA 1
ATOM 1610 C C . ASP A 1 207 ? 4.309 7.055 -13.344 1 97.5 207 ASP A C 1
ATOM 1612 O O . ASP A 1 207 ? 4.562 8.242 -13.562 1 97.5 207 ASP A O 1
ATOM 1616 N N . THR A 1 208 ? 4.527 6.547 -12.211 1 97.38 208 THR A N 1
ATOM 1617 C CA . THR A 1 208 ? 5.16 7.297 -11.141 1 97.38 208 THR A CA 1
ATOM 1618 C C . THR A 1 208 ? 6.609 6.855 -10.945 1 97.38 208 THR A C 1
ATOM 1620 O O . THR A 1 208 ? 6.926 5.672 -11.086 1 97.38 208 THR A O 1
ATOM 1623 N N . GLU A 1 209 ? 7.477 7.777 -10.633 1 96.81 209 GLU A N 1
ATOM 1624 C CA . GLU A 1 209 ? 8.867 7.449 -10.344 1 96.81 209 GLU A CA 1
ATOM 1625 C C . GLU A 1 209 ? 8.984 6.5 -9.156 1 96.81 209 GLU A C 1
ATOM 1627 O O . GLU A 1 209 ? 9.742 5.535 -9.188 1 96.81 209 GLU A O 1
ATOM 1632 N N . GLY A 1 210 ? 8.219 6.773 -8.117 1 97.25 210 GLY A N 1
ATOM 1633 C CA . GLY A 1 210 ? 8.227 5.918 -6.938 1 97.25 210 GLY A CA 1
ATOM 1634 C C . GLY A 1 210 ? 7.742 4.508 -7.227 1 97.25 210 GLY A C 1
ATOM 1635 O O . GLY A 1 210 ? 8.266 3.541 -6.672 1 97.25 210 GLY A O 1
ATOM 1636 N N . GLY A 1 211 ? 6.723 4.434 -8.062 1 98.19 211 GLY A N 1
ATOM 1637 C CA . GLY A 1 211 ? 6.242 3.123 -8.469 1 98.19 211 GLY A CA 1
ATOM 1638 C C . GLY A 1 211 ? 7.281 2.311 -9.211 1 98.19 211 GLY A C 1
ATOM 1639 O O . GLY A 1 211 ? 7.461 1.121 -8.945 1 98.19 211 GLY A O 1
ATOM 1640 N N . ARG A 1 212 ? 7.984 2.963 -10.18 1 98.25 212 ARG A N 1
ATOM 1641 C CA . ARG A 1 212 ? 9.047 2.311 -10.93 1 98.25 212 ARG A CA 1
ATOM 1642 C C . ARG A 1 212 ? 10.172 1.848 -10 1 98.25 212 ARG A C 1
ATOM 1644 O O . ARG A 1 212 ? 10.633 0.711 -10.102 1 98.25 212 ARG A O 1
ATOM 1651 N N . ASN A 1 213 ? 10.531 2.701 -9.102 1 97.56 213 ASN A N 1
ATOM 1652 C CA . ASN A 1 213 ? 11.617 2.379 -8.188 1 97.56 213 ASN A CA 1
ATOM 1653 C C . ASN A 1 213 ? 11.25 1.23 -7.254 1 97.56 213 ASN A C 1
ATOM 1655 O O . ASN A 1 213 ? 12.086 0.368 -6.965 1 97.56 213 ASN A O 1
ATOM 1659 N N . THR A 1 214 ? 10.047 1.266 -6.777 1 98.31 214 THR A N 1
ATOM 1660 C CA . THR A 1 214 ? 9.57 0.196 -5.906 1 98.31 214 THR A CA 1
ATOM 1661 C C . THR A 1 214 ? 9.586 -1.143 -6.637 1 98.31 214 THR A C 1
ATOM 1663 O O . THR A 1 214 ? 10.055 -2.146 -6.098 1 98.31 214 THR A O 1
ATOM 1666 N N . ALA A 1 215 ? 9.094 -1.145 -7.867 1 98.56 215 ALA A N 1
ATOM 1667 C CA . ALA A 1 215 ? 9.07 -2.367 -8.664 1 98.56 215 ALA A CA 1
ATOM 1668 C C . ALA A 1 215 ? 10.484 -2.883 -8.922 1 98.56 215 ALA A C 1
ATOM 1670 O O . ALA A 1 215 ? 10.773 -4.062 -8.711 1 98.56 215 ALA A O 1
ATOM 1671 N N . LYS A 1 216 ? 11.336 -2 -9.352 1 98.25 216 LYS A N 1
ATOM 1672 C CA . LYS A 1 216 ? 12.719 -2.371 -9.633 1 98.25 216 LYS A CA 1
ATOM 1673 C C . LYS A 1 216 ? 13.398 -2.947 -8.398 1 98.25 216 LYS A C 1
ATOM 1675 O O . LYS A 1 216 ? 14.125 -3.939 -8.484 1 98.25 216 LYS A O 1
ATOM 1680 N N . ARG A 1 217 ? 13.156 -2.332 -7.309 1 98 217 ARG A N 1
ATOM 1681 C CA . ARG A 1 217 ? 13.758 -2.787 -6.059 1 98 217 ARG A CA 1
ATOM 1682 C C . ARG A 1 217 ? 13.242 -4.168 -5.676 1 98 217 ARG A C 1
ATOM 1684 O O . ARG A 1 217 ? 14 -5 -5.168 1 98 217 ARG A O 1
ATOM 1691 N N . LEU A 1 218 ? 11.977 -4.395 -5.836 1 98.56 218 LEU A N 1
ATOM 1692 C CA . LEU A 1 218 ? 11.414 -5.699 -5.504 1 98.56 218 LEU A CA 1
ATOM 1693 C C . LEU A 1 218 ? 12.07 -6.801 -6.332 1 98.56 218 LEU A C 1
ATOM 1695 O O . LEU A 1 218 ? 12.453 -7.84 -5.793 1 98.56 218 LEU A O 1
ATOM 1699 N N . PHE A 1 219 ? 12.25 -6.582 -7.672 1 98.69 219 PHE A N 1
ATOM 1700 C CA . PHE A 1 219 ? 12.953 -7.543 -8.516 1 98.69 219 PHE A CA 1
ATOM 1701 C C . PHE A 1 219 ? 14.375 -7.762 -8.008 1 98.69 219 PHE A C 1
ATOM 1703 O O . PHE A 1 219 ? 14.859 -8.898 -7.973 1 98.69 219 PHE A O 1
ATOM 1710 N N . ALA A 1 220 ? 15.008 -6.695 -7.625 1 98.25 220 ALA A N 1
ATOM 1711 C CA . ALA A 1 220 ? 16.391 -6.777 -7.141 1 98.25 220 ALA A CA 1
ATOM 1712 C C . ALA A 1 220 ? 16.469 -7.578 -5.848 1 98.25 220 ALA A C 1
ATOM 1714 O O . ALA A 1 220 ? 17.391 -8.383 -5.664 1 98.25 220 ALA A O 1
ATOM 1715 N N . GLU A 1 221 ? 15.555 -7.316 -4.926 1 98.25 221 GLU A N 1
ATOM 1716 C CA . GLU A 1 221 ? 15.531 -8.055 -3.664 1 98.25 221 GLU A CA 1
ATOM 1717 C C . GLU A 1 221 ? 15.336 -9.547 -3.904 1 98.25 221 GLU A C 1
ATOM 1719 O O . GLU A 1 221 ? 16.016 -10.375 -3.303 1 98.25 221 GLU A O 1
ATOM 1724 N N . ILE A 1 222 ? 14.391 -9.914 -4.75 1 98.56 222 ILE A N 1
ATOM 1725 C CA . ILE A 1 222 ? 14.133 -11.312 -5.059 1 98.56 222 ILE A CA 1
ATOM 1726 C C . ILE A 1 222 ? 15.375 -11.938 -5.699 1 98.56 222 ILE A C 1
ATOM 1728 O O . ILE A 1 222 ? 15.781 -13.047 -5.34 1 98.56 222 ILE A O 1
ATOM 1732 N N . GLY A 1 223 ? 15.992 -11.203 -6.66 1 98.31 223 GLY A N 1
ATOM 1733 C CA . GLY A 1 223 ? 17.219 -11.68 -7.27 1 98.31 223 GLY A CA 1
ATOM 1734 C C . GLY A 1 223 ? 18.328 -11.906 -6.262 1 98.31 223 GLY A C 1
ATOM 1735 O O . GLY A 1 223 ? 19.078 -12.875 -6.367 1 98.31 223 GLY A O 1
ATOM 1736 N N . ALA A 1 224 ? 18.453 -11.008 -5.312 1 98.25 224 ALA A N 1
ATOM 1737 C CA . ALA A 1 224 ? 19.469 -11.141 -4.266 1 98.25 224 ALA A CA 1
ATOM 1738 C C . ALA A 1 224 ? 19.219 -12.383 -3.42 1 98.25 224 ALA A C 1
ATOM 1740 O O . ALA A 1 224 ? 20.156 -13.07 -3.025 1 98.25 224 ALA A O 1
ATOM 1741 N N . ILE A 1 225 ? 17.969 -12.633 -3.105 1 98.25 225 ILE A N 1
ATOM 1742 C CA . ILE A 1 225 ? 17.625 -13.844 -2.371 1 98.25 225 ILE A CA 1
ATOM 1743 C C . ILE A 1 225 ? 18.047 -15.07 -3.166 1 98.25 225 ILE A C 1
ATOM 1745 O O . ILE A 1 225 ? 18.656 -15.992 -2.619 1 98.25 225 ILE A O 1
ATOM 1749 N N . PHE A 1 226 ? 17.688 -15.102 -4.527 1 98.06 226 PHE A N 1
ATOM 1750 C CA . PHE A 1 226 ? 18.062 -16.219 -5.383 1 98.06 226 PHE A CA 1
ATOM 1751 C C . PHE A 1 226 ? 19.578 -16.438 -5.352 1 98.06 226 PHE A C 1
ATOM 1753 O O . PHE A 1 226 ? 20.031 -17.562 -5.141 1 98.06 226 PHE A O 1
ATOM 1760 N N . SER A 1 227 ? 20.312 -15.375 -5.457 1 98 227 SER A N 1
ATOM 1761 C CA . SER A 1 227 ? 21.781 -15.453 -5.484 1 98 227 SER A CA 1
ATOM 1762 C C . SER A 1 227 ? 22.328 -15.977 -4.16 1 98 227 SER A C 1
ATOM 1764 O O . SER A 1 227 ? 23.156 -16.891 -4.141 1 98 227 SER A O 1
ATOM 1766 N N . ALA A 1 228 ? 21.844 -15.43 -3.119 1 97.81 228 ALA A N 1
ATOM 1767 C CA . ALA A 1 228 ? 22.328 -15.797 -1.796 1 97.81 228 ALA A CA 1
ATOM 1768 C C . ALA A 1 228 ? 21.969 -17.234 -1.453 1 97.81 228 ALA A C 1
ATOM 1770 O O . ALA A 1 228 ? 22.703 -17.922 -0.734 1 97.81 228 ALA A O 1
ATOM 1771 N N . ALA A 1 229 ? 20.859 -17.719 -1.971 1 96.69 229 ALA A N 1
ATOM 1772 C CA . ALA A 1 229 ? 20.375 -19.062 -1.677 1 96.69 229 ALA A CA 1
ATOM 1773 C C . ALA A 1 229 ? 20.953 -20.078 -2.664 1 96.69 229 ALA A C 1
ATOM 1775 O O . ALA A 1 229 ? 20.641 -21.266 -2.582 1 96.69 229 ALA A O 1
ATOM 1776 N N . GLY A 1 230 ? 21.703 -19.625 -3.641 1 96.12 230 GLY A N 1
ATOM 1777 C CA . GLY A 1 230 ? 22.297 -20.531 -4.621 1 96.12 230 GLY A CA 1
ATOM 1778 C C . GLY A 1 230 ? 21.297 -21.031 -5.648 1 96.12 230 GLY A C 1
ATOM 1779 O O . GLY A 1 230 ? 21.484 -22.109 -6.211 1 96.12 230 GLY A O 1
ATOM 1780 N N . ILE A 1 231 ? 20.25 -20.359 -5.852 1 95.88 231 ILE A N 1
ATOM 1781 C CA . ILE A 1 231 ? 19.234 -20.703 -6.828 1 95.88 231 ILE A CA 1
ATOM 1782 C C . ILE A 1 231 ? 19.703 -20.344 -8.234 1 95.88 231 ILE A C 1
ATOM 1784 O O . ILE A 1 231 ? 20.141 -19.203 -8.469 1 95.88 231 ILE A O 1
ATOM 1788 N N . PRO A 1 232 ? 19.672 -21.312 -9.094 1 93.88 232 PRO A N 1
ATOM 1789 C CA . PRO A 1 232 ? 20.156 -21.047 -10.445 1 93.88 232 PRO A CA 1
ATOM 1790 C C . PRO A 1 232 ? 19.297 -20.031 -11.195 1 93.88 232 PRO A C 1
ATOM 1792 O O . PRO A 1 232 ? 18.062 -20.141 -11.195 1 93.88 232 PRO A O 1
ATOM 1795 N N . LYS A 1 233 ? 19.953 -19.047 -11.781 1 94.88 233 LYS A N 1
ATOM 1796 C CA . LYS A 1 233 ? 19.281 -18.031 -12.578 1 94.88 233 LYS A CA 1
ATOM 1797 C C . LYS A 1 233 ? 20.219 -17.438 -13.625 1 94.88 233 LYS A C 1
ATOM 1799 O O . LYS A 1 233 ? 21.438 -17.469 -13.461 1 94.88 233 LYS A O 1
ATOM 1804 N N . ASP A 1 234 ? 19.641 -16.953 -14.672 1 95.12 234 ASP A N 1
ATOM 1805 C CA . ASP A 1 234 ? 20.422 -16.203 -15.648 1 95.12 234 ASP A CA 1
ATOM 1806 C C . ASP A 1 234 ? 20.938 -14.898 -15.055 1 95.12 234 ASP A C 1
ATOM 1808 O O . ASP A 1 234 ? 20.297 -14.289 -14.203 1 95.12 234 ASP A O 1
ATOM 1812 N N . PRO A 1 235 ? 22.141 -14.438 -15.453 1 94.56 235 PRO A N 1
ATOM 1813 C CA . PRO A 1 235 ? 22.734 -13.234 -14.875 1 94.56 235 PRO A CA 1
ATOM 1814 C C . PRO A 1 235 ? 21.844 -12 -15.016 1 94.56 235 PRO A C 1
ATOM 1816 O O . PRO A 1 235 ? 21.828 -11.141 -14.133 1 94.56 235 PRO A O 1
ATOM 1819 N N . ASP A 1 236 ? 21.078 -11.875 -16.031 1 96.56 236 ASP A N 1
ATOM 1820 C CA . ASP A 1 236 ? 20.281 -10.672 -16.281 1 96.56 236 ASP A CA 1
ATOM 1821 C C . ASP A 1 236 ? 18.797 -10.922 -16 1 96.56 236 ASP A C 1
ATOM 1823 O O . ASP A 1 236 ? 17.938 -10.219 -16.531 1 96.56 236 ASP A O 1
ATOM 1827 N N . LEU A 1 237 ? 18.562 -11.852 -15.141 1 97.69 237 LEU A N 1
ATOM 1828 C CA . LEU A 1 237 ? 17.188 -12.273 -14.914 1 97.69 237 LEU A CA 1
ATOM 1829 C C . LEU A 1 237 ? 16.344 -11.117 -14.367 1 97.69 237 LEU A C 1
ATOM 1831 O O . LEU A 1 237 ? 15.227 -10.891 -14.836 1 97.69 237 LEU A O 1
ATOM 1835 N N . GLU A 1 238 ? 16.922 -10.359 -13.359 1 97.81 238 GLU A N 1
ATOM 1836 C CA . GLU A 1 238 ? 16.172 -9.258 -12.758 1 97.81 238 GLU A CA 1
ATOM 1837 C C . GLU A 1 238 ? 15.82 -8.195 -13.797 1 97.81 238 GLU A C 1
ATOM 1839 O O . GLU A 1 238 ? 14.664 -7.762 -13.875 1 97.81 238 GLU A O 1
ATOM 1844 N N . GLU A 1 239 ? 16.781 -7.832 -14.578 1 97.69 239 GLU A N 1
ATOM 1845 C CA . GLU A 1 239 ? 16.594 -6.801 -15.586 1 97.69 239 GLU A CA 1
ATOM 1846 C C . GLU A 1 239 ? 15.602 -7.258 -16.656 1 97.69 239 GLU A C 1
ATOM 1848 O O . GLU A 1 239 ? 14.734 -6.484 -17.078 1 97.69 239 GLU A O 1
ATOM 1853 N N . GLU A 1 240 ? 15.758 -8.477 -17.062 1 97.56 240 GLU A N 1
ATOM 1854 C CA . GLU A 1 240 ? 14.859 -9.031 -18.078 1 97.56 240 GLU A CA 1
ATOM 1855 C C . GLU A 1 240 ? 13.422 -9.102 -17.547 1 97.56 240 GLU A C 1
ATOM 1857 O O . GLU A 1 240 ? 12.477 -8.805 -18.281 1 97.56 240 GLU A O 1
ATOM 1862 N N . SER A 1 241 ? 13.305 -9.523 -16.359 1 98.19 241 SER A N 1
ATOM 1863 C CA . SER A 1 241 ? 11.977 -9.633 -15.75 1 98.19 241 SER A CA 1
ATOM 1864 C C . SER A 1 241 ? 11.32 -8.266 -15.586 1 98.19 241 SER A C 1
ATOM 1866 O O . SER A 1 241 ? 10.125 -8.109 -15.844 1 98.19 241 SER A O 1
ATOM 1868 N N . TYR A 1 242 ? 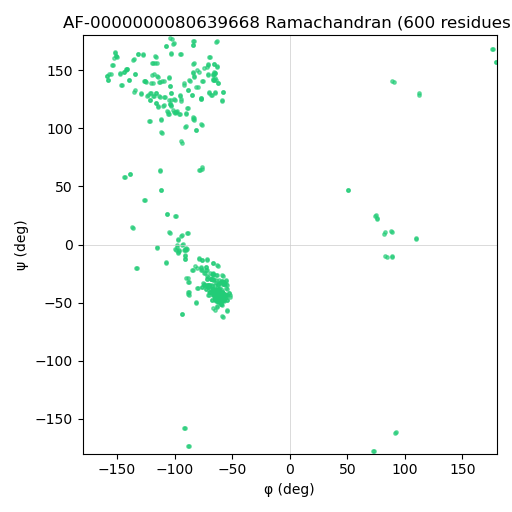12.125 -7.316 -15.172 1 98.25 242 TYR A N 1
ATOM 1869 C CA . TYR A 1 242 ? 11.594 -5.965 -15.039 1 98.25 242 TYR A CA 1
ATOM 1870 C C . TYR A 1 242 ? 11.195 -5.402 -16.391 1 98.25 242 TYR A C 1
ATOM 1872 O O . TYR A 1 242 ? 10.18 -4.711 -16.516 1 98.25 242 TYR A O 1
ATOM 1880 N N . ARG A 1 243 ? 11.977 -5.68 -17.406 1 97.69 243 ARG A N 1
ATOM 1881 C CA . ARG A 1 243 ? 11.633 -5.266 -18.766 1 97.69 243 ARG A CA 1
ATOM 1882 C C . ARG A 1 243 ? 10.305 -5.875 -19.203 1 97.69 243 ARG A C 1
ATOM 1884 O O . ARG A 1 243 ? 9.5 -5.215 -19.859 1 97.69 243 ARG A O 1
ATOM 1891 N N . THR A 1 244 ? 10.117 -7.113 -18.891 1 97.06 244 THR A N 1
ATOM 1892 C CA . THR A 1 244 ? 8.852 -7.773 -19.203 1 97.06 244 THR A CA 1
ATOM 1893 C C . THR A 1 244 ? 7.688 -7.055 -18.531 1 97.06 244 THR A C 1
ATOM 1895 O O . THR A 1 244 ? 6.648 -6.824 -19.141 1 97.06 244 THR A O 1
ATOM 1898 N N . LEU A 1 245 ? 7.867 -6.684 -17.297 1 97.88 245 LEU A N 1
ATOM 1899 C CA . LEU A 1 245 ? 6.832 -5.945 -16.578 1 97.88 245 LEU A CA 1
ATOM 1900 C C . LEU A 1 245 ? 6.504 -4.641 -17.281 1 97.88 245 LEU A C 1
ATOM 1902 O O . LEU A 1 245 ? 5.332 -4.297 -17.453 1 97.88 245 LEU A O 1
ATOM 1906 N N . THR A 1 246 ? 7.551 -3.896 -17.703 1 97.56 246 THR A N 1
ATOM 1907 C CA . THR A 1 246 ? 7.379 -2.574 -18.297 1 97.56 246 THR A CA 1
ATOM 1908 C C . THR A 1 246 ? 6.785 -2.684 -19.703 1 97.56 246 THR A C 1
ATOM 1910 O O . THR A 1 246 ? 6.328 -1.688 -20.266 1 97.56 246 THR A O 1
ATOM 1913 N N . SER A 1 247 ? 6.77 -3.879 -20.25 1 96.44 247 SER A N 1
ATOM 1914 C CA . SER A 1 247 ? 6.242 -4.086 -21.594 1 96.44 247 SER A CA 1
ATOM 1915 C C . SER A 1 247 ? 4.789 -4.551 -21.547 1 96.44 247 SER A C 1
ATOM 1917 O O . SER A 1 247 ? 4.152 -4.699 -22.594 1 96.44 247 SER A O 1
ATOM 1919 N N . MET A 1 248 ? 4.324 -4.766 -20.391 1 95 248 MET A N 1
ATOM 1920 C CA . MET A 1 248 ? 2.943 -5.215 -20.25 1 95 248 MET A CA 1
ATOM 1921 C C . MET A 1 248 ? 1.969 -4.098 -20.609 1 95 248 MET A C 1
ATOM 1923 O O . MET A 1 248 ? 2.346 -2.926 -20.641 1 95 248 MET A O 1
ATOM 1927 N N . SER A 1 249 ? 0.716 -4.535 -20.891 1 94 249 SER A N 1
ATOM 1928 C CA . SER A 1 249 ? -0.319 -3.547 -21.172 1 94 249 SER A CA 1
ATOM 1929 C C . SER A 1 249 ? -0.58 -2.65 -19.969 1 94 249 SER A C 1
ATOM 1931 O O . SER A 1 249 ? -0.438 -3.084 -18.828 1 94 249 SER A O 1
ATOM 1933 N N . TYR A 1 250 ? -1.035 -1.467 -20.266 1 96.5 250 TYR A N 1
ATOM 1934 C CA . TYR A 1 250 ? -1.267 -0.44 -19.266 1 96.5 250 TYR A CA 1
ATOM 1935 C C . TYR A 1 250 ? -2.264 -0.92 -18.219 1 96.5 250 TYR A C 1
ATOM 1937 O O . TYR A 1 250 ? -2.141 -0.589 -17.031 1 96.5 250 TYR A O 1
ATOM 1945 N N . HIS A 1 251 ? -3.199 -1.752 -18.578 1 96 251 HIS A N 1
ATOM 1946 C CA . HIS A 1 251 ? -4.301 -2.139 -17.703 1 96 251 HIS A CA 1
ATOM 1947 C C . HIS A 1 251 ? -4.098 -3.547 -17.156 1 96 251 HIS A C 1
ATOM 1949 O O . HIS A 1 251 ? -4.996 -4.105 -16.531 1 96 251 HIS A O 1
ATOM 1955 N N . MET A 1 252 ? -2.918 -4.023 -17.391 1 94.31 252 MET A N 1
ATOM 1956 C CA . MET A 1 252 ? -2.645 -5.387 -16.953 1 94.31 252 MET A CA 1
ATOM 1957 C C . MET A 1 252 ? -2.613 -5.461 -15.422 1 94.31 252 MET A C 1
ATOM 1959 O O . MET A 1 252 ? -1.93 -4.668 -14.773 1 94.31 252 MET A O 1
ATOM 1963 N N . LYS A 1 253 ? -3.4 -6.426 -14.859 1 95 253 LYS A N 1
ATOM 1964 C CA . LYS A 1 253 ? -3.396 -6.746 -13.438 1 95 253 LYS A CA 1
ATOM 1965 C C . LYS A 1 253 ? -2.871 -8.156 -13.188 1 95 253 LYS A C 1
ATOM 1967 O O . LYS A 1 253 ? -3.078 -9.055 -14.008 1 95 253 LYS A O 1
ATOM 1972 N N . SER A 1 254 ? -2.168 -8.297 -12.094 1 95.06 254 SER A N 1
ATOM 1973 C CA . SER A 1 254 ? -1.798 -9.656 -11.711 1 95.06 254 SER A CA 1
ATOM 1974 C C . SER A 1 254 ? -3.027 -10.484 -11.352 1 95.06 254 SER A C 1
ATOM 1976 O O . SER A 1 254 ? -4.074 -9.93 -11.016 1 95.06 254 SER A O 1
ATOM 1978 N N . SER A 1 255 ? -2.908 -11.805 -11.484 1 90.5 255 SER A N 1
ATOM 1979 C CA . SER A 1 255 ? -3.988 -12.695 -11.07 1 90.5 255 SER A CA 1
ATOM 1980 C C . SER A 1 255 ? -4.324 -12.5 -9.594 1 90.5 255 SER A C 1
ATOM 1982 O O . SER A 1 255 ? -5.492 -12.555 -9.203 1 90.5 255 SER A O 1
ATOM 1984 N N . MET A 1 256 ? -3.352 -12.203 -8.812 1 93.69 256 MET A N 1
ATOM 1985 C CA . MET A 1 256 ? -3.561 -12.031 -7.375 1 93.69 256 MET A CA 1
ATOM 1986 C C . MET A 1 256 ? -4.344 -10.75 -7.094 1 93.69 256 MET A C 1
ATOM 1988 O O . MET A 1 256 ? -5.223 -10.734 -6.227 1 93.69 256 MET A O 1
ATOM 1992 N N . LEU A 1 257 ? -3.986 -9.664 -7.773 1 96.88 257 LEU A N 1
ATOM 1993 C CA . LEU A 1 257 ? -4.766 -8.445 -7.609 1 96.88 257 LEU A CA 1
ATOM 1994 C C . LEU A 1 257 ? -6.227 -8.672 -7.98 1 96.88 257 LEU A C 1
ATOM 1996 O O . LEU A 1 257 ? -7.129 -8.203 -7.285 1 96.88 257 LEU A O 1
ATOM 2000 N N . ARG A 1 258 ? -6.492 -9.398 -9.07 1 92.81 258 ARG A N 1
ATOM 2001 C CA . ARG A 1 258 ? -7.855 -9.711 -9.477 1 92.81 258 ARG A CA 1
ATOM 2002 C C . ARG A 1 258 ? -8.586 -10.5 -8.398 1 92.81 258 ARG A C 1
ATOM 2004 O O . ARG A 1 258 ? -9.766 -10.266 -8.141 1 92.81 258 ARG A O 1
ATOM 2011 N N . ASP A 1 259 ? -7.914 -11.43 -7.836 1 90.62 259 ASP A N 1
ATOM 2012 C CA . ASP A 1 259 ? -8.492 -12.188 -6.734 1 90.62 259 ASP A CA 1
ATOM 2013 C C . ASP A 1 259 ? -8.82 -11.281 -5.551 1 90.62 259 ASP A C 1
ATOM 2015 O O . ASP A 1 259 ? -9.898 -11.391 -4.957 1 90.62 259 ASP A O 1
ATOM 2019 N N . MET A 1 260 ? -7.926 -10.406 -5.195 1 94.88 260 MET A N 1
ATOM 2020 C CA . MET A 1 260 ? -8.133 -9.469 -4.094 1 94.88 260 MET A CA 1
ATOM 2021 C C . MET A 1 260 ? -9.352 -8.594 -4.348 1 94.88 260 MET A C 1
ATOM 2023 O O . MET A 1 260 ? -10.148 -8.352 -3.438 1 94.88 260 MET A O 1
ATOM 2027 N N . GLU A 1 261 ? -9.484 -8.156 -5.562 1 95.06 261 GLU A N 1
ATOM 2028 C CA . GLU A 1 261 ? -10.602 -7.301 -5.941 1 95.06 261 GLU A CA 1
ATOM 2029 C C . GLU A 1 261 ? -11.938 -8.031 -5.789 1 95.06 261 GLU A C 1
ATOM 2031 O O . GLU A 1 261 ? -12.969 -7.402 -5.559 1 95.06 261 GLU A O 1
ATOM 2036 N N . LYS A 1 262 ? -11.898 -9.32 -5.879 1 91.62 262 LYS A N 1
ATOM 2037 C CA . LYS A 1 262 ? -13.102 -10.133 -5.762 1 91.62 262 LYS A CA 1
ATOM 2038 C C . LYS A 1 262 ? -13.258 -10.68 -4.344 1 91.62 262 LYS A C 1
ATOM 2040 O O . LYS A 1 262 ? -14.117 -11.531 -4.094 1 91.62 262 LYS A O 1
ATOM 2045 N N . GLY A 1 263 ? -12.367 -10.258 -3.506 1 92.94 263 GLY A N 1
ATOM 2046 C CA . GLY A 1 263 ? -12.445 -10.664 -2.109 1 92.94 263 GLY A CA 1
ATOM 2047 C C . GLY A 1 263 ? -12.023 -12.102 -1.878 1 92.94 263 GLY A C 1
ATOM 2048 O O . GLY A 1 263 ? -12.453 -12.727 -0.907 1 92.94 263 GLY A O 1
ATOM 2049 N N . ARG A 1 264 ? -11.203 -12.656 -2.744 1 89.12 264 ARG A N 1
ATOM 2050 C CA . ARG A 1 264 ? -10.781 -14.047 -2.656 1 89.12 264 ARG A CA 1
ATOM 2051 C C . ARG A 1 264 ? -9.453 -14.172 -1.92 1 89.12 264 ARG A C 1
ATOM 2053 O O . ARG A 1 264 ? -8.773 -13.172 -1.682 1 89.12 264 ARG A O 1
ATOM 2060 N N . VAL A 1 265 ? -9.148 -15.375 -1.492 1 88.5 265 VAL A N 1
ATOM 2061 C CA . VAL A 1 265 ? -7.887 -15.68 -0.828 1 88.5 265 VAL A CA 1
ATOM 2062 C C . VAL A 1 265 ? -6.73 -15.492 -1.808 1 88.5 265 VAL A C 1
ATOM 2064 O O . VAL A 1 265 ? -6.898 -15.672 -3.018 1 88.5 265 VAL A O 1
ATOM 2067 N N . THR A 1 266 ? -5.633 -15.07 -1.223 1 91.12 266 THR A N 1
ATOM 2068 C CA . THR A 1 266 ? -4.469 -14.836 -2.068 1 91.12 266 THR A CA 1
ATOM 2069 C C . THR A 1 266 ? -3.416 -15.922 -1.847 1 91.12 266 THR A C 1
ATOM 2071 O O . THR A 1 266 ? -3.551 -16.75 -0.944 1 91.12 266 THR A O 1
ATOM 2074 N N . GLU A 1 267 ? -2.404 -15.922 -2.682 1 88.56 267 GLU A N 1
ATOM 2075 C CA . GLU A 1 267 ? -1.275 -16.844 -2.566 1 88.56 267 GLU A CA 1
ATOM 2076 C C . GLU A 1 267 ? -0.079 -16.172 -1.902 1 88.56 267 GLU A C 1
ATOM 2078 O O . GLU A 1 267 ? 1.068 -16.547 -2.139 1 88.56 267 GLU A O 1
ATOM 2083 N N . GLY A 1 268 ? -0.321 -15.148 -1.122 1 92.88 268 GLY A N 1
ATOM 2084 C CA . GLY A 1 268 ? 0.729 -14.344 -0.517 1 92.88 268 GLY A CA 1
ATOM 2085 C C . GLY A 1 268 ? 1.729 -15.164 0.272 1 92.88 268 GLY A C 1
ATOM 2086 O O . GLY A 1 268 ? 2.941 -15 0.112 1 92.88 268 GLY A O 1
ATOM 2087 N N . ASP A 1 269 ? 1.259 -16.047 1.118 1 91.81 269 ASP A N 1
ATOM 2088 C CA . ASP A 1 269 ? 2.133 -16.906 1.921 1 91.81 269 ASP A CA 1
ATOM 2089 C C . ASP A 1 269 ? 3.002 -17.797 1.033 1 91.81 269 ASP A C 1
ATOM 2091 O O . ASP A 1 269 ? 4.191 -17.969 1.299 1 91.81 269 ASP A O 1
ATOM 2095 N N . HIS A 1 270 ? 2.391 -18.266 -0.035 1 90 270 HIS A N 1
ATOM 2096 C CA . HIS A 1 270 ? 3.07 -19.203 -0.924 1 90 270 HIS A CA 1
ATOM 2097 C C . HIS A 1 270 ? 4.121 -18.5 -1.77 1 90 270 HIS A C 1
ATOM 2099 O O . HIS A 1 270 ? 5.16 -19.078 -2.096 1 90 270 HIS A O 1
ATOM 2105 N N . LEU A 1 271 ? 3.869 -17.297 -2.145 1 95.19 271 LEU A N 1
ATOM 2106 C CA . LEU A 1 271 ? 4.785 -16.578 -3.016 1 95.19 271 LEU A CA 1
ATOM 2107 C C . LEU A 1 271 ? 5.758 -15.734 -2.199 1 95.19 271 LEU A C 1
ATOM 2109 O O . LEU A 1 271 ? 6.957 -16.016 -2.17 1 95.19 271 LEU A O 1
ATOM 2113 N N . HIS A 1 272 ? 5.23 -14.859 -1.465 1 97.88 272 HIS A N 1
ATOM 2114 C CA . HIS A 1 272 ? 6.066 -13.891 -0.772 1 97.88 272 HIS A CA 1
ATOM 2115 C C . HIS A 1 272 ? 6.527 -14.422 0.581 1 97.88 272 HIS A C 1
ATOM 2117 O O . HIS A 1 272 ? 7.672 -14.203 0.984 1 97.88 272 HIS A O 1
ATOM 2123 N N . GLY A 1 273 ? 5.59 -15.086 1.284 1 96.56 273 GLY A N 1
ATOM 2124 C CA . GLY A 1 273 ? 6.008 -15.719 2.525 1 96.56 273 GLY A CA 1
ATOM 2125 C C . GLY A 1 273 ? 7.152 -16.703 2.34 1 96.56 273 GLY A C 1
ATOM 2126 O O . GLY A 1 273 ? 8.102 -16.703 3.125 1 96.56 273 GLY A O 1
ATOM 2127 N N . PHE A 1 274 ? 7.082 -17.484 1.344 1 96.31 274 PHE A N 1
ATOM 2128 C CA . PHE A 1 274 ? 8.125 -18.469 1.046 1 96.31 274 PHE A CA 1
ATOM 2129 C C . PHE A 1 274 ? 9.445 -17.781 0.732 1 96.31 274 PHE A C 1
ATOM 2131 O O . PHE A 1 274 ? 10.508 -18.219 1.171 1 96.31 274 PHE A O 1
ATOM 2138 N N . LEU A 1 275 ? 9.445 -16.688 -0.034 1 97.75 275 LEU A N 1
ATOM 2139 C CA . LEU A 1 275 ? 10.656 -15.93 -0.345 1 97.75 275 LEU A CA 1
ATOM 2140 C C . LEU A 1 275 ? 11.305 -15.398 0.928 1 97.75 275 LEU A C 1
ATOM 2142 O O . LEU A 1 275 ? 12.523 -15.438 1.072 1 97.75 275 LEU A O 1
ATOM 2146 N N . LEU A 1 276 ? 10.461 -14.883 1.822 1 97.62 276 LEU A N 1
ATOM 2147 C CA . LEU A 1 276 ? 10.984 -14.352 3.076 1 97.62 276 LEU A CA 1
ATOM 2148 C C . LEU A 1 276 ? 11.578 -15.461 3.936 1 97.62 276 LEU A C 1
ATOM 2150 O O . LEU A 1 276 ? 12.57 -15.258 4.629 1 97.62 276 LEU A O 1
ATOM 2154 N N . GLU A 1 277 ? 10.922 -16.609 3.92 1 96.12 277 GLU A N 1
ATOM 2155 C CA . GLU A 1 277 ? 11.484 -17.781 4.598 1 96.12 277 GLU A CA 1
ATOM 2156 C C . GLU A 1 277 ? 12.867 -18.109 4.047 1 96.12 277 GLU A C 1
ATOM 2158 O O . GLU A 1 277 ? 13.797 -18.391 4.812 1 96.12 277 GLU A O 1
ATOM 2163 N N . LYS A 1 278 ? 13.023 -18.109 2.736 1 95.5 278 LYS A N 1
ATOM 2164 C CA . LYS A 1 278 ? 14.289 -18.406 2.084 1 95.5 278 LYS A CA 1
ATOM 2165 C C . LYS A 1 278 ? 15.344 -17.359 2.422 1 95.5 278 LYS A C 1
ATOM 2167 O O . LYS A 1 278 ? 16.547 -17.656 2.414 1 95.5 278 LYS A O 1
ATOM 2172 N N . ALA A 1 279 ? 14.906 -16.188 2.641 1 97.25 279 ALA A N 1
ATOM 2173 C CA . ALA A 1 279 ? 15.82 -15.07 2.9 1 97.25 279 ALA A CA 1
ATOM 2174 C C . ALA A 1 279 ? 16.359 -15.125 4.324 1 97.25 279 ALA A C 1
ATOM 2176 O O . ALA A 1 279 ? 17.344 -14.453 4.652 1 97.25 279 ALA A O 1
ATOM 2177 N N . LYS A 1 280 ? 15.664 -15.859 5.188 1 94.88 280 LYS A N 1
ATOM 2178 C CA . LYS A 1 280 ? 16.078 -15.922 6.586 1 94.88 280 LYS A CA 1
ATOM 2179 C C . LYS A 1 280 ? 17.5 -16.438 6.719 1 94.88 280 LYS A C 1
ATOM 2181 O O . LYS A 1 280 ? 17.859 -17.453 6.129 1 94.88 280 LYS A O 1
ATOM 2186 N N . GLY A 1 281 ? 18.281 -15.75 7.465 1 94.12 281 GLY A N 1
ATOM 2187 C CA . GLY A 1 281 ? 19.656 -16.156 7.695 1 94.12 281 GLY A CA 1
ATOM 2188 C C . GLY A 1 281 ? 20.594 -15.695 6.598 1 94.12 281 GLY A C 1
ATOM 2189 O O . GLY A 1 281 ? 21.812 -15.844 6.719 1 94.12 281 GLY A O 1
ATOM 2190 N N . LEU A 1 282 ? 19.891 -15.203 5.531 1 95.62 282 LEU A N 1
ATOM 2191 C CA . LEU A 1 282 ? 20.719 -14.656 4.457 1 95.62 282 LEU A CA 1
ATOM 2192 C C . LEU A 1 282 ? 20.938 -13.156 4.652 1 95.62 282 LEU A C 1
ATOM 2194 O O . LEU A 1 282 ? 20.109 -12.484 5.27 1 95.62 282 LEU A O 1
ATOM 2198 N N . SER A 1 283 ? 22.109 -12.602 4.434 1 94.75 283 SER A N 1
ATOM 2199 C CA . SER A 1 283 ? 22.406 -11.18 4.547 1 94.75 283 SER A CA 1
ATOM 2200 C C . SER A 1 283 ? 21.922 -10.414 3.324 1 94.75 283 SER A C 1
ATOM 2202 O O . SER A 1 283 ? 22.719 -9.859 2.57 1 94.75 283 SER A O 1
ATOM 2204 N N . VAL A 1 284 ? 20.578 -10.398 3.1 1 96.62 284 VAL A N 1
ATOM 2205 C CA . VAL A 1 284 ? 19.969 -9.695 1.98 1 96.62 284 VAL A CA 1
ATOM 2206 C C . VAL A 1 284 ? 18.875 -8.742 2.498 1 96.62 284 VAL A C 1
ATOM 2208 O O . VAL A 1 284 ? 18.188 -9.055 3.471 1 96.62 284 VAL A O 1
ATOM 2211 N N . ASP A 1 285 ? 18.797 -7.562 1.897 1 93.88 285 ASP A N 1
ATOM 2212 C CA . ASP A 1 285 ? 17.734 -6.617 2.211 1 93.88 285 ASP A CA 1
ATOM 2213 C C . ASP A 1 285 ? 16.422 -7.027 1.537 1 93.88 285 ASP A C 1
ATOM 2215 O O . ASP A 1 285 ? 16.391 -7.316 0.339 1 93.88 285 ASP A O 1
ATOM 2219 N N . THR A 1 286 ? 15.359 -7.148 2.367 1 97.5 286 THR A N 1
ATOM 2220 C CA . THR A 1 286 ? 14.07 -7.566 1.829 1 97.5 286 THR A CA 1
ATOM 2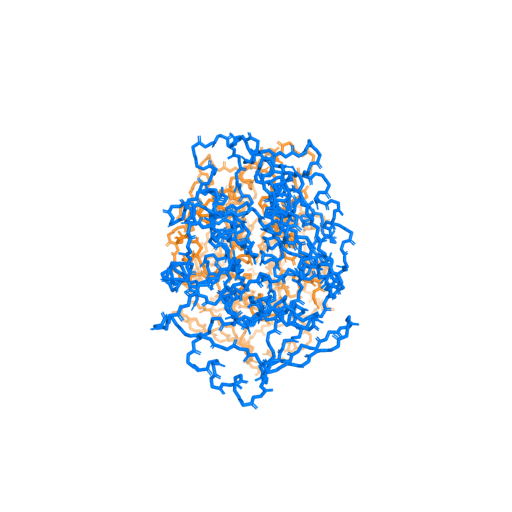221 C C . THR A 1 286 ? 12.977 -6.566 2.201 1 97.5 286 THR A C 1
ATOM 2223 O O . THR A 1 286 ? 11.844 -6.957 2.494 1 97.5 286 THR A O 1
ATOM 2226 N N . LEU A 1 287 ? 13.305 -5.312 2.191 1 96.38 287 LEU A N 1
ATOM 2227 C CA . LEU A 1 287 ? 12.391 -4.301 2.715 1 96.38 287 LEU A CA 1
ATOM 2228 C C . LEU A 1 287 ? 11.102 -4.254 1.902 1 96.38 287 LEU A C 1
ATOM 2230 O O . LEU A 1 287 ? 10.008 -4.281 2.467 1 96.38 287 LEU A O 1
ATOM 2234 N N . VAL A 1 288 ? 11.25 -4.121 0.603 1 98.19 288 VAL A N 1
ATOM 2235 C CA . VAL A 1 288 ? 10.062 -4.023 -0.241 1 98.19 288 VAL A CA 1
ATOM 2236 C C . VAL A 1 288 ? 9.266 -5.324 -0.16 1 98.19 288 VAL A C 1
ATOM 2238 O O . VAL A 1 288 ? 8.031 -5.301 -0.078 1 98.19 288 VAL A O 1
ATOM 2241 N N . LEU A 1 289 ? 9.984 -6.434 -0.169 1 98.62 289 LEU A N 1
ATOM 2242 C CA . LEU A 1 289 ? 9.336 -7.738 -0.062 1 98.62 289 LEU A CA 1
ATOM 2243 C C . LEU A 1 289 ? 8.555 -7.852 1.243 1 98.62 289 LEU A C 1
ATOM 2245 O O . LEU A 1 289 ? 7.434 -8.352 1.256 1 98.62 289 LEU A O 1
ATOM 2249 N N . GLU A 1 290 ? 9.117 -7.414 2.312 1 98.06 290 GLU A N 1
ATOM 2250 C CA . GLU A 1 290 ? 8.453 -7.422 3.609 1 98.06 290 GLU A CA 1
ATOM 2251 C C . GLU A 1 290 ? 7.211 -6.531 3.598 1 98.06 290 GLU A C 1
ATOM 2253 O O . GLU A 1 290 ? 6.188 -6.875 4.188 1 98.06 290 GLU A O 1
ATOM 2258 N N . THR A 1 291 ? 7.32 -5.379 3.027 1 98.44 291 THR A N 1
ATOM 2259 C CA . THR A 1 291 ? 6.199 -4.453 2.918 1 98.44 291 THR A CA 1
ATOM 2260 C C . THR A 1 291 ? 5.051 -5.086 2.137 1 98.44 291 THR A C 1
ATOM 2262 O O . THR A 1 291 ? 3.893 -5.004 2.549 1 98.44 291 THR A O 1
ATOM 2265 N N . VAL A 1 292 ? 5.43 -5.738 1.041 1 98.69 292 VAL A N 1
ATOM 2266 C CA . VAL A 1 292 ? 4.449 -6.422 0.206 1 98.69 292 VAL A CA 1
ATOM 2267 C C . VAL A 1 292 ? 3.756 -7.516 1.016 1 98.69 292 VAL A C 1
ATOM 2269 O O . VAL A 1 292 ? 2.525 -7.613 1.017 1 98.69 292 VAL A O 1
ATOM 2272 N N . PHE A 1 293 ? 4.539 -8.32 1.675 1 98.5 293 PHE A N 1
ATOM 2273 C CA . PHE A 1 293 ? 3.98 -9.445 2.412 1 98.5 293 PHE A CA 1
ATOM 2274 C C . PHE A 1 293 ? 3.098 -8.953 3.557 1 98.5 293 PHE A C 1
ATOM 2276 O O . PHE A 1 293 ? 2.055 -9.547 3.838 1 98.5 293 PHE A O 1
ATOM 2283 N N . ALA A 1 294 ? 3.475 -7.895 4.25 1 98.44 294 ALA A N 1
ATOM 2284 C CA . ALA A 1 294 ? 2.666 -7.309 5.316 1 98.44 294 ALA A CA 1
ATOM 2285 C C . ALA A 1 294 ? 1.295 -6.887 4.793 1 98.44 294 ALA A C 1
ATOM 2287 O O . ALA A 1 294 ? 0.273 -7.145 5.434 1 98.44 294 ALA A O 1
ATOM 2288 N N . ASN A 1 295 ? 1.322 -6.215 3.658 1 98.31 295 ASN A N 1
ATOM 2289 C CA . ASN A 1 295 ? 0.08 -5.797 3.016 1 98.31 295 ASN A CA 1
ATOM 2290 C C . ASN A 1 295 ? -0.849 -6.984 2.773 1 98.31 295 ASN A C 1
ATOM 2292 O O . ASN A 1 295 ? -2.053 -6.895 3.02 1 98.31 295 ASN A O 1
ATOM 2296 N N . LEU A 1 296 ? -0.295 -8.086 2.305 1 97.88 296 LEU A N 1
ATOM 2297 C CA . LEU A 1 296 ? -1.071 -9.281 2.018 1 97.88 296 LEU A CA 1
ATOM 2298 C C . LEU A 1 296 ? -1.578 -9.922 3.307 1 97.88 296 LEU A C 1
ATOM 2300 O O . LEU A 1 296 ? -2.703 -10.422 3.354 1 97.88 296 LEU A O 1
ATOM 2304 N N . GLN A 1 297 ? -0.725 -9.945 4.32 1 97.69 297 GLN A N 1
ATOM 2305 C CA . GLN A 1 297 ? -1.149 -10.461 5.613 1 97.69 297 GLN A CA 1
ATOM 2306 C C . GLN A 1 297 ? -2.334 -9.672 6.164 1 97.69 297 GLN A C 1
ATOM 2308 O O . GLN A 1 297 ? -3.275 -10.258 6.707 1 97.69 297 GLN A O 1
ATOM 2313 N N . MET A 1 298 ? -2.295 -8.406 6.055 1 97.44 298 MET A N 1
ATOM 2314 C CA . MET A 1 298 ? -3.365 -7.547 6.547 1 97.44 298 MET A CA 1
ATOM 2315 C C . MET A 1 298 ? -4.652 -7.773 5.766 1 97.44 298 MET A C 1
ATOM 2317 O O . MET A 1 298 ? -5.742 -7.781 6.34 1 97.44 298 MET A O 1
ATOM 2321 N N . TYR A 1 299 ? -4.543 -7.926 4.477 1 96.88 299 TYR A N 1
ATOM 2322 C CA . TYR A 1 299 ? -5.703 -8.25 3.652 1 96.88 299 TYR A CA 1
ATOM 2323 C C . TYR A 1 299 ? -6.348 -9.555 4.105 1 96.88 299 TYR A C 1
ATOM 2325 O O . TYR A 1 299 ? -7.57 -9.641 4.234 1 96.88 299 TYR A O 1
ATOM 2333 N N . GLU A 1 300 ? -5.48 -10.57 4.375 1 94.56 300 GLU A N 1
ATOM 2334 C CA . GLU A 1 300 ? -5.988 -11.891 4.734 1 94.56 300 GLU A CA 1
ATOM 2335 C C . GLU A 1 300 ? -6.578 -11.898 6.141 1 94.56 300 GLU A C 1
ATOM 2337 O O . GLU A 1 300 ? -7.395 -12.758 6.477 1 94.56 300 GLU A O 1
ATOM 2342 N N . ALA A 1 301 ? -6.203 -10.992 6.969 1 92.56 301 ALA A N 1
ATOM 2343 C CA . ALA A 1 301 ? -6.66 -10.922 8.352 1 92.56 301 ALA A CA 1
ATOM 2344 C C . ALA A 1 301 ? -8.039 -10.273 8.445 1 92.56 301 ALA A C 1
ATOM 2346 O O . ALA A 1 301 ? -8.719 -10.383 9.469 1 92.56 301 ALA A O 1
ATOM 2347 N N . LYS A 1 302 ? -8.516 -9.5 7.457 1 83.38 302 LYS A N 1
ATOM 2348 C CA . LYS A 1 302 ? -9.828 -8.859 7.461 1 83.38 302 LYS A CA 1
ATOM 2349 C C . LYS A 1 302 ? -10.945 -9.898 7.387 1 83.38 302 LYS A C 1
ATOM 2351 O O . LYS A 1 302 ? -12 -9.727 7.992 1 83.38 302 LYS A O 1
ATOM 2356 N N . MET B 1 1 ? -6.57 43.062 20.938 1 94.19 1 MET B N 1
ATOM 2357 C CA . MET B 1 1 ? -6.074 42.562 19.672 1 94.19 1 MET B CA 1
ATOM 2358 C C . MET B 1 1 ? -7.227 42.125 18.766 1 94.19 1 MET B C 1
ATOM 2360 O O . MET B 1 1 ? -8.203 41.562 19.234 1 94.19 1 MET B O 1
ATOM 2364 N N . LYS B 1 2 ? -7.168 42.562 17.547 1 97.88 2 LYS B N 1
ATOM 2365 C CA . LYS B 1 2 ? -8.148 42.125 16.562 1 97.88 2 LYS B CA 1
ATOM 2366 C C . LYS B 1 2 ? -7.648 40.938 15.766 1 97.88 2 LYS B C 1
ATOM 2368 O O . LYS B 1 2 ? -6.598 41 15.125 1 97.88 2 LYS B O 1
ATOM 2373 N N . PHE B 1 3 ? -8.469 39.875 15.781 1 98.5 3 PHE B N 1
ATOM 2374 C CA . PHE B 1 3 ? -8.078 38.625 15.117 1 98.5 3 PHE B CA 1
ATOM 2375 C C . PHE B 1 3 ? -8.836 38.469 13.805 1 98.5 3 PHE B C 1
ATOM 2377 O O . PHE B 1 3 ? -10.031 38.719 13.734 1 98.5 3 PHE B O 1
ATOM 2384 N N . LEU B 1 4 ? -8.109 38.062 12.797 1 98.25 4 LEU B N 1
ATOM 2385 C CA . LEU B 1 4 ? -8.695 37.531 11.578 1 98.25 4 LEU B CA 1
ATOM 2386 C C . LEU B 1 4 ? -8.438 36.031 11.445 1 98.25 4 LEU B C 1
ATOM 2388 O O . LEU B 1 4 ? -7.285 35.594 11.453 1 98.25 4 LEU B O 1
ATOM 2392 N N . VAL B 1 5 ? -9.445 35.25 11.391 1 97.81 5 VAL B N 1
ATOM 2393 C CA . VAL B 1 5 ? -9.312 33.844 11.156 1 97.81 5 VAL B CA 1
ATOM 2394 C C . VAL B 1 5 ? -9.695 33.5 9.711 1 97.81 5 VAL B C 1
ATOM 2396 O O . VAL B 1 5 ? -10.82 33.75 9.289 1 97.81 5 VAL B O 1
ATOM 2399 N N . VAL B 1 6 ? -8.719 32.938 9.047 1 95.44 6 VAL B N 1
ATOM 2400 C CA . VAL B 1 6 ? -8.945 32.625 7.641 1 95.44 6 VAL B CA 1
ATOM 2401 C C . VAL B 1 6 ? -9.68 31.297 7.516 1 95.44 6 VAL B C 1
ATOM 2403 O O . VAL B 1 6 ? -9.062 30.234 7.625 1 95.44 6 VAL B O 1
ATOM 2406 N N . GLY B 1 7 ? -10.906 31.328 7.172 1 89.38 7 GLY B N 1
ATOM 2407 C CA . GLY B 1 7 ? -11.742 30.156 7.062 1 89.38 7 GLY B CA 1
ATOM 2408 C C . GLY B 1 7 ? -12.445 29.797 8.359 1 89.38 7 GLY B C 1
ATOM 2409 O O . GLY B 1 7 ? -11.867 29.906 9.438 1 89.38 7 GLY B O 1
ATOM 2410 N N . ALA B 1 8 ? -13.648 29.391 8.242 1 91.44 8 ALA B N 1
ATOM 2411 C CA . ALA B 1 8 ? -14.445 28.906 9.367 1 91.44 8 ALA B CA 1
ATOM 2412 C C . ALA B 1 8 ? -14.703 27.406 9.234 1 91.44 8 ALA B C 1
ATOM 2414 O O . ALA B 1 8 ? -15.844 26.953 9.367 1 91.44 8 ALA B O 1
ATOM 2415 N N . GLY B 1 9 ? -13.625 26.75 8.938 1 91.56 9 GLY B N 1
ATOM 2416 C CA . GLY B 1 9 ? -13.688 25.297 8.867 1 91.56 9 GLY B CA 1
ATOM 2417 C C . GLY B 1 9 ? -13.375 24.625 10.188 1 91.56 9 GLY B C 1
ATOM 2418 O O . GLY B 1 9 ? -13.562 25.203 11.25 1 91.56 9 GLY B O 1
ATOM 2419 N N . GLY B 1 10 ? -12.961 23.344 10.141 1 91.56 10 GLY B N 1
ATOM 2420 C CA . GLY B 1 10 ? -12.734 22.531 11.336 1 91.56 10 GLY B CA 1
ATOM 2421 C C . GLY B 1 10 ? -11.766 23.188 12.305 1 91.56 10 GLY B C 1
ATOM 2422 O O . GLY B 1 10 ? -12.125 23.453 13.461 1 91.56 10 GLY B O 1
ATOM 2423 N N . VAL B 1 11 ? -10.57 23.5 11.844 1 93.5 11 VAL B N 1
ATOM 2424 C CA . VAL B 1 11 ? -9.531 24.016 12.734 1 93.5 11 VAL B CA 1
ATOM 2425 C C . VAL B 1 11 ? -9.742 25.5 12.969 1 93.5 11 VAL B C 1
ATOM 2427 O O . VAL B 1 11 ? -9.812 25.953 14.109 1 93.5 11 VAL B O 1
ATOM 2430 N N . GLY B 1 12 ? -9.914 26.234 11.914 1 95.5 12 GLY B N 1
ATOM 2431 C CA . GLY B 1 12 ? -10.125 27.672 12.031 1 95.5 12 GLY B CA 1
ATOM 2432 C C . GLY B 1 12 ? -11.391 28.031 12.773 1 95.5 12 GLY B C 1
ATOM 2433 O O . GLY B 1 12 ? -11.383 28.922 13.625 1 95.5 12 GLY B O 1
ATOM 2434 N N . GLY B 1 13 ? -12.445 27.344 12.406 1 96 13 GLY B N 1
ATOM 2435 C CA . GLY B 1 13 ? -13.695 27.578 13.117 1 96 13 GLY B CA 1
ATOM 2436 C C . GLY B 1 13 ? -13.602 27.266 14.602 1 96 13 GLY B C 1
ATOM 2437 O O . GLY B 1 13 ? -14.164 28 15.422 1 96 13 GLY B O 1
ATOM 2438 N N . TYR B 1 14 ? -12.891 26.25 14.891 1 96.56 14 TYR B N 1
ATOM 2439 C CA . TYR B 1 14 ? -12.766 25.859 16.297 1 96.56 14 TYR B CA 1
ATOM 2440 C C . TYR B 1 14 ? -12.016 26.906 17.094 1 96.56 14 TYR B C 1
ATOM 2442 O O . TYR B 1 14 ? -12.539 27.453 18.062 1 96.56 14 TYR B O 1
ATOM 2450 N N . ILE B 1 15 ? -10.828 27.266 16.672 1 97 15 ILE B N 1
ATOM 2451 C CA . ILE B 1 15 ? -9.992 28.188 17.453 1 97 15 ILE B CA 1
ATOM 2452 C C . ILE B 1 15 ? -10.594 29.578 17.422 1 97 15 ILE B C 1
ATOM 2454 O O . ILE B 1 15 ? -10.523 30.328 18.406 1 97 15 ILE B O 1
ATOM 2458 N N . GLY B 1 16 ? -11.203 29.938 16.281 1 97.81 16 GLY B N 1
ATOM 2459 C CA . GLY B 1 16 ? -11.891 31.219 16.203 1 97.81 16 GLY B CA 1
ATOM 2460 C C . GLY B 1 16 ? -13.062 31.312 17.156 1 97.81 16 GLY B C 1
ATOM 2461 O O . GLY B 1 16 ? -13.242 32.344 17.812 1 97.81 16 GLY B O 1
ATOM 2462 N N . ALA B 1 17 ? -13.828 30.281 17.203 1 97.88 17 ALA B N 1
ATOM 2463 C CA . ALA B 1 17 ? -14.977 30.266 18.094 1 97.88 17 ALA B CA 1
ATOM 2464 C C . ALA B 1 17 ? -14.539 30.328 19.562 1 97.88 17 ALA B C 1
ATOM 2466 O O . ALA B 1 17 ? -15.148 31.047 20.359 1 97.88 17 ALA B O 1
ATOM 2467 N N . ARG B 1 18 ? -13.531 29.641 19.859 1 97.81 18 ARG B N 1
ATOM 2468 C CA . ARG B 1 18 ? -13.031 29.625 21.219 1 97.81 18 ARG B CA 1
ATOM 2469 C C . ARG B 1 18 ? -12.484 30.984 21.625 1 97.81 18 ARG B C 1
ATOM 2471 O O . ARG B 1 18 ? -12.711 31.453 22.75 1 97.81 18 ARG B O 1
ATOM 2478 N N . LEU B 1 19 ? -11.75 31.609 20.766 1 97.94 19 LEU B N 1
ATOM 2479 C CA . LEU B 1 19 ? -11.242 32.969 21 1 97.94 19 LEU B CA 1
ATOM 2480 C C . LEU B 1 19 ? -12.383 33.938 21.203 1 97.94 19 LEU B C 1
ATOM 2482 O O . LEU B 1 19 ? -12.344 34.781 22.109 1 97.94 19 LEU B O 1
ATOM 2486 N N . ALA B 1 20 ? -13.383 33.812 20.375 1 97.88 20 ALA B N 1
ATOM 2487 C CA . ALA B 1 20 ? -14.539 34.688 20.469 1 97.88 20 ALA B CA 1
ATOM 2488 C C . ALA B 1 20 ? -15.312 34.438 21.75 1 97.88 20 ALA B C 1
ATOM 2490 O O . ALA B 1 20 ? -15.805 35.406 22.375 1 97.88 20 ALA B O 1
ATOM 2491 N N . GLU B 1 21 ? -15.422 33.188 22.047 1 96.94 21 GLU B N 1
ATOM 2492 C CA . GLU B 1 21 ? -16.109 32.812 23.266 1 96.94 21 GLU B CA 1
ATOM 2493 C C . GLU B 1 21 ? -15.5 33.5 24.484 1 96.94 21 GLU B C 1
ATOM 2495 O O . GLU B 1 21 ? -16.219 33.844 25.438 1 96.94 21 GLU B O 1
ATOM 2500 N N . LYS B 1 22 ? -14.281 33.656 24.547 1 95.88 22 LYS B N 1
ATOM 2501 C CA . LYS B 1 22 ? -13.562 34.281 25.656 1 95.88 22 LYS B CA 1
ATOM 2502 C C . LYS B 1 22 ? -13.727 35.812 25.609 1 95.88 22 LYS B C 1
ATOM 2504 O O . LYS B 1 22 ? -13.305 36.5 26.547 1 95.88 22 LYS B O 1
ATOM 2509 N N . GLY B 1 23 ? -14.211 36.344 24.5 1 96.38 23 GLY B N 1
ATOM 2510 C CA . GLY B 1 23 ? -14.5 37.781 24.422 1 96.38 23 GLY B CA 1
ATOM 2511 C C . GLY B 1 23 ? -13.539 38.531 23.516 1 96.38 23 GLY B C 1
ATOM 2512 O O . GLY B 1 23 ? -13.602 39.75 23.422 1 96.38 23 GLY B O 1
ATOM 2513 N N . ASN B 1 24 ? -12.664 37.844 22.844 1 97.81 24 ASN B N 1
ATOM 2514 C CA . ASN B 1 24 ? -11.75 38.5 21.922 1 97.81 24 ASN B CA 1
ATOM 2515 C C . ASN B 1 24 ? -12.477 39 20.672 1 97.81 24 ASN B C 1
ATOM 2517 O O . ASN B 1 24 ? -13.562 38.531 20.359 1 97.81 24 ASN B O 1
ATOM 2521 N N . ASP B 1 25 ? -11.945 39.969 20.062 1 98.31 25 ASP B N 1
ATOM 2522 C CA . ASP B 1 25 ? -12.469 40.5 18.812 1 98.31 25 ASP B CA 1
ATOM 2523 C C . ASP B 1 25 ? -12.016 39.656 17.625 1 98.31 25 ASP B C 1
ATOM 2525 O O . ASP B 1 25 ? -10.93 39.875 17.078 1 98.31 25 ASP B O 1
ATOM 2529 N N . VAL B 1 26 ? -12.906 38.781 17.203 1 98.56 26 VAL B N 1
ATOM 2530 C CA . VAL B 1 26 ? -12.562 37.812 16.172 1 98.56 26 VAL B CA 1
ATOM 2531 C C . VAL B 1 26 ? -13.445 38 14.945 1 98.56 26 VAL B C 1
ATOM 2533 O O . VAL B 1 26 ? -14.672 38.094 15.062 1 98.56 26 VAL B O 1
ATOM 2536 N N . THR B 1 27 ? -12.844 38.125 13.812 1 98.31 27 THR B N 1
ATOM 2537 C CA . THR B 1 27 ? -13.531 38.156 12.523 1 98.31 27 THR B CA 1
ATOM 2538 C C . THR B 1 27 ? -13.094 37 11.633 1 98.31 27 THR B C 1
ATOM 2540 O O . THR B 1 27 ? -11.914 36.656 11.594 1 98.31 27 THR B O 1
ATOM 2543 N N . PHE B 1 28 ? -14.047 36.375 10.922 1 97.5 28 PHE B N 1
ATOM 2544 C CA . PHE B 1 28 ? -13.758 35.25 10.031 1 97.5 28 PHE B CA 1
ATOM 2545 C C . PHE B 1 28 ? -13.773 35.719 8.57 1 97.5 28 PHE B C 1
ATOM 2547 O O . PHE B 1 28 ? -14.734 36.344 8.117 1 97.5 28 PHE B O 1
ATOM 2554 N N . LEU B 1 29 ? -12.688 35.469 7.914 1 96.5 29 LEU B N 1
ATOM 2555 C CA . LEU B 1 29 ? -12.648 35.625 6.465 1 96.5 29 LEU B CA 1
ATOM 2556 C C . LEU B 1 29 ? -13.195 34.406 5.75 1 96.5 29 LEU B C 1
ATOM 2558 O O . LEU B 1 29 ? -12.594 33.344 5.793 1 96.5 29 LEU B O 1
ATOM 2562 N N . VAL B 1 30 ? -14.336 34.531 5.16 1 93.81 30 VAL B N 1
ATOM 2563 C CA . VAL B 1 30 ? -15 33.406 4.527 1 93.81 30 VAL B CA 1
ATOM 2564 C C . VAL B 1 30 ? -15.469 33.781 3.129 1 93.81 30 VAL B C 1
ATOM 2566 O O . VAL B 1 30 ? -15.5 34.969 2.783 1 93.81 30 VAL B O 1
ATOM 2569 N N . ARG B 1 31 ? -15.797 32.812 2.279 1 90.81 31 ARG B N 1
ATOM 2570 C CA . ARG B 1 31 ? -16.391 33.031 0.963 1 90.81 31 ARG B CA 1
ATOM 2571 C C . ARG B 1 31 ? -17.906 33.219 1.066 1 90.81 31 ARG B C 1
ATOM 2573 O O . ARG B 1 31 ? -18.484 33 2.129 1 90.81 31 ARG B O 1
ATOM 2580 N N . GLN B 1 32 ? -18.438 33.5 0 1 91.94 32 GLN B N 1
ATOM 2581 C CA . GLN B 1 32 ? -19.828 33.906 -0.042 1 91.94 32 GLN B CA 1
ATOM 2582 C C . GLN B 1 32 ? -20.75 32.812 0.465 1 91.94 32 GLN B C 1
ATOM 2584 O O . GLN B 1 32 ? -21.609 33.062 1.321 1 91.94 32 GLN B O 1
ATOM 2589 N N . LYS B 1 33 ? -20.562 31.672 -0.018 1 91.94 33 LYS B N 1
ATOM 2590 C CA . LYS B 1 33 ? -21.438 30.562 0.352 1 91.94 33 LYS B CA 1
ATOM 2591 C C . LYS B 1 33 ? -21.391 30.297 1.853 1 91.94 33 LYS B C 1
ATOM 2593 O O . LYS B 1 33 ? -22.422 30.109 2.494 1 91.94 33 LYS B O 1
ATOM 2598 N N . ARG B 1 34 ? -20.219 30.297 2.359 1 92.44 34 ARG B N 1
ATOM 2599 C CA . ARG B 1 34 ? -20.062 30.047 3.791 1 92.44 34 ARG B CA 1
ATOM 2600 C C . ARG B 1 34 ? -20.578 31.234 4.605 1 92.44 34 ARG B C 1
ATOM 2602 O O . ARG B 1 34 ? -21.141 31.031 5.691 1 92.44 34 ARG B O 1
ATOM 2609 N N . ALA B 1 35 ? -20.406 32.375 4.113 1 94.19 35 ALA B N 1
ATOM 2610 C CA . ALA B 1 35 ? -20.922 33.594 4.777 1 94.19 35 ALA B CA 1
ATOM 2611 C C . ALA B 1 35 ? -22.438 33.5 4.926 1 94.19 35 ALA B C 1
ATOM 2613 O O . ALA B 1 35 ? -22.984 33.812 5.992 1 94.19 35 ALA B O 1
ATOM 2614 N N . GLU B 1 36 ? -23.047 33.094 3.865 1 95.31 36 GLU B N 1
ATOM 2615 C CA . GLU B 1 36 ? -24.5 33 3.875 1 95.31 36 GLU B CA 1
ATOM 2616 C C . GLU B 1 36 ? -24.969 31.953 4.879 1 95.31 36 GLU B C 1
ATOM 2618 O O . GLU B 1 36 ? -25.922 32.156 5.617 1 95.31 36 GLU B O 1
ATOM 2623 N N . GLN B 1 37 ? -24.266 30.906 4.895 1 94.88 37 GLN B N 1
ATOM 2624 C CA . GLN B 1 37 ? -24.594 29.844 5.832 1 94.88 37 GLN B CA 1
ATOM 2625 C C . GLN B 1 37 ? -24.422 30.297 7.273 1 94.88 37 GLN B C 1
ATOM 2627 O O . GLN B 1 37 ? -25.297 30.062 8.117 1 94.88 37 GLN B O 1
ATOM 2632 N N . LEU B 1 38 ? -23.328 30.984 7.52 1 96.19 38 LEU B N 1
ATOM 2633 C CA . LEU B 1 38 ? -23 31.391 8.883 1 96.19 38 LEU B CA 1
ATOM 2634 C C . LEU B 1 38 ? -23.922 32.5 9.359 1 96.19 38 LEU B C 1
ATOM 2636 O O . LEU B 1 38 ? -24.219 32.594 10.555 1 96.19 38 LEU B O 1
ATOM 2640 N N . LYS B 1 39 ? -24.422 33.25 8.453 1 95 39 LYS B N 1
ATOM 2641 C CA . LYS B 1 39 ? -25.391 34.281 8.805 1 95 39 LYS B CA 1
ATOM 2642 C C . LYS B 1 39 ? -26.703 33.688 9.273 1 95 39 LYS B C 1
ATOM 2644 O O . LYS B 1 39 ? -27.375 34.25 10.141 1 95 39 LYS B O 1
ATOM 2649 N N . GLU B 1 40 ? -26.922 32.562 8.727 1 94.62 40 GLU B N 1
ATOM 2650 C CA . GLU B 1 40 ? -28.172 31.891 9.039 1 94.62 40 GLU B CA 1
ATOM 2651 C C . GLU B 1 40 ? -28.047 31.031 10.289 1 94.62 40 GLU B C 1
ATOM 2653 O O . GLU B 1 40 ? -28.906 31.062 11.164 1 94.62 40 GLU B O 1
ATOM 2658 N N . THR B 1 41 ? -27.016 30.328 10.398 1 94.5 41 THR B N 1
ATOM 2659 C CA . THR B 1 41 ? -26.953 29.266 11.406 1 94.5 41 THR B CA 1
ATOM 2660 C C . THR B 1 41 ? -26.031 29.672 12.547 1 94.5 41 THR B C 1
ATOM 2662 O O . THR B 1 41 ? -26.062 29.062 13.617 1 94.5 41 THR B O 1
ATOM 2665 N N . GLY B 1 42 ? -25.203 30.734 12.242 1 96.75 42 GLY B N 1
ATOM 2666 C CA . GLY B 1 42 ? -24.109 30.969 13.172 1 96.75 42 GLY B CA 1
ATOM 2667 C C . GLY B 1 42 ? -23 29.922 13.062 1 96.75 42 GLY B C 1
ATOM 2668 O O . GLY B 1 42 ? -23.031 29.078 12.172 1 96.75 42 GLY B O 1
ATOM 2669 N N . LEU B 1 43 ? -22 30.078 13.938 1 97.75 43 LEU B N 1
ATOM 2670 C CA . LEU B 1 43 ? -20.906 29.141 14.039 1 97.75 43 LEU B CA 1
ATOM 2671 C C . LEU B 1 43 ? -21.031 28.281 15.297 1 97.75 43 LEU B C 1
ATOM 2673 O O . LEU B 1 43 ? -20.953 28.812 16.422 1 97.75 43 LEU B O 1
ATOM 2677 N N . THR B 1 44 ? -21.234 27.016 15.062 1 97.62 44 THR B N 1
ATOM 2678 C CA . THR B 1 44 ? -21.453 26.094 16.172 1 97.62 44 THR B CA 1
ATOM 2679 C C . THR B 1 44 ? -20.344 25.062 16.25 1 97.62 44 THR B C 1
ATOM 2681 O O . THR B 1 44 ? -19.984 24.438 15.25 1 97.62 44 THR B O 1
ATOM 2684 N N . VAL B 1 45 ? -19.781 24.891 17.469 1 97.19 45 VAL B N 1
ATOM 2685 C CA . VAL B 1 45 ? -18.781 23.859 17.766 1 97.19 45 VAL B CA 1
ATOM 2686 C C . VAL B 1 45 ? -19.344 22.844 18.75 1 97.19 45 VAL B C 1
ATOM 2688 O O . VAL B 1 45 ? -19.781 23.219 19.844 1 97.19 45 VAL B O 1
ATOM 2691 N N . LYS B 1 46 ? -19.422 21.641 18.297 1 97 46 LYS B N 1
ATOM 2692 C CA . LYS B 1 46 ? -19.734 20.531 19.188 1 97 46 LYS B CA 1
ATOM 2693 C C . LYS B 1 46 ? -18.453 19.844 19.672 1 97 46 LYS B C 1
ATOM 2695 O O . LYS B 1 46 ? -17.75 19.219 18.875 1 97 46 LYS B O 1
ATOM 2700 N N . SER B 1 47 ? -18.188 19.984 20.969 1 95.25 47 SER B N 1
ATOM 2701 C CA . SER B 1 47 ? -16.922 19.516 21.5 1 95.25 47 SER B CA 1
ATOM 2702 C C . SER B 1 47 ? -17.109 18.844 22.859 1 95.25 47 SER B C 1
ATOM 2704 O O . SER B 1 47 ? -17.938 19.281 23.656 1 95.25 47 SER B O 1
ATOM 2706 N N . ALA B 1 48 ? -16.375 17.781 23.094 1 89.44 48 ALA B N 1
ATOM 2707 C CA . ALA B 1 48 ? -16.359 17.188 24.422 1 89.44 48 ALA B CA 1
ATOM 2708 C C . ALA B 1 48 ? -15.805 18.156 25.469 1 89.44 48 ALA B C 1
ATOM 2710 O O . ALA B 1 48 ? -16.031 17.969 26.672 1 89.44 48 ALA B O 1
ATOM 2711 N N . LYS B 1 49 ? -15.102 19.172 25 1 93.94 49 LYS B N 1
ATOM 2712 C CA . LYS B 1 49 ? -14.547 20.188 25.906 1 93.94 49 LYS B CA 1
ATOM 2713 C C . LYS B 1 49 ? -15.547 21.312 26.156 1 93.94 49 LYS B C 1
ATOM 2715 O O . LYS B 1 49 ? -15.195 22.344 26.734 1 93.94 49 LYS B O 1
ATOM 2720 N N . GLY B 1 50 ? -16.812 21.094 25.688 1 94.69 50 GLY B N 1
ATOM 2721 C CA . GLY B 1 50 ? -17.875 22.078 25.828 1 94.69 50 GLY B CA 1
ATOM 2722 C C . GLY B 1 50 ? -18.328 22.688 24.516 1 94.69 50 GLY B C 1
ATOM 2723 O O . GLY B 1 50 ? -17.484 23.156 23.734 1 94.69 50 GLY B O 1
ATOM 2724 N N . ASP B 1 51 ? -19.547 22.672 24.281 1 96.94 51 ASP B N 1
ATOM 2725 C CA . ASP B 1 51 ? -20.109 23.234 23.062 1 96.94 51 ASP B CA 1
ATOM 2726 C C . ASP B 1 51 ? -20.047 24.766 23.078 1 96.94 51 ASP B C 1
ATOM 2728 O O . ASP B 1 51 ? -20.047 25.375 24.156 1 96.94 51 ASP B O 1
ATOM 2732 N N . VAL B 1 52 ? -19.984 25.328 21.906 1 96.69 52 VAL B N 1
ATOM 2733 C CA . VAL B 1 52 ? -20.047 26.781 21.797 1 96.69 52 VAL B CA 1
ATOM 2734 C C . VAL B 1 52 ? -20.766 27.172 20.5 1 96.69 52 VAL B C 1
ATOM 2736 O O . VAL B 1 52 ? -20.625 26.5 19.484 1 96.69 52 VAL B O 1
ATOM 2739 N N . ALA B 1 53 ? -21.609 28.141 20.656 1 96.94 53 ALA B N 1
ATOM 2740 C CA . ALA B 1 53 ? -22.297 28.734 19.516 1 96.94 53 ALA B CA 1
ATOM 2741 C C . ALA B 1 53 ? -22.172 30.25 19.531 1 96.94 53 ALA B C 1
ATOM 2743 O O . ALA B 1 53 ? -22.453 30.906 20.547 1 96.94 53 ALA B O 1
ATOM 2744 N N . ILE B 1 54 ? -21.766 30.781 18.391 1 97.56 54 ILE B N 1
ATOM 2745 C CA . ILE B 1 54 ? -21.594 32.25 18.344 1 97.56 54 ILE B CA 1
ATOM 2746 C C . ILE B 1 54 ? -22.188 32.781 17.047 1 97.56 54 ILE B C 1
ATOM 2748 O O . ILE B 1 54 ? -22.453 32.031 16.109 1 97.56 54 ILE B O 1
ATOM 2752 N N . LYS B 1 55 ? -22.5 34.062 17.062 1 96.81 55 LYS B N 1
ATOM 2753 C CA . LYS B 1 55 ? -22.719 34.812 15.828 1 96.81 55 LYS B CA 1
ATOM 2754 C C . LYS B 1 55 ? -21.422 35.438 15.328 1 96.81 55 LYS B C 1
ATOM 2756 O O . LYS B 1 55 ? -21.031 36.5 15.805 1 96.81 55 LYS B O 1
ATOM 2761 N N . PRO B 1 56 ? -20.844 34.875 14.398 1 96.94 56 PRO B N 1
ATOM 2762 C CA . PRO B 1 56 ? -19.5 35.312 14.008 1 96.94 56 PRO B CA 1
ATOM 2763 C C . PRO B 1 56 ? -19.5 36.625 13.219 1 96.94 56 PRO B C 1
ATOM 2765 O O . PRO B 1 56 ? -20.422 36.875 12.438 1 96.94 56 PRO B O 1
ATOM 2768 N N . LYS B 1 57 ? -18.516 37.469 13.516 1 97.5 57 LYS B N 1
ATOM 2769 C CA . LYS B 1 57 ? -18.219 38.562 12.586 1 97.5 57 LYS B CA 1
ATOM 2770 C C . LYS B 1 57 ? -17.594 38.031 11.305 1 97.5 57 LYS B C 1
ATOM 2772 O O . LYS B 1 57 ? -16.688 37.188 11.352 1 97.5 57 LYS B O 1
ATOM 2777 N N . LEU B 1 58 ? -18.141 38.469 10.188 1 97.25 58 LEU B N 1
ATOM 2778 C CA . LEU B 1 58 ? -17.672 37.969 8.906 1 97.25 58 LEU B CA 1
ATOM 2779 C C . LEU B 1 58 ? -17.094 39.094 8.047 1 97.25 58 LEU B C 1
ATOM 2781 O O . LEU B 1 58 ? -17.516 40.25 8.164 1 97.25 58 LEU B O 1
ATOM 2785 N N . ILE B 1 59 ? -16.125 38.719 7.309 1 96.56 59 ILE B N 1
ATOM 2786 C CA . ILE B 1 59 ? -15.562 39.625 6.32 1 96.56 59 ILE B CA 1
ATOM 2787 C C . ILE B 1 59 ? -15.195 38.875 5.051 1 96.56 59 ILE B C 1
ATOM 2789 O O . ILE B 1 59 ? -14.891 37.656 5.109 1 96.56 59 ILE B O 1
ATOM 2793 N N . MET B 1 60 ? -15.234 39.5 3.93 1 94.25 60 MET B N 1
ATOM 2794 C CA . MET B 1 60 ? -14.875 38.906 2.648 1 94.25 60 MET B CA 1
ATOM 2795 C C . MET B 1 60 ? -13.656 39.594 2.047 1 94.25 60 MET B C 1
ATOM 2797 O O . MET B 1 60 ? -13.281 40.688 2.471 1 94.25 60 MET B O 1
ATOM 2801 N N . ALA B 1 61 ? -12.977 38.938 1.087 1 91.38 61 ALA B N 1
ATOM 2802 C CA . ALA B 1 61 ? -11.688 39.344 0.538 1 91.38 61 ALA B CA 1
ATOM 2803 C C . ALA B 1 61 ? -11.773 40.75 -0.055 1 91.38 61 ALA B C 1
ATOM 2805 O O . ALA B 1 61 ? -10.789 41.5 -0.059 1 91.38 61 ALA B O 1
ATOM 2806 N N . ASP B 1 62 ? -12.852 41.25 -0.52 1 89 62 ASP B N 1
ATOM 2807 C CA . ASP B 1 62 ? -12.969 42.531 -1.216 1 89 62 ASP B CA 1
ATOM 2808 C C . ASP B 1 62 ? -13.336 43.656 -0.246 1 89 62 ASP B C 1
ATOM 2810 O O . ASP B 1 62 ? -13.461 44.812 -0.647 1 89 62 ASP B O 1
ATOM 2814 N N . GLU B 1 63 ? -13.312 43.344 0.983 1 92.62 63 GLU B N 1
ATOM 2815 C CA . GLU B 1 63 ? -13.656 44.344 1.979 1 92.62 63 GLU B CA 1
ATOM 2816 C C . GLU B 1 63 ? -12.406 44.938 2.629 1 92.62 63 GLU B C 1
ATOM 2818 O O . GLU B 1 63 ? -11.289 44.531 2.301 1 92.62 63 GLU B O 1
ATOM 2823 N N . LYS B 1 64 ? -12.625 45.906 3.42 1 92.19 64 LYS B N 1
ATOM 2824 C CA . LYS B 1 64 ? -11.508 46.594 4.062 1 92.19 64 LYS B CA 1
ATOM 2825 C C . LYS B 1 64 ? -11.469 46.312 5.559 1 92.19 64 LYS B C 1
ATOM 2827 O O . LYS B 1 64 ? -12.508 46.156 6.199 1 92.19 64 LYS B O 1
ATOM 2832 N N . GLY B 1 65 ? -10.297 46.156 6.031 1 92.75 65 GLY B N 1
ATOM 2833 C CA . GLY B 1 65 ? -10.078 45.938 7.453 1 92.75 65 GLY B CA 1
ATOM 2834 C C . GLY B 1 65 ? -8.617 45.75 7.809 1 92.75 65 GLY B C 1
ATOM 2835 O O . GLY B 1 65 ? -7.781 45.531 6.926 1 92.75 65 GLY B O 1
ATOM 2836 N N . GLU B 1 66 ? -8.281 46.031 9.109 1 95.75 66 GLU B N 1
ATOM 2837 C CA . GLU B 1 66 ? -6.941 45.781 9.641 1 95.75 66 GLU B CA 1
ATOM 2838 C C . GLU B 1 66 ? -6.992 44.906 10.891 1 95.75 66 GLU B C 1
ATOM 2840 O O . GLU B 1 66 ? -7.863 45.094 11.75 1 95.75 66 GLU B O 1
ATOM 2845 N N . PHE B 1 67 ? -6.043 44.062 10.914 1 98.25 67 PHE B N 1
ATOM 2846 C CA . PHE B 1 67 ? -6.051 43.094 12.008 1 98.25 67 PHE B CA 1
ATOM 2847 C C . PHE B 1 67 ? -4.668 42.969 12.633 1 98.25 67 PHE B C 1
ATOM 2849 O O . PHE B 1 67 ? -3.656 43.156 11.953 1 98.25 67 PHE B O 1
ATOM 2856 N N . ASP B 1 68 ? -4.68 42.719 13.922 1 98.06 68 ASP B N 1
ATOM 2857 C CA . ASP B 1 68 ? -3.424 42.562 14.656 1 98.06 68 ASP B CA 1
ATOM 2858 C C . ASP B 1 68 ? -2.834 41.156 14.461 1 98.06 68 ASP B C 1
ATOM 2860 O O . ASP B 1 68 ? -1.613 41 14.422 1 98.06 68 ASP B O 1
ATOM 2864 N N . ALA B 1 69 ? -3.67 40.219 14.406 1 98.38 69 ALA B N 1
ATOM 2865 C CA . ALA B 1 69 ? -3.264 38.812 14.266 1 98.38 69 ALA B CA 1
ATOM 2866 C C . ALA B 1 69 ? -4.121 38.094 13.227 1 98.38 69 ALA B C 1
ATOM 2868 O O . ALA B 1 69 ? -5.344 38.25 13.203 1 98.38 69 ALA B O 1
ATOM 2869 N N . VAL B 1 70 ? -3.457 37.406 12.344 1 98.06 70 VAL B N 1
ATOM 2870 C CA . VAL B 1 70 ? -4.121 36.625 11.32 1 98.06 70 VAL B CA 1
ATOM 2871 C C . VAL B 1 70 ? -3.809 35.125 11.523 1 98.06 70 VAL B C 1
ATOM 2873 O O . VAL B 1 70 ? -2.645 34.719 11.508 1 98.06 70 VAL B O 1
ATOM 2876 N N . ILE B 1 71 ? -4.859 34.312 11.695 1 97.94 71 ILE B N 1
ATOM 2877 C CA . ILE B 1 71 ? -4.727 32.875 11.867 1 97.94 71 ILE B CA 1
ATOM 2878 C C . ILE B 1 71 ? -5.102 32.156 10.57 1 97.94 71 ILE B C 1
ATOM 2880 O O . ILE B 1 71 ? -6.219 32.312 10.062 1 97.94 71 ILE B O 1
ATOM 2884 N N . ILE B 1 72 ? -4.137 31.438 10.062 1 96.38 72 ILE B N 1
ATOM 2885 C CA . ILE B 1 72 ? -4.367 30.672 8.836 1 96.38 72 ILE B CA 1
ATOM 2886 C C . ILE B 1 72 ? -4.5 29.188 9.164 1 96.38 72 ILE B C 1
ATOM 2888 O O . ILE B 1 72 ? -3.525 28.547 9.562 1 96.38 72 ILE B O 1
ATOM 2892 N N . ALA B 1 73 ? -5.688 28.656 8.977 1 92 73 ALA B N 1
ATOM 2893 C CA . ALA B 1 73 ? -5.941 27.266 9.336 1 92 73 ALA B CA 1
ATOM 2894 C C . ALA B 1 73 ? -6.762 26.562 8.258 1 92 73 ALA B C 1
ATOM 2896 O O . ALA B 1 73 ? -7.25 25.438 8.477 1 92 73 ALA B O 1
ATOM 2897 N N . SER B 1 74 ? -6.902 27.062 7.078 1 81 74 SER B N 1
ATOM 2898 C CA . SER B 1 74 ? -7.797 26.516 6.062 1 81 74 SER B CA 1
ATOM 2899 C C . SER B 1 74 ? -7.047 25.578 5.113 1 81 74 SER B C 1
ATOM 2901 O O . SER B 1 74 ? -5.949 25.906 4.66 1 81 74 SER B O 1
ATOM 2903 N N . LYS B 1 75 ? -7.629 24.312 4.93 1 71.06 75 LYS B N 1
ATOM 2904 C CA . LYS B 1 75 ? -7.125 23.391 3.918 1 71.06 75 LYS B CA 1
ATOM 2905 C C . LYS B 1 75 ? -7.961 23.453 2.645 1 71.06 75 LYS B C 1
ATOM 2907 O O . LYS B 1 75 ? -7.676 22.766 1.669 1 71.06 75 LYS B O 1
ATOM 2912 N N . ALA B 1 76 ? -8.914 24.25 2.766 1 57.28 76 ALA B N 1
ATOM 2913 C CA . ALA B 1 76 ? -9.898 24.266 1.69 1 57.28 76 ALA B CA 1
ATOM 2914 C C . ALA B 1 76 ? -9.367 25.016 0.47 1 57.28 76 ALA B C 1
ATOM 2916 O O . ALA B 1 76 ? -9.867 24.828 -0.643 1 57.28 76 ALA B O 1
ATOM 2917 N N . TYR B 1 77 ? -8.469 25.797 0.704 1 61.59 77 TYR B N 1
ATOM 2918 C CA . TYR B 1 77 ? -7.965 26.672 -0.347 1 61.59 77 TYR B CA 1
ATOM 2919 C C . TYR B 1 77 ? -6.484 26.422 -0.609 1 61.59 77 TYR B C 1
ATOM 2921 O O . TYR B 1 77 ? -5.773 25.906 0.256 1 61.59 77 TYR B O 1
ATOM 2929 N N . SER B 1 78 ? -6.223 26.828 -1.858 1 79.56 78 SER B N 1
ATOM 2930 C CA . SER B 1 78 ? -4.781 26.922 -2.078 1 79.56 78 SER B CA 1
ATOM 2931 C C . SER B 1 78 ? -4.168 28.031 -1.222 1 79.56 78 SER B C 1
ATOM 2933 O O . SER B 1 78 ? -4.82 29.031 -0.94 1 79.56 78 SER B O 1
ATOM 2935 N N . LEU B 1 79 ? -3.082 27.797 -0.773 1 89.44 79 LEU B N 1
ATOM 2936 C CA . LEU B 1 79 ? -2.391 28.781 0.056 1 89.44 79 LEU B CA 1
ATOM 2937 C C . LEU B 1 79 ? -2.197 30.094 -0.698 1 89.44 79 LEU B C 1
ATOM 2939 O O . LEU B 1 79 ? -2.26 31.172 -0.103 1 89.44 79 LEU B O 1
ATOM 2943 N N . ASN B 1 80 ? -2.031 29.969 -1.986 1 91.31 80 ASN B N 1
ATOM 2944 C CA . ASN B 1 80 ? -1.857 31.172 -2.791 1 91.31 80 ASN B CA 1
ATOM 2945 C C . ASN B 1 80 ? -3.104 32.062 -2.76 1 91.31 80 ASN B C 1
ATOM 2947 O O . ASN B 1 80 ? -3.002 33.281 -2.697 1 91.31 80 ASN B O 1
ATOM 2951 N N . ASP B 1 81 ? -4.23 31.406 -2.854 1 91.75 81 ASP B N 1
ATOM 2952 C CA . ASP B 1 81 ? -5.48 32.156 -2.76 1 91.75 81 ASP B CA 1
ATOM 2953 C C . ASP B 1 81 ? -5.637 32.781 -1.382 1 91.75 81 ASP B C 1
ATOM 2955 O O . ASP B 1 81 ? -6.074 33.938 -1.27 1 91.75 81 ASP B O 1
ATOM 2959 N N . VAL B 1 82 ? -5.262 32.062 -0.411 1 92.69 82 VAL B N 1
ATOM 2960 C CA . VAL B 1 82 ? -5.348 32.562 0.958 1 92.69 82 VAL B CA 1
ATOM 2961 C C . VAL B 1 82 ? -4.449 33.781 1.12 1 92.69 82 VAL B C 1
ATOM 2963 O O . VAL B 1 82 ? -4.867 34.812 1.682 1 92.69 82 VAL B O 1
ATOM 2966 N N . ILE B 1 83 ? -3.258 33.719 0.634 1 94.62 83 ILE B N 1
ATOM 2967 C CA . ILE B 1 83 ? -2.287 34.781 0.746 1 94.62 83 ILE B CA 1
ATOM 2968 C C . ILE B 1 83 ? -2.814 36.031 0.033 1 94.62 83 ILE B C 1
ATOM 2970 O O . ILE B 1 83 ? -2.771 37.125 0.583 1 94.62 83 ILE B O 1
ATOM 2974 N N . ARG B 1 84 ? -3.334 35.812 -1.105 1 94.31 84 ARG B N 1
ATOM 2975 C CA . ARG B 1 84 ? -3.887 36.906 -1.88 1 94.31 84 ARG B CA 1
ATOM 2976 C C . ARG B 1 84 ? -5.027 37.594 -1.128 1 94.31 84 ARG B C 1
ATOM 2978 O O . ARG B 1 84 ? -5.098 38.812 -1.075 1 94.31 84 ARG B O 1
ATOM 2985 N N . ASP B 1 85 ? -5.836 36.844 -0.59 1 93.75 85 ASP B N 1
ATOM 2986 C CA . ASP B 1 85 ? -7.031 37.344 0.077 1 93.75 85 ASP B CA 1
ATOM 2987 C C . ASP B 1 85 ? -6.68 38.031 1.395 1 93.75 85 ASP B C 1
ATOM 2989 O O . ASP B 1 85 ? -7.367 38.969 1.821 1 93.75 85 ASP B O 1
ATOM 2993 N N . VAL B 1 86 ? -5.664 37.656 2.049 1 95.31 86 VAL B N 1
ATOM 2994 C CA . VAL B 1 86 ? -5.324 38.094 3.395 1 95.31 86 VAL B CA 1
ATOM 2995 C C . VAL B 1 86 ? -4.465 39.375 3.322 1 95.31 86 VAL B C 1
ATOM 2997 O O . VAL B 1 86 ? -4.516 40.219 4.219 1 95.31 86 VAL B O 1
ATOM 3000 N N . LYS B 1 87 ? -3.729 39.562 2.311 1 95.19 87 LYS B N 1
ATOM 3001 C CA . LYS B 1 87 ? -2.721 40.594 2.174 1 95.19 87 LYS B CA 1
ATOM 3002 C C . LYS B 1 87 ? -3.312 41.969 2.479 1 95.19 87 LYS B C 1
ATOM 3004 O O . LYS B 1 87 ? -2.701 42.781 3.188 1 95.19 87 LYS B O 1
ATOM 3009 N N . PRO B 1 88 ? -4.547 42.219 1.971 1 95.62 88 PRO B N 1
ATOM 3010 C CA . PRO B 1 88 ? -5.105 43.562 2.201 1 95.62 88 PRO B CA 1
ATOM 3011 C C . PRO B 1 88 ? -5.406 43.844 3.674 1 95.62 88 PRO B C 1
ATOM 3013 O O . PRO B 1 88 ? -5.598 44.969 4.07 1 95.62 88 PRO B O 1
ATOM 3016 N N . PHE B 1 89 ? -5.449 42.844 4.469 1 97.19 89 PHE B N 1
ATOM 3017 C CA . PHE B 1 89 ? -5.844 43 5.863 1 97.19 89 PHE B CA 1
ATOM 3018 C C . PHE B 1 89 ? -4.617 43.062 6.77 1 97.19 89 PHE B C 1
ATOM 3020 O O . PHE B 1 89 ? -4.738 43.281 7.973 1 97.19 89 PHE B O 1
ATOM 3027 N N . VAL B 1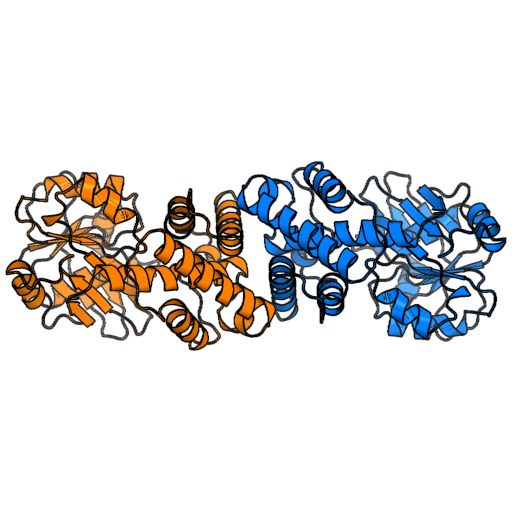 90 ? -3.465 42.875 6.234 1 96.44 90 VAL B N 1
ATOM 3028 C CA . VAL B 1 90 ? -2.225 42.781 7 1 96.44 90 VAL B CA 1
ATOM 3029 C C . VAL B 1 90 ? -1.48 44.094 6.965 1 96.44 90 VAL B C 1
ATOM 3031 O O . VAL B 1 90 ? -1.167 44.625 5.891 1 96.44 90 VAL B O 1
ATOM 3034 N N . LYS B 1 91 ? -1.194 44.625 8.07 1 95.69 91 LYS B N 1
ATOM 3035 C CA . LYS B 1 91 ? -0.34 45.781 8.227 1 95.69 91 LYS B CA 1
ATOM 3036 C C . LYS B 1 91 ? 1.055 45.406 8.703 1 95.69 91 LYS B C 1
ATOM 3038 O O . LYS B 1 91 ? 1.308 44.219 9 1 95.69 91 LYS B O 1
ATOM 3043 N N . ASP B 1 92 ? 1.924 46.281 8.836 1 93.88 92 ASP B N 1
ATOM 3044 C CA . ASP B 1 92 ? 3.32 46.031 9.156 1 93.88 92 ASP B CA 1
ATOM 3045 C C . ASP B 1 92 ? 3.449 45.375 10.523 1 93.88 92 ASP B C 1
ATOM 3047 O O . ASP B 1 92 ? 4.328 44.531 10.742 1 93.88 92 ASP B O 1
ATOM 3051 N N . SER B 1 93 ? 2.588 45.75 11.375 1 95.31 93 SER B N 1
ATOM 3052 C CA . SER B 1 93 ? 2.682 45.25 12.75 1 95.31 93 SER B CA 1
ATOM 3053 C C . SER B 1 93 ? 1.876 43.969 12.93 1 95.31 93 SER B C 1
ATOM 3055 O O . SER B 1 93 ? 1.909 43.344 14 1 95.31 93 SER B O 1
ATOM 3057 N N . SER B 1 94 ? 1.169 43.562 11.875 1 97.38 94 SER B N 1
ATOM 3058 C CA . SER B 1 94 ? 0.356 42.344 11.984 1 97.38 94 SER B CA 1
ATOM 3059 C C . SER B 1 94 ? 1.227 41.125 12.172 1 97.38 94 SER B C 1
ATOM 3061 O O . SER B 1 94 ? 2.354 41.062 11.672 1 97.38 94 SER B O 1
ATOM 3063 N N . VAL B 1 95 ? 0.657 40.156 12.914 1 97.75 95 VAL B N 1
ATOM 3064 C CA . VAL B 1 95 ? 1.306 38.875 13.07 1 97.75 95 VAL B CA 1
ATOM 3065 C C . VAL B 1 95 ? 0.474 37.781 12.391 1 97.75 95 VAL B C 1
ATOM 3067 O O . VAL B 1 95 ? -0.758 37.812 12.445 1 97.75 95 VAL B O 1
ATOM 3070 N N . ILE B 1 96 ? 1.169 36.875 11.734 1 98 96 ILE B N 1
ATOM 3071 C CA . ILE B 1 96 ? 0.522 35.781 11.031 1 98 96 ILE B CA 1
ATOM 3072 C C . ILE B 1 96 ? 0.868 34.469 11.719 1 98 96 ILE B C 1
ATOM 3074 O O . ILE B 1 96 ? 2.043 34.156 11.945 1 98 96 ILE B O 1
ATOM 3078 N N . ILE B 1 97 ? -0.159 33.688 12.062 1 98.06 97 ILE B N 1
ATOM 3079 C CA . ILE B 1 97 ? 0.021 32.406 12.734 1 98.06 97 ILE B CA 1
ATOM 3080 C C . ILE B 1 97 ? -0.597 31.281 11.891 1 98.06 97 ILE B C 1
ATOM 3082 O O . ILE B 1 97 ? -1.816 31.094 11.891 1 98.06 97 ILE B O 1
ATOM 3086 N N . PRO B 1 98 ? 0.21 30.484 11.266 1 96.81 98 PRO B N 1
ATOM 3087 C CA . PRO B 1 98 ? -0.323 29.344 10.508 1 96.81 98 PRO B CA 1
ATOM 3088 C C . PRO B 1 98 ? -0.555 28.109 11.375 1 96.81 98 PRO B C 1
ATOM 3090 O O . PRO B 1 98 ? 0.316 27.734 12.164 1 96.81 98 PRO B O 1
ATOM 3093 N N . PHE B 1 99 ? -1.708 27.547 11.305 1 95.69 99 PHE B N 1
ATOM 3094 C CA . PHE B 1 99 ? -2.004 26.234 11.875 1 95.69 99 PHE B CA 1
ATOM 3095 C C . PHE B 1 99 ? -2.291 25.219 10.766 1 95.69 99 PHE B C 1
ATOM 3097 O O . PHE B 1 99 ? -3.412 24.719 10.656 1 95.69 99 PHE B O 1
ATOM 3104 N N . LEU B 1 100 ? -1.261 24.984 9.953 1 92.31 100 LEU B N 1
ATOM 3105 C CA . LEU B 1 100 ? -1.293 24.047 8.828 1 92.31 100 LEU B CA 1
ATOM 3106 C C . LEU B 1 100 ? -0.324 22.891 9.055 1 92.31 100 LEU B C 1
ATOM 3108 O O . LEU B 1 100 ? 0.607 23 9.859 1 92.31 100 LEU B O 1
ATOM 3112 N N . ASN B 1 101 ? -0.581 21.844 8.43 1 90.12 101 ASN B N 1
ATOM 3113 C CA . ASN B 1 101 ? 0.326 20.703 8.539 1 90.12 101 ASN B CA 1
ATOM 3114 C C . ASN B 1 101 ? 1.51 20.828 7.586 1 90.12 101 ASN B C 1
ATOM 3116 O O . ASN B 1 101 ? 1.361 21.344 6.473 1 90.12 101 ASN B O 1
ATOM 3120 N N . GLY B 1 102 ? 2.621 20.359 8.094 1 91.56 102 GLY B N 1
ATOM 3121 C CA . GLY B 1 102 ? 3.795 20.375 7.234 1 91.56 102 GLY B CA 1
ATOM 3122 C C . GLY B 1 102 ? 4.625 21.641 7.395 1 91.56 102 GLY B C 1
ATOM 3123 O O . GLY B 1 102 ? 4.578 22.297 8.438 1 91.56 102 GLY B O 1
ATOM 3124 N N . TYR B 1 103 ? 5.465 21.906 6.387 1 93.69 103 TYR B N 1
ATOM 3125 C CA . TYR B 1 103 ? 6.402 23.016 6.48 1 93.69 103 TYR B CA 1
ATOM 3126 C C . TYR B 1 103 ? 6.395 23.844 5.199 1 93.69 103 TYR B C 1
ATOM 3128 O O . TYR B 1 103 ? 6.805 25.016 5.199 1 93.69 103 TYR B O 1
ATOM 3136 N N . ARG B 1 104 ? 5.949 23.312 4.145 1 90.81 104 ARG B N 1
ATOM 3137 C CA . ARG B 1 104 ? 6.043 23.938 2.83 1 90.81 104 ARG B CA 1
ATOM 3138 C C . ARG B 1 104 ? 5.387 25.312 2.832 1 90.81 104 ARG B C 1
ATOM 3140 O O . ARG B 1 104 ? 5.855 26.234 2.158 1 90.81 104 ARG B O 1
ATOM 3147 N N . HIS B 1 105 ? 4.355 25.516 3.557 1 92.5 105 HIS B N 1
ATOM 3148 C CA . HIS B 1 105 ? 3.59 26.75 3.555 1 92.5 105 HIS B CA 1
ATOM 3149 C C . HIS B 1 105 ? 4.414 27.906 4.113 1 92.5 105 HIS B C 1
ATOM 3151 O O . HIS B 1 105 ? 4.164 29.062 3.783 1 92.5 105 HIS B O 1
ATOM 3157 N N . TYR B 1 106 ? 5.367 27.641 4.941 1 94.94 106 TYR B N 1
ATOM 3158 C CA . TYR B 1 106 ? 6.191 28.703 5.488 1 94.94 106 TYR B CA 1
ATOM 3159 C C . TYR B 1 106 ? 7.012 29.375 4.391 1 94.94 106 TYR B C 1
ATOM 3161 O O . TYR B 1 106 ? 7.195 30.594 4.398 1 94.94 106 TYR B O 1
ATOM 3169 N N . ASN B 1 107 ? 7.535 28.516 3.475 1 93.06 107 ASN B N 1
ATOM 3170 C CA . ASN B 1 107 ? 8.273 29.094 2.357 1 93.06 107 ASN B CA 1
ATOM 3171 C C . ASN B 1 107 ? 7.426 30.109 1.588 1 93.06 107 ASN B C 1
ATOM 3173 O O . ASN B 1 107 ? 7.898 31.188 1.261 1 93.06 107 ASN B O 1
ATOM 3177 N N . GLN B 1 108 ? 6.23 29.781 1.353 1 93.19 108 GLN B N 1
ATOM 3178 C CA . GLN B 1 108 ? 5.316 30.672 0.636 1 93.19 108 GLN B CA 1
ATOM 3179 C C . GLN B 1 108 ? 4.965 31.891 1.475 1 93.19 108 GLN B C 1
ATOM 3181 O O . GLN B 1 108 ? 4.867 33 0.949 1 93.19 108 GLN B O 1
ATOM 3186 N N . LEU B 1 109 ? 4.754 31.719 2.695 1 96.31 109 LEU B N 1
ATOM 3187 C CA . LEU B 1 109 ? 4.387 32.812 3.586 1 96.31 109 LEU B CA 1
ATOM 3188 C C . LEU B 1 109 ? 5.543 33.812 3.742 1 96.31 109 LEU B C 1
ATOM 3190 O O . LEU B 1 109 ? 5.336 35 3.768 1 96.31 109 LEU B O 1
ATOM 3194 N N . PHE B 1 110 ? 6.734 33.25 3.803 1 96 110 PHE B N 1
ATOM 3195 C CA . PHE B 1 110 ? 7.914 34.094 3.93 1 96 110 PHE B CA 1
ATOM 3196 C C . PHE B 1 110 ? 8.141 34.906 2.662 1 96 110 PHE B C 1
ATOM 3198 O O . PHE B 1 110 ? 8.688 36 2.717 1 96 110 PHE B O 1
ATOM 3205 N N . GLU B 1 111 ? 7.75 34.375 1.583 1 94.62 111 GLU B N 1
ATOM 3206 C CA . GLU B 1 111 ? 7.855 35.094 0.319 1 94.62 111 GLU B CA 1
ATOM 3207 C C . GLU B 1 111 ? 6.805 36.188 0.226 1 94.62 111 GLU B C 1
ATOM 3209 O O . GLU B 1 111 ? 7.062 37.25 -0.339 1 94.62 111 GLU B O 1
ATOM 3214 N N . ALA B 1 112 ? 5.691 35.938 0.772 1 95.31 112 ALA B N 1
ATOM 3215 C CA . ALA B 1 112 ? 4.559 36.844 0.625 1 95.31 112 ALA B CA 1
ATOM 3216 C C . ALA B 1 112 ? 4.57 37.938 1.707 1 95.31 112 ALA B C 1
ATOM 3218 O O . ALA B 1 112 ? 4.098 39.062 1.487 1 95.31 112 ALA B O 1
ATOM 3219 N N . PHE B 1 113 ? 5.082 37.531 2.863 1 96.44 113 PHE B N 1
ATOM 3220 C CA . PHE B 1 113 ? 5.129 38.438 4.012 1 96.44 113 PHE B CA 1
ATOM 3221 C C . PHE B 1 113 ? 6.539 38.5 4.586 1 96.44 113 PHE B C 1
ATOM 3223 O O . PHE B 1 113 ? 7.41 37.719 4.211 1 96.44 113 PHE B O 1
ATOM 3230 N N . SER B 1 114 ? 6.789 39.562 5.402 1 93 114 SER B N 1
ATOM 3231 C CA . SER B 1 114 ? 8.086 39.594 6.062 1 93 114 SER B CA 1
ATOM 3232 C C . SER B 1 114 ? 8.234 38.406 7.027 1 93 114 SER B C 1
ATOM 3234 O O . SER B 1 114 ? 7.266 38 7.668 1 93 114 SER B O 1
ATOM 3236 N N . LYS B 1 115 ? 9.383 37.844 7.09 1 92.56 115 LYS B N 1
ATOM 3237 C CA . LYS B 1 115 ? 9.648 36.719 7.977 1 92.56 115 LYS B CA 1
ATOM 3238 C C . LYS B 1 115 ? 9.312 37.062 9.422 1 92.56 115 LYS B C 1
ATOM 3240 O O . LYS B 1 115 ? 8.883 36.219 10.188 1 92.56 115 LYS B O 1
ATOM 3245 N N . HIS B 1 116 ? 9.5 38.344 9.672 1 93.56 116 HIS B N 1
ATOM 3246 C CA . HIS B 1 116 ? 9.227 38.781 11.031 1 93.56 116 HIS B CA 1
ATOM 3247 C C . HIS B 1 116 ? 7.734 38.719 11.344 1 93.56 116 HIS B C 1
ATOM 3249 O O . HIS B 1 116 ? 7.352 38.531 12.5 1 93.56 116 HIS B O 1
ATOM 3255 N N . GLN B 1 117 ? 6.898 38.781 10.398 1 97 117 GLN B N 1
ATOM 3256 C CA . GLN B 1 117 ? 5.457 38.812 10.625 1 97 117 GLN B CA 1
ATOM 3257 C C . GLN B 1 117 ? 4.898 37.406 10.797 1 97 117 GLN B C 1
ATOM 3259 O O . GLN B 1 117 ? 3.832 37.219 11.391 1 97 117 GLN B O 1
ATOM 3264 N N . VAL B 1 118 ? 5.633 36.469 10.289 1 98.06 118 VAL B N 1
ATOM 3265 C CA . VAL B 1 118 ? 5.117 35.094 10.281 1 98.06 118 VAL B CA 1
ATOM 3266 C C . VAL B 1 118 ? 5.684 34.312 11.469 1 98.06 118 VAL B C 1
ATOM 3268 O O . VAL B 1 118 ? 6.887 34.062 11.523 1 98.06 118 VAL B O 1
ATOM 3271 N N . LEU B 1 119 ? 4.816 33.906 12.406 1 98.19 119 LEU B N 1
ATOM 3272 C CA . LEU B 1 119 ? 5.219 33.062 13.516 1 98.19 119 LEU B CA 1
ATOM 3273 C C . LEU B 1 119 ? 5.211 31.594 13.086 1 98.19 119 LEU B C 1
ATOM 3275 O O . LEU B 1 119 ? 4.59 31.234 12.086 1 98.19 119 LEU B O 1
ATOM 3279 N N . GLY B 1 120 ? 6.012 30.812 13.789 1 97.88 120 GLY B N 1
ATOM 3280 C CA . GLY B 1 120 ? 5.754 29.391 13.695 1 97.88 120 GLY B CA 1
ATOM 3281 C C . GLY B 1 120 ? 4.48 28.969 14.406 1 97.88 120 GLY B C 1
ATOM 3282 O O . GLY B 1 120 ? 4.125 29.531 15.445 1 97.88 120 GLY B O 1
ATOM 3283 N N . GLY B 1 121 ? 3.834 27.969 13.844 1 97.94 121 GLY B N 1
ATOM 3284 C CA . GLY B 1 121 ? 2.604 27.484 14.445 1 97.94 121 GLY B CA 1
ATOM 3285 C C . GLY B 1 121 ? 2.248 26.078 14.031 1 97.94 121 GLY B C 1
ATOM 3286 O O . GLY B 1 121 ? 2.555 25.656 12.922 1 97.94 121 GLY B O 1
ATOM 3287 N N . LEU B 1 122 ? 1.656 25.312 14.953 1 97.31 122 LEU B N 1
ATOM 3288 C CA . LEU B 1 122 ? 1.108 23.984 14.719 1 97.31 122 LEU B CA 1
ATOM 3289 C C . LEU B 1 122 ? -0.051 23.688 15.664 1 97.31 122 LEU B C 1
ATOM 3291 O O . LEU B 1 122 ? -0.269 24.438 16.625 1 97.31 122 LEU B O 1
ATOM 3295 N N . CYS B 1 123 ? -0.827 22.719 15.336 1 95.75 123 CYS B N 1
ATOM 3296 C CA . CYS B 1 123 ? -1.918 22.359 16.234 1 95.75 123 CYS B CA 1
ATOM 3297 C C . CYS B 1 123 ? -2.148 20.844 16.234 1 95.75 123 CYS B C 1
ATOM 3299 O O . CYS B 1 123 ? -1.771 20.156 15.289 1 95.75 123 CYS B O 1
ATOM 3301 N N . PHE B 1 124 ? -2.564 20.328 17.328 1 94.38 124 PHE B N 1
ATOM 3302 C CA . PHE B 1 124 ? -3.031 18.969 17.516 1 94.38 124 PHE B CA 1
ATOM 3303 C C . PHE B 1 124 ? -4.527 18.938 17.797 1 94.38 124 PHE B C 1
ATOM 3305 O O . PHE B 1 124 ? -4.949 19.141 18.938 1 94.38 124 PHE B O 1
ATOM 3312 N N . ILE B 1 125 ? -5.254 18.719 16.75 1 93.06 125 ILE B N 1
ATOM 3313 C CA . ILE B 1 125 ? -6.703 18.703 16.922 1 93.06 125 ILE B CA 1
ATOM 3314 C C . ILE B 1 125 ? -7.344 17.906 15.781 1 93.06 125 ILE B C 1
ATOM 3316 O O . ILE B 1 125 ? -6.816 17.859 14.672 1 93.06 125 ILE B O 1
ATOM 3320 N N . GLU B 1 126 ? -8.344 17.172 16.141 1 89.25 126 GLU B N 1
ATOM 3321 C CA . GLU B 1 126 ? -9.203 16.531 15.141 1 89.25 126 GLU B CA 1
ATOM 3322 C C . GLU B 1 126 ? -10.602 17.141 15.133 1 89.25 126 GLU B C 1
ATOM 3324 O O . GLU B 1 126 ? -11.398 16.891 16.031 1 89.25 126 GLU B O 1
ATOM 3329 N N . SER B 1 127 ? -10.82 17.891 14.086 1 91.06 127 SER B N 1
ATOM 3330 C CA . SER B 1 127 ? -12.102 18.562 13.93 1 91.06 127 SER B CA 1
ATOM 3331 C C . SER B 1 127 ? -12.492 18.688 12.461 1 91.06 127 SER B C 1
ATOM 3333 O O . SER B 1 127 ? -11.625 18.719 11.586 1 91.06 127 SER B O 1
ATOM 3335 N N . ALA B 1 128 ? -13.758 18.609 12.242 1 88.81 128 ALA B N 1
ATOM 3336 C CA . ALA B 1 128 ? -14.281 18.656 10.883 1 88.81 128 ALA B CA 1
ATOM 3337 C C . ALA B 1 128 ? -15.68 19.266 10.859 1 88.81 128 ALA B C 1
ATOM 3339 O O . ALA B 1 128 ? -16.344 19.359 11.898 1 88.81 128 ALA B O 1
ATOM 3340 N N . LEU B 1 129 ? -16.062 19.703 9.688 1 90.19 129 LEU B N 1
ATOM 3341 C CA . LEU B 1 129 ? -17.438 20.141 9.5 1 90.19 129 LEU B CA 1
ATOM 3342 C C . LEU B 1 129 ? -18.359 18.953 9.273 1 90.19 129 LEU B C 1
ATOM 3344 O O . LEU B 1 129 ? -18 18.016 8.562 1 90.19 129 LEU B O 1
ATOM 3348 N N . ASN B 1 130 ? -19.453 18.969 9.898 1 91.31 130 ASN B N 1
ATOM 3349 C CA . ASN B 1 130 ? -20.469 17.969 9.555 1 91.31 130 ASN B CA 1
ATOM 3350 C C . ASN B 1 130 ? -21.375 18.469 8.43 1 91.31 130 ASN B C 1
ATOM 3352 O O . ASN B 1 130 ? -21.125 19.516 7.84 1 91.31 130 ASN B O 1
ATOM 3356 N N . GLU B 1 131 ? -22.406 17.734 8.109 1 89.06 131 GLU B N 1
ATOM 3357 C CA . GLU B 1 131 ? -23.281 18.016 6.98 1 89.06 131 GLU B CA 1
ATOM 3358 C C . GLU B 1 131 ? -24.062 19.312 7.203 1 89.06 131 GLU B C 1
ATOM 3360 O O . GLU B 1 131 ? -24.438 19.984 6.242 1 89.06 131 GLU B O 1
ATOM 3365 N N . LYS B 1 132 ? -24.266 19.703 8.43 1 90.75 132 LYS B N 1
ATOM 3366 C CA . LYS B 1 132 ? -25.031 20.906 8.773 1 90.75 132 LYS B CA 1
ATOM 3367 C C . LYS B 1 132 ? -24.125 22.125 8.875 1 90.75 132 LYS B C 1
ATOM 3369 O O . LYS B 1 132 ? -24.594 23.234 9.109 1 90.75 132 LYS B O 1
ATOM 3374 N N . GLY B 1 133 ? -22.797 21.891 8.734 1 91.31 133 GLY B N 1
ATOM 3375 C CA . GLY B 1 133 ? -21.844 22.984 8.812 1 91.31 133 GLY B CA 1
ATOM 3376 C C . GLY B 1 133 ? -21.375 23.266 10.227 1 91.31 133 GLY B C 1
ATOM 3377 O O . GLY B 1 133 ? -20.719 24.281 10.484 1 91.31 133 GLY B O 1
ATOM 3378 N N . GLU B 1 134 ? -21.688 22.406 11.062 1 95.44 134 GLU B N 1
ATOM 3379 C CA . GLU B 1 134 ? -21.188 22.5 12.438 1 95.44 134 GLU B CA 1
ATOM 3380 C C . GLU B 1 134 ? -19.797 21.891 12.555 1 95.44 134 GLU B C 1
ATOM 3382 O O . GLU B 1 134 ? -19.469 20.938 11.852 1 95.44 134 GLU B O 1
ATOM 338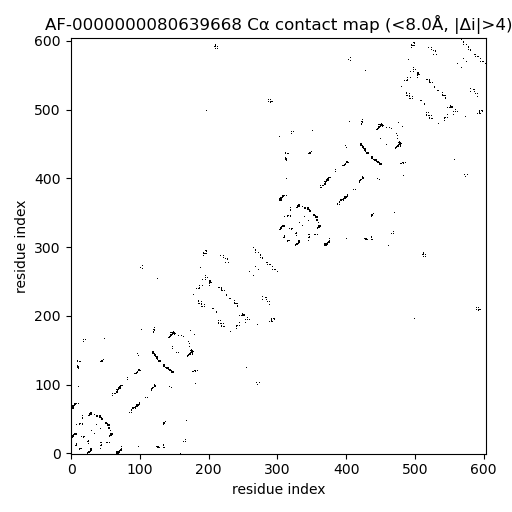7 N N . ILE B 1 135 ? -19.031 22.469 13.469 1 95.44 135 ILE B N 1
ATOM 3388 C CA . ILE B 1 135 ? -17.688 21.938 13.711 1 95.44 135 ILE B CA 1
ATOM 3389 C C . ILE B 1 135 ? -17.75 20.859 14.781 1 95.44 135 ILE B C 1
ATOM 3391 O O . ILE B 1 135 ? -18.188 21.109 15.906 1 95.44 135 ILE B O 1
ATOM 3395 N N . LEU B 1 136 ? -17.375 19.719 14.336 1 95.19 136 LEU B N 1
ATOM 3396 C CA . LEU B 1 136 ? -17.312 18.609 15.273 1 95.19 136 LEU B CA 1
ATOM 3397 C C . LEU B 1 136 ? -15.883 18.344 15.711 1 95.19 136 LEU B C 1
ATOM 3399 O O . LEU B 1 136 ? -15.016 18.031 14.891 1 95.19 136 LEU B O 1
ATOM 3403 N N . HIS B 1 137 ? -15.656 18.531 16.953 1 94.5 137 HIS B N 1
ATOM 3404 C CA . HIS B 1 137 ? -14.375 18.203 17.578 1 94.5 137 HIS B CA 1
ATOM 3405 C C . HIS B 1 137 ? -14.461 16.859 18.312 1 94.5 137 HIS B C 1
ATOM 3407 O O . HIS B 1 137 ? -15.133 16.75 19.344 1 94.5 137 HIS B O 1
ATOM 3413 N N . THR B 1 138 ? -13.742 15.875 17.828 1 83.31 138 THR B N 1
ATOM 3414 C CA . THR B 1 138 ? -13.977 14.516 18.297 1 83.31 138 THR B CA 1
ATOM 3415 C C . THR B 1 138 ? -12.75 13.977 19.031 1 83.31 138 THR B C 1
ATOM 3417 O O . THR B 1 138 ? -12.797 12.891 19.609 1 83.31 138 THR B O 1
ATOM 3420 N N . SER B 1 139 ? -11.727 14.688 19.109 1 82.12 139 SER B N 1
ATOM 3421 C CA . SER B 1 139 ? -10.523 14.18 19.766 1 82.12 139 SER B CA 1
ATOM 3422 C C . SER B 1 139 ? -10.359 14.781 21.156 1 82.12 139 SER B C 1
ATOM 3424 O O . SER B 1 139 ? -11.031 15.75 21.5 1 82.12 139 SER B O 1
ATOM 3426 N N . ALA B 1 140 ? -9.477 14.094 21.891 1 83.94 140 ALA B N 1
ATOM 3427 C CA . ALA B 1 140 ? -9.125 14.656 23.203 1 83.94 140 ALA B CA 1
ATOM 3428 C C . ALA B 1 140 ? -8.211 15.859 23.047 1 83.94 140 ALA B C 1
ATOM 3430 O O . ALA B 1 140 ? -8.227 16.766 23.891 1 83.94 140 ALA B O 1
ATOM 3431 N N . ALA B 1 141 ? -7.551 15.859 21.984 1 90.12 141 ALA B N 1
ATOM 3432 C CA . ALA B 1 141 ? -6.543 16.891 21.812 1 90.12 141 ALA B CA 1
ATOM 3433 C C . ALA B 1 141 ? -7.145 18.141 21.172 1 90.12 141 ALA B C 1
ATOM 3435 O O . ALA B 1 141 ? -7.953 18.047 20.25 1 90.12 141 ALA B O 1
ATOM 3436 N N . HIS B 1 142 ? -6.871 19.312 21.703 1 95.12 142 HIS B N 1
ATOM 3437 C CA . HIS B 1 142 ? -7.133 20.641 21.156 1 95.12 142 HIS B CA 1
ATOM 3438 C C . HIS B 1 142 ? -6.012 21.609 21.5 1 95.12 142 HIS B C 1
ATOM 3440 O O . HIS B 1 142 ? -6.266 22.688 22.047 1 95.12 142 HIS B O 1
ATOM 3446 N N . ARG B 1 143 ? -4.844 21.25 21.094 1 96.44 143 ARG B N 1
ATOM 3447 C CA . ARG B 1 143 ? -3.619 21.969 21.438 1 96.44 143 ARG B CA 1
ATOM 3448 C C . ARG B 1 143 ? -3.129 22.828 20.281 1 96.44 143 ARG B C 1
ATOM 3450 O O . ARG B 1 143 ? -3.074 22.359 19.141 1 96.44 143 ARG B O 1
ATOM 3457 N N . PHE B 1 144 ? -2.855 24.031 20.609 1 97.44 144 PHE B N 1
ATOM 3458 C CA . PHE B 1 144 ? -2.305 25 19.672 1 97.44 144 PHE B CA 1
ATOM 3459 C C . PHE B 1 144 ? -0.966 25.531 20.156 1 97.44 144 PHE B C 1
ATOM 3461 O O . PHE B 1 144 ? -0.863 26.016 21.297 1 97.44 144 PHE B O 1
ATOM 3468 N N . VAL B 1 145 ? 0.016 25.391 19.328 1 97.94 145 VAL B N 1
ATOM 3469 C CA . VAL B 1 145 ? 1.378 25.781 19.672 1 97.94 145 VAL B CA 1
ATOM 3470 C C . VAL B 1 145 ? 1.893 26.828 18.688 1 97.94 145 VAL B C 1
ATOM 3472 O O . VAL B 1 145 ? 1.722 26.672 17.469 1 97.94 145 VAL B O 1
ATOM 3475 N N . PHE B 1 146 ? 2.441 27.922 19.156 1 98.19 146 PHE B N 1
ATOM 3476 C CA . PHE B 1 146 ? 3.066 28.906 18.281 1 98.19 146 PHE B CA 1
ATOM 3477 C C . PHE B 1 146 ? 4.176 29.656 19.016 1 98.19 146 PHE B C 1
ATOM 3479 O O . PHE B 1 146 ? 4.332 29.516 20.219 1 98.19 146 PHE B O 1
ATOM 3486 N N . GLY B 1 147 ? 5.008 30.344 18.297 1 98.06 147 GLY B N 1
ATOM 3487 C CA . GLY B 1 147 ? 6.105 31.078 18.906 1 98.06 147 GLY B CA 1
ATOM 3488 C C . GLY B 1 147 ? 7.02 31.734 17.906 1 98.06 147 GLY B C 1
ATOM 3489 O O . GLY B 1 147 ? 6.902 31.516 16.703 1 98.06 147 GLY B O 1
ATOM 3490 N N . GLU B 1 148 ? 7.883 32.625 18.453 1 97.94 148 GLU B N 1
ATOM 3491 C CA . GLU B 1 148 ? 8.938 33.219 17.656 1 97.94 148 GLU B CA 1
ATOM 3492 C C . GLU B 1 148 ? 9.961 32.188 17.203 1 97.94 148 GLU B C 1
ATOM 3494 O O . GLU B 1 148 ? 10.312 31.281 17.969 1 97.94 148 GLU B O 1
ATOM 3499 N N . TRP B 1 149 ? 10.445 32.344 15.969 1 96.75 149 TRP B N 1
ATOM 3500 C CA . TRP B 1 149 ? 11.414 31.391 15.406 1 96.75 149 TRP B CA 1
ATOM 3501 C C . TRP B 1 149 ? 12.688 31.359 16.25 1 96.75 149 TRP B C 1
ATOM 3503 O O . TRP B 1 149 ? 13.344 30.312 16.359 1 96.75 149 TRP B O 1
ATOM 3513 N N . ASN B 1 150 ? 13.016 32.5 16.828 1 95.62 150 ASN B N 1
ATOM 3514 C CA . ASN B 1 150 ? 14.234 32.562 17.641 1 95.62 150 ASN B CA 1
ATOM 3515 C C . ASN B 1 150 ? 13.953 32.281 19.109 1 95.62 150 ASN B C 1
ATOM 3517 O O . ASN B 1 150 ? 14.852 32.344 19.938 1 95.62 150 ASN B O 1
ATOM 3521 N N . GLY B 1 151 ? 12.766 32.031 19.469 1 95.81 151 GLY B N 1
ATOM 3522 C CA . GLY B 1 151 ? 12.398 31.609 20.812 1 95.81 151 GLY B CA 1
ATOM 3523 C C . GLY B 1 151 ? 12.266 32.781 21.781 1 95.81 151 GLY B C 1
ATOM 3524 O O . GLY B 1 151 ? 11.969 32.562 22.953 1 95.81 151 GLY B O 1
ATOM 3525 N N . GLU B 1 152 ? 12.305 33.969 21.297 1 95.31 152 GLU B N 1
ATOM 3526 C CA . GLU B 1 152 ? 12.242 35.125 22.156 1 95.31 152 GLU B CA 1
ATOM 3527 C C . GLU B 1 152 ? 10.812 35.406 22.609 1 95.31 152 GLU B C 1
ATOM 3529 O O . GLU B 1 152 ? 9.859 35.156 21.875 1 95.31 152 GLU B O 1
ATOM 3534 N N . ARG B 1 153 ? 10.727 35.938 23.797 1 94.94 153 ARG B N 1
ATOM 3535 C CA . ARG B 1 153 ? 9.445 36.438 24.297 1 94.94 153 ARG B CA 1
ATOM 3536 C C . ARG B 1 153 ? 9.266 37.906 24.016 1 94.94 153 ARG B C 1
ATOM 3538 O O . ARG B 1 153 ? 9.516 38.75 24.875 1 94.94 153 ARG B O 1
ATOM 3545 N N . THR B 1 154 ? 8.766 38.219 22.922 1 96.19 154 THR B N 1
ATOM 3546 C CA . THR B 1 154 ? 8.57 39.594 22.484 1 96.19 154 THR B CA 1
ATOM 3547 C C . THR B 1 154 ? 7.273 40.156 23.047 1 96.19 154 THR B C 1
ATOM 3549 O O . THR B 1 154 ? 6.477 39.438 23.641 1 96.19 154 THR B O 1
ATOM 3552 N N . ASP B 1 155 ? 7.055 41.406 22.875 1 95.75 155 ASP B N 1
ATOM 3553 C CA . ASP B 1 155 ? 5.836 42.062 23.344 1 95.75 155 ASP B CA 1
ATOM 3554 C C . ASP B 1 155 ? 4.605 41.5 22.641 1 95.75 155 ASP B C 1
ATOM 3556 O O . ASP B 1 155 ? 3.559 41.312 23.266 1 95.75 155 ASP B O 1
ATOM 3560 N N . ARG B 1 156 ? 4.703 41.25 21.422 1 96.06 156 ARG B N 1
ATOM 3561 C CA . ARG B 1 156 ? 3.564 40.688 20.688 1 96.06 156 ARG B CA 1
ATOM 3562 C C . ARG B 1 156 ? 3.223 39.312 21.203 1 96.06 156 ARG B C 1
ATOM 3564 O O . ARG B 1 156 ? 2.053 38.906 21.234 1 96.06 156 ARG B O 1
ATOM 3571 N N . MET B 1 157 ? 4.266 38.531 21.609 1 96.69 157 MET B N 1
ATOM 3572 C CA . MET B 1 157 ? 4.016 37.219 22.203 1 96.69 157 MET B CA 1
ATOM 3573 C C . MET B 1 157 ? 3.26 37.375 23.516 1 96.69 157 MET B C 1
ATOM 3575 O O . MET B 1 157 ? 2.375 36.562 23.812 1 96.69 157 MET B O 1
ATOM 3579 N N . ASN B 1 158 ? 3.645 38.312 24.234 1 96.44 158 ASN B N 1
ATOM 3580 C CA . ASN B 1 158 ? 2.92 38.594 25.484 1 96.44 158 ASN B CA 1
ATOM 3581 C C . ASN B 1 158 ? 1.463 38.938 25.203 1 96.44 158 ASN B C 1
ATOM 3583 O O . ASN B 1 158 ? 0.565 38.5 25.922 1 96.44 158 ASN B O 1
ATOM 3587 N N . GLU B 1 159 ? 1.277 39.75 24.234 1 96.94 159 GLU B N 1
ATOM 3588 C CA . GLU B 1 159 ? -0.078 40.156 23.859 1 96.94 159 GLU B CA 1
ATOM 3589 C C . GLU B 1 159 ? -0.902 38.938 23.422 1 96.94 159 GLU B C 1
ATOM 3591 O O . GLU B 1 159 ? -2.066 38.812 23.797 1 96.94 159 GLU B O 1
ATOM 3596 N N . LEU B 1 160 ? -0.317 38.156 22.672 1 97.44 160 LEU B N 1
ATOM 3597 C CA . LEU B 1 160 ? -0.993 36.938 22.219 1 97.44 160 LEU B CA 1
ATOM 3598 C C . LEU B 1 160 ? -1.292 36 23.391 1 97.44 160 LEU B C 1
ATOM 3600 O O . LEU B 1 160 ? -2.381 35.438 23.469 1 97.44 160 LEU B O 1
ATOM 3604 N N . GLU B 1 161 ? -0.313 35.812 24.188 1 95.88 161 GLU B N 1
ATOM 3605 C CA . GLU B 1 161 ? -0.523 35 25.375 1 95.88 161 GLU B CA 1
ATOM 3606 C C . GLU B 1 161 ? -1.721 35.469 26.188 1 95.88 161 GLU B C 1
ATOM 3608 O O . GLU B 1 161 ? -2.529 34.688 26.656 1 95.88 161 GLU B O 1
ATOM 3613 N N . ASN B 1 162 ? -1.775 36.75 26.344 1 96.44 162 ASN B N 1
ATOM 3614 C CA . ASN B 1 162 ? -2.891 37.344 27.062 1 96.44 162 ASN B CA 1
ATOM 3615 C C . ASN B 1 162 ? -4.219 37.094 26.359 1 96.44 162 ASN B C 1
ATOM 3617 O O . ASN B 1 162 ? -5.23 36.812 27 1 96.44 162 ASN B O 1
ATOM 3621 N N . ALA B 1 163 ? -4.242 37.25 25.094 1 96.94 163 ALA B N 1
ATOM 3622 C CA . ALA B 1 163 ? -5.461 37.062 24.312 1 96.94 163 ALA B CA 1
ATOM 3623 C C . ALA B 1 163 ? -5.949 35.625 24.438 1 96.94 163 ALA B C 1
ATOM 3625 O O . ALA B 1 163 ? -7.156 35.375 24.438 1 96.94 163 ALA B O 1
ATOM 3626 N N . PHE B 1 164 ? -5.035 34.656 24.547 1 97 164 PHE B N 1
ATOM 3627 C CA . PHE B 1 164 ? -5.383 33.25 24.562 1 97 164 PHE B CA 1
ATOM 3628 C C . PHE B 1 164 ? -5.609 32.75 25.984 1 97 164 PHE B C 1
ATOM 3630 O O . PHE B 1 164 ? -6.098 31.641 26.203 1 97 164 PHE B O 1
ATOM 3637 N N . ALA B 1 165 ? -5.211 33.562 26.938 1 95.19 165 ALA B N 1
ATOM 3638 C CA . ALA B 1 165 ? -5.406 33.188 28.328 1 95.19 165 ALA B CA 1
ATOM 3639 C C . ALA B 1 165 ? -6.883 32.969 28.625 1 95.19 165 ALA B C 1
ATOM 3641 O O . ALA B 1 165 ? -7.727 33.812 28.359 1 95.19 165 ALA B O 1
ATOM 3642 N N . GLY B 1 166 ? -7.164 31.781 29.125 1 94.19 166 GLY B N 1
ATOM 3643 C CA . GLY B 1 166 ? -8.531 31.484 29.5 1 94.19 166 GLY B CA 1
ATOM 3644 C C . GLY B 1 166 ? -9.359 30.906 28.359 1 94.19 166 GLY B C 1
ATOM 3645 O O . GLY B 1 166 ? -10.508 30.516 28.562 1 94.19 166 GLY B O 1
ATOM 3646 N N . VAL B 1 167 ? -8.812 30.953 27.172 1 95.75 167 VAL B N 1
ATOM 3647 C CA . VAL B 1 167 ? -9.477 30.312 26.047 1 95.75 167 VAL B CA 1
ATOM 3648 C C . VAL B 1 167 ? -9.57 28.812 26.297 1 95.75 167 VAL B C 1
ATOM 3650 O O . VAL B 1 167 ? -8.633 28.203 26.828 1 95.75 167 VAL B O 1
ATOM 3653 N N . LYS B 1 168 ? -10.68 28.188 25.984 1 95.06 168 LYS B N 1
ATOM 3654 C CA . LYS B 1 168 ? -10.875 26.75 26.172 1 95.06 168 LYS B CA 1
ATOM 3655 C C . LYS B 1 168 ? -10.141 25.969 25.094 1 95.06 168 LYS B C 1
ATOM 3657 O O . LYS B 1 168 ? -10.766 25.281 24.281 1 95.06 168 LYS B O 1
ATOM 3662 N N . ALA B 1 169 ? -8.906 26.016 25.094 1 95 169 ALA B N 1
ATOM 3663 C CA . ALA B 1 169 ? -7.93 25.281 24.281 1 95 169 ALA B CA 1
ATOM 3664 C C . ALA B 1 169 ? -6.578 25.234 24.984 1 95 169 ALA B C 1
ATOM 3666 O O . ALA B 1 169 ? -6.277 26.062 25.844 1 95 169 ALA B O 1
ATOM 3667 N N . ASP B 1 170 ? -5.902 24.188 24.797 1 95.69 170 ASP B N 1
ATOM 3668 C CA . ASP B 1 170 ? -4.535 24.125 25.297 1 95.69 170 ASP B CA 1
ATOM 3669 C C . ASP B 1 170 ? -3.58 24.922 24.422 1 95.69 170 ASP B C 1
ATOM 3671 O O . ASP B 1 170 ? -3.199 24.484 23.328 1 95.69 170 ASP B O 1
ATOM 3675 N N . VAL B 1 171 ? -3.195 26.078 24.859 1 96 171 VAL B N 1
ATOM 3676 C CA . VAL B 1 171 ? -2.346 26.969 24.078 1 96 171 VAL B CA 1
ATOM 3677 C C . VAL B 1 171 ? -0.946 27.016 24.688 1 96 171 VAL B C 1
ATOM 3679 O O . VAL B 1 171 ? -0.79 27.297 25.875 1 96 171 VAL B O 1
ATOM 3682 N N . ILE B 1 172 ? 0.054 26.766 23.891 1 96.44 172 ILE B N 1
ATOM 3683 C CA . ILE B 1 172 ? 1.439 26.75 24.344 1 96.44 172 ILE B CA 1
ATOM 3684 C C . ILE B 1 172 ? 2.273 27.719 23.516 1 96.44 172 ILE B C 1
ATOM 3686 O O . ILE B 1 172 ? 2.225 27.703 22.281 1 96.44 172 ILE B O 1
ATOM 3690 N N . ILE B 1 173 ? 2.959 28.562 24.188 1 97.06 173 ILE B N 1
ATOM 3691 C CA . ILE B 1 173 ? 3.943 29.422 23.531 1 97.06 173 ILE B CA 1
ATOM 3692 C C . ILE B 1 173 ? 5.305 28.719 23.516 1 97.06 173 ILE B C 1
ATOM 3694 O O . ILE B 1 173 ? 5.941 28.594 24.562 1 97.06 173 ILE B O 1
ATOM 3698 N N . SER B 1 174 ? 5.738 28.375 22.328 1 97.44 174 SER B N 1
ATOM 3699 C CA . SER B 1 174 ? 6.949 27.578 22.188 1 97.44 174 SER B CA 1
ATOM 3700 C C . SER B 1 174 ? 8.195 28.453 22.141 1 97.44 174 SER B C 1
ATOM 3702 O O . SER B 1 174 ? 8.18 29.531 21.531 1 97.44 174 SER B O 1
ATOM 3704 N N . ARG B 1 175 ? 9.312 28.016 22.781 1 96.38 175 ARG B N 1
ATOM 3705 C CA . ARG B 1 175 ? 10.617 28.672 22.688 1 96.38 175 ARG B CA 1
ATOM 3706 C C . ARG B 1 175 ? 11.492 28 21.641 1 96.38 175 ARG B C 1
ATOM 3708 O O . ARG B 1 175 ? 12.586 28.484 21.344 1 96.38 175 ARG B O 1
ATOM 3715 N N . ASP B 1 176 ? 11.023 26.922 21.125 1 96.88 176 ASP B N 1
ATOM 3716 C CA . ASP B 1 176 ? 11.703 26.188 20.062 1 96.88 176 ASP B CA 1
ATOM 3717 C C . ASP B 1 176 ? 10.703 25.703 19.016 1 96.88 176 ASP B C 1
ATOM 3719 O O . ASP B 1 176 ? 10.641 24.5 18.719 1 96.88 176 ASP B O 1
ATOM 3723 N N . ILE B 1 177 ? 10.047 26.656 18.422 1 97.56 177 ILE B N 1
ATOM 3724 C CA . ILE B 1 177 ? 8.883 26.359 17.609 1 97.56 177 ILE B CA 1
ATOM 3725 C C . ILE B 1 177 ? 9.305 25.578 16.359 1 97.56 177 ILE B C 1
ATOM 3727 O O . ILE B 1 177 ? 8.555 24.734 15.867 1 97.56 177 ILE B O 1
ATOM 3731 N N . GLU B 1 178 ? 10.438 25.859 15.812 1 96.62 178 GLU B N 1
ATOM 3732 C CA . GLU B 1 178 ? 10.875 25.141 14.617 1 96.62 178 GLU B CA 1
ATOM 3733 C C . GLU B 1 178 ? 11.023 23.641 14.883 1 96.62 178 GLU B C 1
ATOM 3735 O O . GLU B 1 178 ? 10.578 22.812 14.086 1 96.62 178 GLU B O 1
ATOM 3740 N N . LYS B 1 179 ? 11.625 23.281 16 1 97.06 179 LYS B N 1
ATOM 3741 C CA . LYS B 1 179 ? 11.75 21.875 16.375 1 97.06 179 LYS B CA 1
ATOM 3742 C C . LYS B 1 179 ? 10.375 21.234 16.578 1 97.06 179 LYS B C 1
ATOM 3744 O O . LYS B 1 179 ? 10.164 20.094 16.172 1 97.06 179 LYS B O 1
ATOM 3749 N N . ASP B 1 180 ? 9.516 22 17.203 1 97.44 180 ASP B N 1
ATOM 3750 C CA . ASP B 1 180 ? 8.156 21.484 17.422 1 97.44 180 ASP B CA 1
ATOM 3751 C C . ASP B 1 180 ? 7.465 21.172 16.109 1 97.44 180 ASP B C 1
ATOM 3753 O O . ASP B 1 180 ? 6.793 20.156 15.977 1 97.44 180 ASP B O 1
ATOM 3757 N N . ILE B 1 181 ? 7.672 22.078 15.18 1 97.31 181 ILE B N 1
ATOM 3758 C CA . ILE B 1 181 ? 7.047 21.938 13.875 1 97.31 181 ILE B CA 1
ATOM 3759 C C . ILE B 1 181 ? 7.578 20.672 13.18 1 97.31 181 ILE B C 1
ATOM 3761 O O . ILE B 1 181 ? 6.801 19.844 12.703 1 97.31 181 ILE B O 1
ATOM 3765 N N . TRP B 1 182 ? 8.852 20.484 13.195 1 97.5 182 TRP B N 1
ATOM 3766 C CA . TRP B 1 182 ? 9.453 19.359 12.492 1 97.5 182 TRP B CA 1
ATOM 3767 C C . TRP B 1 182 ? 9.141 18.047 13.195 1 97.5 182 TRP B C 1
ATOM 3769 O O . TRP B 1 182 ? 8.992 17 12.547 1 97.5 182 TRP B O 1
ATOM 3779 N N . LYS B 1 183 ? 9.078 18.109 14.516 1 97.69 183 LYS B N 1
ATOM 3780 C CA . LYS B 1 183 ? 8.68 16.922 15.266 1 97.69 183 LYS B CA 1
ATOM 3781 C C . LYS B 1 183 ? 7.281 16.469 14.875 1 97.69 183 LYS B C 1
ATOM 3783 O O . LYS B 1 183 ? 7.062 15.281 14.586 1 97.69 183 LYS B O 1
ATOM 3788 N N . LYS B 1 184 ? 6.402 17.375 14.867 1 97.31 184 LYS B N 1
ATOM 3789 C CA . LYS B 1 184 ? 5.047 17.031 14.43 1 97.31 184 LYS B CA 1
ATOM 3790 C C . LYS B 1 184 ? 5.031 16.562 12.984 1 97.31 184 LYS B C 1
ATOM 3792 O O . LYS B 1 184 ? 4.348 15.594 12.648 1 97.31 184 LYS B O 1
ATOM 3797 N N . TYR B 1 185 ? 5.797 17.281 12.18 1 97.19 185 TYR B N 1
ATOM 3798 C CA . TYR B 1 185 ? 5.832 16.969 10.758 1 97.19 185 TYR B CA 1
ATOM 3799 C C . TYR B 1 185 ? 6.277 15.531 10.523 1 97.19 185 TYR B C 1
ATOM 3801 O O . TYR B 1 185 ? 5.648 14.797 9.758 1 97.19 185 TYR B O 1
ATOM 3809 N N . MET B 1 186 ? 7.352 15.141 11.195 1 98.25 186 MET B N 1
ATOM 3810 C CA . MET B 1 186 ? 7.824 13.766 11.055 1 98.25 186 MET B CA 1
ATOM 3811 C C . MET B 1 186 ? 6.73 12.773 11.43 1 98.25 186 MET B C 1
ATOM 3813 O O . MET B 1 186 ? 6.484 11.812 10.703 1 98.25 186 MET B O 1
ATOM 3817 N N . PHE B 1 187 ? 6.16 13.031 12.523 1 98 187 PHE B N 1
ATOM 3818 C CA . PHE B 1 187 ? 5.191 12.078 13.039 1 98 187 PHE B CA 1
ATOM 3819 C C . PHE B 1 187 ? 3.998 11.953 12.102 1 98 187 PHE B C 1
ATOM 3821 O O . PHE B 1 187 ? 3.6 10.844 11.734 1 98 187 PHE B O 1
ATOM 3828 N N . ILE B 1 188 ? 3.434 13.055 11.68 1 97 188 ILE B N 1
ATOM 3829 C CA . ILE B 1 188 ? 2.207 13.008 10.891 1 97 188 ILE B CA 1
ATOM 3830 C C . ILE B 1 188 ? 2.514 12.461 9.5 1 97 188 ILE B C 1
ATOM 3832 O O . ILE B 1 188 ? 1.699 11.742 8.914 1 97 188 ILE B O 1
ATOM 3836 N N . ALA B 1 189 ? 3.672 12.789 8.961 1 98 189 ALA B N 1
ATOM 3837 C CA . ALA B 1 189 ? 4.055 12.266 7.648 1 98 189 ALA B CA 1
ATOM 3838 C C . ALA B 1 189 ? 4.223 10.75 7.688 1 98 189 ALA B C 1
ATOM 3840 O O . ALA B 1 189 ? 3.736 10.047 6.801 1 98 189 ALA B O 1
ATOM 3841 N N . ALA B 1 190 ? 4.914 10.297 8.719 1 98.69 190 ALA B N 1
ATOM 3842 C CA . ALA B 1 190 ? 5.148 8.859 8.836 1 98.69 190 ALA B CA 1
ATOM 3843 C C . ALA B 1 190 ? 3.842 8.109 9.102 1 98.69 190 ALA B C 1
ATOM 3845 O O . ALA B 1 190 ? 3.561 7.098 8.453 1 98.69 190 ALA B O 1
ATOM 3846 N N . GLN B 1 191 ? 3.092 8.625 10.055 1 98.31 191 GLN B N 1
ATOM 3847 C CA . GLN B 1 191 ? 1.82 7.992 10.383 1 98.31 191 GLN B CA 1
ATOM 3848 C C . GLN B 1 191 ? 0.893 7.953 9.172 1 98.31 191 GLN B C 1
ATOM 3850 O O . GLN B 1 191 ? 0.313 6.91 8.859 1 98.31 191 GLN B O 1
ATOM 3855 N N . ALA B 1 192 ? 0.702 9.094 8.547 1 97.75 192 ALA B N 1
ATOM 3856 C CA . ALA B 1 192 ? -0.134 9.156 7.348 1 97.75 192 ALA B CA 1
ATOM 3857 C C . ALA B 1 192 ? 0.396 8.234 6.258 1 97.75 192 ALA B C 1
ATOM 3859 O O . ALA B 1 192 ? -0.378 7.543 5.59 1 97.75 192 ALA B O 1
ATOM 3860 N N . GLY B 1 193 ? 1.7 8.234 6.102 1 98.5 193 GLY B N 1
ATOM 3861 C CA . GLY B 1 193 ? 2.318 7.414 5.07 1 98.5 193 GLY B CA 1
ATOM 3862 C C . GLY B 1 193 ? 2.027 5.934 5.23 1 98.5 193 GLY B C 1
ATOM 3863 O O . GLY B 1 193 ? 1.567 5.281 4.289 1 98.5 193 GLY B O 1
ATOM 3864 N N . VAL B 1 194 ? 2.264 5.41 6.418 1 98.5 194 VAL B N 1
ATOM 3865 C CA . VAL B 1 194 ? 2.143 3.971 6.613 1 98.5 194 VAL B CA 1
ATOM 3866 C C . VAL B 1 194 ? 0.668 3.568 6.602 1 98.5 194 VAL B C 1
ATOM 3868 O O . VAL B 1 194 ? 0.309 2.521 6.055 1 98.5 194 VAL B O 1
ATOM 3871 N N . THR B 1 195 ? -0.21 4.371 7.18 1 98.62 195 THR B N 1
ATOM 3872 C CA . THR B 1 195 ? -1.618 4 7.258 1 98.62 195 THR B CA 1
ATOM 3873 C C . THR B 1 195 ? -2.275 4.07 5.883 1 98.62 195 THR B C 1
ATOM 3875 O O . THR B 1 195 ? -3.139 3.254 5.559 1 98.62 195 THR B O 1
ATOM 3878 N N . THR B 1 196 ? -1.87 5.043 5.078 1 98.44 196 THR B N 1
ATOM 3879 C CA . THR B 1 196 ? -2.457 5.148 3.746 1 98.44 196 THR B CA 1
ATOM 3880 C C . THR B 1 196 ? -1.879 4.082 2.818 1 98.44 196 THR B C 1
ATOM 3882 O O . THR B 1 196 ? -2.596 3.523 1.985 1 98.44 196 THR B O 1
ATOM 3885 N N . LEU B 1 197 ? -0.596 3.801 2.979 1 98.56 197 LEU B N 1
ATOM 3886 C CA . LEU B 1 197 ? 0.028 2.77 2.154 1 98.56 197 LEU B CA 1
ATOM 3887 C C . LEU B 1 197 ? -0.681 1.432 2.33 1 98.56 197 LEU B C 1
ATOM 3889 O O . LEU B 1 197 ? -1.026 0.774 1.346 1 98.56 197 LEU B O 1
ATOM 3893 N N . PHE B 1 198 ? -0.918 1.068 3.545 1 98.44 198 PHE B N 1
ATOM 3894 C CA . PHE B 1 198 ? -1.498 -0.234 3.852 1 98.44 198 PHE B CA 1
ATOM 3895 C C . PHE B 1 198 ? -3.018 -0.152 3.904 1 98.44 198 PHE B C 1
ATOM 3897 O O . PHE B 1 198 ? -3.699 -1.178 3.969 1 98.44 198 PHE B O 1
ATOM 3904 N N . GLN B 1 199 ? -3.564 1.05 3.877 1 97.62 199 GLN B N 1
ATOM 3905 C CA . GLN B 1 199 ? -4.996 1.287 4.012 1 97.62 199 GLN B CA 1
ATOM 3906 C C . GLN B 1 199 ? -5.562 0.57 5.234 1 97.62 199 GLN B C 1
ATOM 3908 O O . GLN B 1 199 ? -6.566 -0.136 5.141 1 97.62 199 GLN B O 1
ATOM 3913 N N . GLN B 1 200 ? -4.867 0.713 6.363 1 98.12 200 GLN B N 1
ATOM 3914 C CA . GLN B 1 200 ? -5.199 0.093 7.645 1 98.12 200 GLN B CA 1
ATOM 3915 C C . GLN B 1 200 ? -4.918 1.042 8.805 1 98.12 200 GLN B C 1
ATOM 3917 O O . GLN B 1 200 ? -4.047 1.908 8.711 1 98.12 200 GLN B O 1
ATOM 3922 N N . PRO B 1 201 ? -5.75 0.874 9.961 1 97.69 201 PRO B N 1
ATOM 3923 C CA . PRO B 1 201 ? -5.328 1.574 11.18 1 97.69 201 PRO B CA 1
ATOM 3924 C C . PRO B 1 201 ? -3.982 1.084 11.703 1 97.69 201 PRO B C 1
ATOM 3926 O O . PRO B 1 201 ? -3.422 0.119 11.18 1 97.69 201 PRO B O 1
ATOM 3929 N N . VAL B 1 202 ? -3.486 1.718 12.719 1 98 202 VAL B N 1
ATOM 3930 C CA . VAL B 1 202 ? -2.146 1.484 13.242 1 98 202 VAL B CA 1
ATOM 3931 C C . VAL B 1 202 ? -2.043 0.059 13.781 1 98 202 VAL B C 1
ATOM 3933 O O . VAL B 1 202 ? -1.045 -0.627 13.555 1 98 202 VAL B O 1
ATOM 3936 N N . GLY B 1 203 ? -3.016 -0.48 14.398 1 98 203 GLY B N 1
ATOM 3937 C CA . GLY B 1 203 ? -2.98 -1.783 15.039 1 98 203 GLY B CA 1
ATOM 3938 C C . GLY B 1 203 ? -2.627 -2.91 14.086 1 98 203 GLY B C 1
ATOM 3939 O O . GLY B 1 203 ? -1.608 -3.582 14.266 1 98 203 GLY B O 1
ATOM 3940 N N . PRO B 1 204 ? -3.461 -3.123 13.078 1 98.25 204 PRO B N 1
ATOM 3941 C CA . PRO B 1 204 ? -3.191 -4.176 12.094 1 98.25 204 PRO B CA 1
ATOM 3942 C C . PRO B 1 204 ? -1.813 -4.047 11.453 1 98.25 204 PRO B C 1
ATOM 3944 O O . PRO B 1 204 ? -1.167 -5.055 11.156 1 98.25 204 PRO B O 1
ATOM 3947 N N . ILE B 1 205 ? -1.319 -2.885 11.227 1 98.56 205 ILE B N 1
ATOM 3948 C CA . ILE B 1 205 ? -0.004 -2.656 10.641 1 98.56 205 ILE B CA 1
ATOM 3949 C C . ILE B 1 205 ? 1.08 -3.176 11.578 1 98.56 205 ILE B C 1
ATOM 3951 O O . ILE B 1 205 ? 1.971 -3.918 11.164 1 98.56 205 ILE B O 1
ATOM 3955 N N . LEU B 1 206 ? 0.906 -2.834 12.859 1 98.31 206 LEU B N 1
ATOM 3956 C CA . LEU B 1 206 ? 1.938 -3.158 13.836 1 98.31 206 LEU B CA 1
ATOM 3957 C C . LEU B 1 206 ? 1.862 -4.625 14.242 1 98.31 206 LEU B C 1
ATOM 3959 O O . LEU B 1 206 ? 2.795 -5.156 14.852 1 98.31 206 LEU B O 1
ATOM 3963 N N . ASP B 1 207 ? 0.76 -5.293 13.859 1 97.5 207 ASP B N 1
ATOM 3964 C CA . ASP B 1 207 ? 0.603 -6.715 14.148 1 97.5 207 ASP B CA 1
ATOM 3965 C C . ASP B 1 207 ? 1.512 -7.562 13.266 1 97.5 207 ASP B C 1
ATOM 3967 O O . ASP B 1 207 ? 1.729 -8.742 13.531 1 97.5 207 ASP B O 1
ATOM 3971 N N . THR B 1 208 ? 1.961 -7.055 12.211 1 97.44 208 THR B N 1
ATOM 3972 C CA . THR B 1 208 ? 2.83 -7.797 11.297 1 97.44 208 THR B CA 1
ATOM 3973 C C . THR B 1 208 ? 4.273 -7.324 11.43 1 97.44 208 THR B C 1
ATOM 3975 O O . THR B 1 208 ? 4.527 -6.133 11.633 1 97.44 208 THR B O 1
ATOM 3978 N N . GLU B 1 209 ? 5.203 -8.211 11.312 1 96.88 209 GLU B N 1
ATOM 3979 C CA . GLU B 1 209 ? 6.617 -7.859 11.336 1 96.88 209 GLU B CA 1
ATOM 3980 C C . GLU B 1 209 ? 6.969 -6.906 10.195 1 96.88 209 GLU B C 1
ATOM 3982 O O . GLU B 1 209 ? 7.688 -5.926 10.398 1 96.88 209 GLU B O 1
ATOM 3987 N N . GLY B 1 210 ? 6.469 -7.195 9.016 1 97.25 210 GLY B N 1
ATOM 3988 C CA . GLY B 1 210 ? 6.711 -6.34 7.863 1 97.25 210 GLY B CA 1
ATOM 3989 C C . GLY B 1 210 ? 6.156 -4.938 8.031 1 97.25 210 GLY B C 1
ATOM 3990 O O . GLY B 1 210 ? 6.77 -3.961 7.602 1 97.25 210 GLY B O 1
ATOM 3991 N N . GLY B 1 211 ? 4.969 -4.887 8.633 1 98.19 211 GLY B N 1
ATOM 3992 C CA . GLY B 1 211 ? 4.383 -3.586 8.922 1 98.19 211 GLY B CA 1
ATOM 3993 C C . GLY B 1 211 ? 5.219 -2.754 9.875 1 98.19 211 GLY B C 1
ATOM 3994 O O . GLY B 1 211 ? 5.43 -1.562 9.648 1 98.19 211 GLY B O 1
ATOM 3995 N N . ARG B 1 212 ? 5.711 -3.393 10.961 1 98.25 212 ARG B N 1
ATOM 3996 C CA . ARG B 1 212 ? 6.574 -2.721 11.93 1 98.25 212 ARG B CA 1
ATOM 3997 C C . ARG B 1 212 ? 7.863 -2.238 11.266 1 98.25 212 ARG B C 1
ATOM 3999 O O . ARG B 1 212 ? 8.273 -1.094 11.461 1 98.25 212 ARG B O 1
ATOM 4006 N N . ASN B 1 213 ? 8.43 -3.08 10.469 1 97.62 213 ASN B N 1
ATOM 4007 C CA . ASN B 1 213 ? 9.688 -2.738 9.812 1 97.62 213 ASN B CA 1
ATOM 4008 C C . ASN B 1 213 ? 9.508 -1.595 8.82 1 97.62 213 ASN B C 1
ATOM 4010 O O . ASN B 1 213 ? 10.367 -0.717 8.719 1 97.62 213 ASN B O 1
ATOM 4014 N N . THR B 1 214 ? 8.445 -1.657 8.086 1 98.31 214 THR B N 1
ATOM 4015 C CA . THR B 1 214 ? 8.148 -0.595 7.133 1 98.31 214 THR B CA 1
ATOM 4016 C C . THR B 1 214 ? 7.977 0.743 7.848 1 98.31 214 THR B C 1
ATOM 4018 O O . THR B 1 214 ? 8.531 1.757 7.418 1 98.31 214 THR B O 1
ATOM 4021 N N . ALA B 1 215 ? 7.227 0.736 8.945 1 98.62 215 ALA B N 1
ATOM 4022 C CA . ALA B 1 215 ? 7.008 1.956 9.719 1 98.62 215 ALA B CA 1
ATOM 4023 C C . ALA B 1 215 ? 8.32 2.498 10.273 1 98.62 215 ALA B C 1
ATOM 4025 O O . ALA B 1 215 ? 8.625 3.684 10.125 1 98.62 215 ALA B O 1
ATOM 4026 N N . LYS B 1 216 ? 9.07 1.642 10.883 1 98.25 216 LYS B N 1
ATOM 4027 C CA . LYS B 1 216 ? 10.352 2.035 11.461 1 98.25 216 LYS B CA 1
ATOM 4028 C C . LYS B 1 216 ? 11.273 2.625 10.398 1 98.25 216 LYS B C 1
ATOM 4030 O O . LYS B 1 216 ? 11.953 3.629 10.641 1 98.25 216 LYS B O 1
ATOM 4035 N N . ARG B 1 217 ? 11.289 2 9.281 1 98 217 ARG B N 1
ATOM 4036 C CA . ARG B 1 217 ? 12.141 2.467 8.188 1 98 217 ARG B CA 1
ATOM 4037 C C . ARG B 1 217 ? 11.695 3.84 7.695 1 98 217 ARG B C 1
ATOM 4039 O O . ARG B 1 217 ? 12.531 4.688 7.367 1 98 217 ARG B O 1
ATOM 4046 N N . LEU B 1 218 ? 10.422 4.043 7.582 1 98.56 218 LEU B N 1
ATOM 4047 C CA . LEU B 1 218 ? 9.914 5.34 7.133 1 98.56 218 LEU B CA 1
ATOM 4048 C C . LEU B 1 218 ? 10.359 6.449 8.086 1 98.56 218 LEU B C 1
ATOM 4050 O O . LEU B 1 218 ? 10.828 7.5 7.641 1 98.56 218 LEU B O 1
ATOM 4054 N N . PHE B 1 219 ? 10.25 6.238 9.422 1 98.69 219 PHE B N 1
ATOM 4055 C CA . PHE B 1 219 ? 10.734 7.207 10.398 1 98.69 219 PHE B CA 1
ATOM 4056 C C . PHE B 1 219 ? 12.227 7.457 10.219 1 98.69 219 PHE B C 1
ATOM 4058 O O . PHE B 1 219 ? 12.688 8.602 10.289 1 98.69 219 PHE B O 1
ATOM 4065 N N . ALA B 1 220 ? 12.953 6.41 9.984 1 98.25 220 ALA B N 1
ATOM 4066 C CA . ALA B 1 220 ? 14.398 6.516 9.812 1 98.25 220 ALA B CA 1
ATOM 4067 C C . ALA B 1 220 ? 14.742 7.32 8.562 1 98.25 220 ALA B C 1
ATOM 4069 O O . ALA B 1 220 ? 15.664 8.141 8.586 1 98.25 220 ALA B O 1
ATOM 4070 N N . GLU B 1 221 ? 14.055 7.047 7.465 1 98.31 221 GLU B N 1
ATOM 4071 C CA . GLU B 1 221 ? 14.289 7.785 6.227 1 98.31 221 GLU B CA 1
ATOM 4072 C C . GLU B 1 221 ? 14.016 9.273 6.414 1 98.31 221 GLU B C 1
ATOM 4074 O O . GLU B 1 221 ? 14.805 10.117 5.973 1 98.31 221 GLU B O 1
ATOM 4079 N N . ILE B 1 222 ? 12.906 9.617 7.039 1 98.56 222 ILE B N 1
ATOM 4080 C CA . ILE B 1 222 ? 12.562 11.016 7.285 1 98.56 222 ILE B CA 1
ATOM 4081 C C . ILE B 1 222 ? 13.617 11.656 8.18 1 98.56 222 ILE B C 1
ATOM 4083 O O . ILE B 1 222 ? 14.07 12.773 7.91 1 98.56 222 ILE B O 1
ATOM 4087 N N . GLY B 1 223 ? 14.023 10.938 9.242 1 98.38 223 GLY B N 1
ATOM 4088 C CA . GLY B 1 223 ? 15.086 11.43 10.102 1 98.38 223 GLY B CA 1
ATOM 4089 C C . GLY B 1 223 ? 16.391 11.68 9.359 1 98.38 223 GLY B C 1
ATOM 4090 O O . GLY B 1 223 ? 17.078 12.664 9.625 1 98.38 223 GLY B O 1
ATOM 4091 N N . ALA B 1 224 ? 16.734 10.789 8.453 1 98.25 224 ALA B N 1
ATOM 4092 C CA . ALA B 1 224 ? 17.938 10.945 7.656 1 98.25 224 ALA B CA 1
ATOM 4093 C C . ALA B 1 224 ? 17.859 12.188 6.773 1 98.25 224 ALA B C 1
ATOM 4095 O O . ALA B 1 224 ? 18.859 12.891 6.59 1 98.25 224 ALA B O 1
ATOM 4096 N N . ILE B 1 225 ? 16.703 12.414 6.203 1 98.25 225 ILE B N 1
ATOM 4097 C CA . ILE B 1 225 ? 16.5 13.625 5.406 1 98.25 225 ILE B CA 1
ATOM 4098 C C . ILE B 1 225 ? 16.719 14.859 6.277 1 98.25 225 ILE B C 1
ATOM 4100 O O . ILE B 1 225 ? 17.422 15.789 5.871 1 98.25 225 ILE B O 1
ATOM 4104 N N . PHE B 1 226 ? 16.078 14.867 7.527 1 98.12 226 PHE B N 1
ATOM 4105 C CA . PHE B 1 226 ? 16.234 15.984 8.445 1 98.12 226 PHE B CA 1
ATOM 4106 C C . PHE B 1 226 ? 17.719 16.234 8.742 1 98.12 226 PHE B C 1
ATOM 4108 O O . PHE B 1 226 ? 18.188 17.359 8.641 1 98.12 226 PHE B O 1
ATOM 4115 N N . SER B 1 227 ? 18.438 15.188 9.008 1 98 227 SER B N 1
ATOM 4116 C CA . SER B 1 227 ? 19.859 15.297 9.344 1 98 227 SER B CA 1
ATOM 4117 C C . SER B 1 227 ? 20.672 15.828 8.172 1 98 227 SER B C 1
ATOM 4119 O O . SER B 1 227 ? 21.469 16.75 8.328 1 98 227 SER B O 1
ATOM 4121 N N . ALA B 1 228 ? 20.438 15.281 7.047 1 97.88 228 ALA B N 1
ATOM 4122 C CA . ALA B 1 228 ? 21.188 15.664 5.859 1 97.88 228 ALA B CA 1
ATOM 4123 C C . ALA B 1 228 ? 20.875 17.094 5.445 1 97.88 228 ALA B C 1
ATOM 4125 O O . ALA B 1 228 ? 21.734 17.797 4.902 1 97.88 228 ALA B O 1
ATOM 4126 N N . ALA B 1 229 ? 19.688 17.562 5.715 1 96.69 229 ALA B N 1
ATOM 4127 C CA . ALA B 1 229 ? 19.25 18.891 5.32 1 96.69 229 ALA B CA 1
ATOM 4128 C C . ALA B 1 229 ? 19.562 19.922 6.406 1 96.69 229 ALA B C 1
ATOM 4130 O O . ALA B 1 229 ? 19.266 21.094 6.262 1 96.69 229 ALA B O 1
ATOM 4131 N N . GLY B 1 230 ? 20.094 19.469 7.52 1 96.19 230 GLY B N 1
ATOM 4132 C CA . GLY B 1 230 ? 20.438 20.375 8.602 1 96.19 230 GLY B CA 1
ATOM 4133 C C . GLY B 1 230 ? 19.234 20.859 9.391 1 96.19 230 GLY B C 1
ATOM 4134 O O . GLY B 1 230 ? 19.266 21.938 9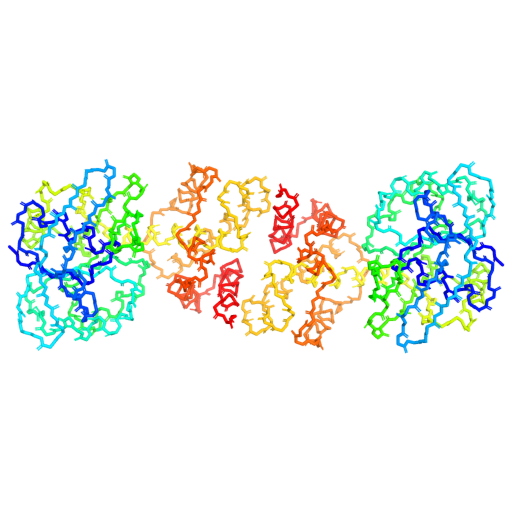.977 1 96.19 230 GLY B O 1
ATOM 4135 N N . ILE B 1 231 ? 18.188 20.156 9.359 1 95.94 231 ILE B N 1
ATOM 4136 C CA . ILE B 1 231 ? 16.969 20.484 10.094 1 95.94 231 ILE B CA 1
ATOM 4137 C C . ILE B 1 231 ? 17.125 20.125 11.562 1 95.94 231 ILE B C 1
ATOM 4139 O O . ILE B 1 231 ? 17.531 19 11.891 1 95.94 231 ILE B O 1
ATOM 4143 N N . PRO B 1 232 ? 16.891 21.094 12.398 1 94 232 PRO B N 1
ATOM 4144 C CA . PRO B 1 232 ? 17.078 20.844 13.828 1 94 232 PRO B CA 1
ATOM 4145 C C . PRO B 1 232 ? 16.094 19.797 14.367 1 94 232 PRO B C 1
ATOM 4147 O O . PRO B 1 232 ? 14.898 19.891 14.094 1 94 232 PRO B O 1
ATOM 4150 N N . LYS B 1 233 ? 16.625 18.844 15.086 1 95 233 LYS B N 1
ATOM 4151 C CA . LYS B 1 233 ? 15.812 17.812 15.719 1 95 233 LYS B CA 1
ATOM 4152 C C . LYS B 1 233 ? 16.516 17.234 16.953 1 95 233 LYS B C 1
ATOM 4154 O O . LYS B 1 233 ? 17.734 17.281 17.062 1 95 233 LYS B O 1
ATOM 4159 N N . ASP B 1 234 ? 15.719 16.734 17.844 1 95.31 234 ASP B N 1
ATOM 4160 C CA . ASP B 1 234 ? 16.297 16 18.969 1 95.31 234 ASP B CA 1
ATOM 4161 C C . ASP B 1 234 ? 16.953 14.703 18.5 1 95.31 234 ASP B C 1
ATOM 4163 O O . ASP B 1 234 ? 16.516 14.086 17.531 1 95.31 234 ASP B O 1
ATOM 4167 N N . PRO B 1 235 ? 18.047 14.266 19.156 1 94.62 235 PRO B N 1
ATOM 4168 C CA . PRO B 1 235 ? 18.781 13.078 18.734 1 94.62 235 PRO B CA 1
ATOM 4169 C C . PRO B 1 235 ? 17.906 11.828 18.672 1 94.62 235 PRO B C 1
ATOM 4171 O O . PRO B 1 235 ? 18.094 10.969 17.812 1 94.62 235 PRO B O 1
ATOM 4174 N N . ASP B 1 236 ? 16.938 11.688 19.5 1 96.62 236 ASP B N 1
ATOM 4175 C CA . ASP B 1 236 ? 16.141 10.469 19.578 1 96.62 236 ASP B CA 1
ATOM 4176 C C . ASP B 1 236 ? 14.75 10.688 18.984 1 96.62 236 ASP B C 1
ATOM 4178 O O . ASP B 1 236 ? 13.805 9.969 19.297 1 96.62 236 ASP B O 1
ATOM 4182 N N . LEU B 1 237 ? 14.672 11.617 18.094 1 97.75 237 LEU B N 1
ATOM 4183 C CA . LEU B 1 237 ? 13.367 12.016 17.562 1 97.75 237 LEU B CA 1
ATOM 4184 C C . LEU B 1 237 ? 12.688 10.844 16.859 1 97.75 237 LEU B C 1
ATOM 4186 O O . LEU B 1 237 ? 11.5 10.594 17.062 1 97.75 237 LEU B O 1
ATOM 4190 N N . GLU B 1 238 ? 13.492 10.102 16 1 97.81 238 GLU B N 1
ATOM 4191 C CA . GLU B 1 238 ? 12.922 8.984 15.242 1 97.81 238 GLU B CA 1
ATOM 4192 C C . GLU B 1 238 ? 12.359 7.918 16.188 1 97.81 238 GLU B C 1
ATOM 4194 O O . GLU B 1 238 ? 11.227 7.465 16 1 97.81 238 GLU B O 1
ATOM 4199 N N . GLU B 1 239 ? 13.141 7.566 17.141 1 97.62 239 GLU B N 1
ATOM 4200 C CA . GLU B 1 239 ? 12.75 6.527 18.094 1 97.62 239 GLU B CA 1
ATOM 4201 C C . GLU B 1 239 ? 11.539 6.961 18.922 1 97.62 239 GLU B C 1
ATOM 4203 O O . GLU B 1 239 ? 10.617 6.172 19.141 1 97.62 239 GLU B O 1
ATOM 4208 N N . GLU B 1 240 ? 11.586 8.18 19.359 1 97.56 240 GLU B N 1
ATOM 4209 C CA . GLU B 1 240 ? 10.484 8.719 20.141 1 97.56 240 GLU B CA 1
ATOM 4210 C C . GLU B 1 240 ? 9.195 8.766 19.328 1 97.56 240 GLU B C 1
ATOM 4212 O O . GLU B 1 240 ? 8.117 8.445 19.828 1 97.56 240 GLU B O 1
ATOM 4217 N N . SER B 1 241 ? 9.328 9.18 18.125 1 98.19 241 SER B N 1
ATOM 4218 C CA . SER B 1 241 ? 8.164 9.273 17.25 1 98.19 241 SER B CA 1
ATOM 4219 C C . SER B 1 241 ? 7.586 7.895 16.953 1 98.19 241 SER B C 1
ATOM 4221 O O . SER B 1 241 ? 6.367 7.715 16.938 1 98.19 241 SER B O 1
ATOM 4223 N N . TYR B 1 242 ? 8.477 6.965 16.719 1 98.25 242 TYR B N 1
ATOM 4224 C CA . TYR B 1 242 ? 8.016 5.605 16.484 1 98.25 242 TYR B CA 1
ATOM 4225 C C . TYR B 1 242 ? 7.336 5.035 17.719 1 98.25 242 TYR B C 1
ATOM 4227 O O . TYR B 1 242 ? 6.328 4.328 17.609 1 98.25 242 TYR B O 1
ATOM 4235 N N . ARG B 1 243 ? 7.871 5.309 18.875 1 97.69 243 ARG B N 1
ATOM 4236 C CA . ARG B 1 243 ? 7.25 4.887 20.125 1 97.69 243 ARG B CA 1
ATOM 4237 C C . ARG B 1 243 ? 5.848 5.473 20.266 1 97.69 243 ARG B C 1
ATOM 4239 O O . ARG B 1 243 ? 4.93 4.801 20.734 1 97.69 243 ARG B O 1
ATOM 4246 N N . THR B 1 244 ? 5.707 6.711 19.922 1 97.06 244 THR B N 1
ATOM 4247 C CA . THR B 1 244 ? 4.395 7.344 19.938 1 97.06 244 THR B CA 1
ATOM 4248 C C . THR B 1 244 ? 3.418 6.605 19.031 1 97.06 244 THR B C 1
ATOM 4250 O O . THR B 1 244 ? 2.271 6.355 19.406 1 97.06 244 THR B O 1
ATOM 4253 N N . LEU B 1 245 ? 3.867 6.238 17.859 1 97.81 245 LEU B N 1
ATOM 4254 C CA . LEU B 1 245 ? 3.025 5.484 16.938 1 97.81 245 LEU B CA 1
ATOM 4255 C C . LEU B 1 245 ? 2.576 4.168 17.562 1 97.81 245 LEU B C 1
ATOM 4257 O O . LEU B 1 245 ? 1.402 3.803 17.469 1 97.81 245 LEU B O 1
ATOM 4261 N N . THR B 1 246 ? 3.518 3.451 18.203 1 97.5 246 THR B N 1
ATOM 4262 C CA . THR B 1 246 ? 3.244 2.125 18.75 1 97.5 246 THR B CA 1
ATOM 4263 C C . THR B 1 246 ? 2.355 2.223 19.984 1 97.5 246 THR B C 1
ATOM 4265 O O . THR B 1 246 ? 1.805 1.218 20.438 1 97.5 246 THR B O 1
ATOM 4268 N N . SER B 1 247 ? 2.207 3.41 20.516 1 96.44 247 SER B N 1
ATOM 4269 C CA . SER B 1 247 ? 1.395 3.604 21.719 1 96.44 247 SER B CA 1
ATOM 4270 C C . SER B 1 247 ? -0.022 4.039 21.359 1 96.44 247 SER B C 1
ATOM 4272 O O . SER B 1 247 ? -0.877 4.176 22.234 1 96.44 247 SER B O 1
ATOM 4274 N N . MET B 1 248 ? -0.233 4.258 20.125 1 95 248 MET B N 1
ATOM 4275 C CA . MET B 1 248 ? -1.561 4.68 19.688 1 95 248 MET B CA 1
ATOM 4276 C C . MET B 1 248 ? -2.564 3.539 19.828 1 95 248 MET B C 1
ATOM 4278 O O . MET B 1 248 ? -2.178 2.373 19.938 1 95 248 MET B O 1
ATOM 4282 N N . SER B 1 249 ? -3.854 3.947 19.828 1 93.94 249 SER B N 1
ATOM 4283 C CA . SER B 1 249 ? -4.906 2.938 19.891 1 93.94 249 SER B CA 1
ATOM 4284 C C . SER B 1 249 ? -4.883 2.039 18.656 1 93.94 249 SER B C 1
ATOM 4286 O O . SER B 1 249 ? -4.5 2.479 17.562 1 93.94 249 SER B O 1
ATOM 4288 N N . TYR B 1 250 ? -5.367 0.837 18.844 1 96.44 250 TYR B N 1
ATOM 4289 C CA . TYR B 1 250 ? -5.355 -0.19 17.812 1 96.44 250 TYR B CA 1
ATOM 4290 C C . TYR B 1 250 ? -6.113 0.276 16.578 1 96.44 250 TYR B C 1
ATOM 4292 O O . TYR B 1 250 ? -5.73 -0.049 15.453 1 96.44 250 TYR B O 1
ATOM 4300 N N . HIS B 1 251 ? -7.121 1.086 16.734 1 96.06 251 HIS B N 1
ATOM 4301 C CA . HIS B 1 251 ? -8.008 1.455 15.641 1 96.06 251 HIS B CA 1
ATOM 4302 C C . HIS B 1 251 ? -7.723 2.869 15.141 1 96.06 251 HIS B C 1
ATOM 4304 O O . HIS B 1 251 ? -8.469 3.412 14.328 1 96.06 251 HIS B O 1
ATOM 4310 N N . MET B 1 252 ? -6.637 3.379 15.633 1 94.25 252 MET B N 1
ATOM 4311 C CA . MET B 1 252 ? -6.301 4.746 15.25 1 94.25 252 MET B CA 1
ATOM 4312 C C . MET B 1 252 ? -5.941 4.824 13.773 1 94.25 252 MET B C 1
ATOM 4314 O O . MET B 1 252 ? -5.125 4.039 13.281 1 94.25 252 MET B O 1
ATOM 4318 N N . LYS B 1 253 ? -6.594 5.777 13.047 1 95 253 LYS B N 1
ATOM 4319 C CA . LYS B 1 253 ? -6.285 6.102 11.656 1 95 253 LYS B CA 1
ATOM 4320 C C . LYS B 1 253 ? -5.75 7.523 11.523 1 95 253 LYS B C 1
ATOM 4322 O O . LYS B 1 253 ? -6.148 8.414 12.281 1 95 253 LYS B O 1
ATOM 4327 N N . SER B 1 254 ? -4.836 7.676 10.609 1 95 254 SER B N 1
ATOM 4328 C CA . SER B 1 254 ? -4.418 9.047 10.312 1 95 254 SER B CA 1
ATOM 4329 C C . SER B 1 254 ? -5.555 9.852 9.688 1 95 254 SER B C 1
ATOM 4331 O O . SER B 1 254 ? -6.496 9.273 9.133 1 95 254 SER B O 1
ATOM 4333 N N . SER B 1 255 ? -5.496 11.164 9.844 1 90.44 255 SER B N 1
ATOM 4334 C CA . SER B 1 255 ? -6.477 12.023 9.203 1 90.44 255 SER B CA 1
ATOM 4335 C C . SER B 1 255 ? -6.48 11.828 7.688 1 90.44 255 SER B C 1
ATOM 4337 O O . SER B 1 255 ? -7.535 11.867 7.055 1 90.44 255 SER B O 1
ATOM 4339 N N . MET B 1 256 ? -5.348 11.555 7.133 1 93.69 256 MET B N 1
ATOM 4340 C CA . MET B 1 256 ? -5.234 11.375 5.688 1 93.69 256 MET B CA 1
ATOM 4341 C C . MET B 1 256 ? -5.91 10.086 5.246 1 93.69 256 MET B C 1
ATOM 4343 O O . MET B 1 256 ? -6.578 10.047 4.207 1 93.69 256 MET B O 1
ATOM 4347 N N . LEU B 1 257 ? -5.688 9.016 6 1 96.88 257 LEU B N 1
ATOM 4348 C CA . LEU B 1 257 ? -6.387 7.777 5.672 1 96.88 257 LEU B CA 1
ATOM 4349 C C . LEU B 1 257 ? -7.895 7.977 5.715 1 96.88 257 LEU B C 1
ATOM 4351 O O . LEU B 1 257 ? -8.617 7.488 4.844 1 96.88 257 LEU B O 1
ATOM 4355 N N . ARG B 1 258 ? -8.414 8.688 6.715 1 92.75 258 ARG B N 1
ATOM 4356 C CA . ARG B 1 258 ? -9.844 8.969 6.812 1 92.75 258 ARG B CA 1
ATOM 4357 C C . ARG B 1 258 ? -10.328 9.742 5.59 1 92.75 258 ARG B C 1
ATOM 4359 O O . ARG B 1 258 ? -11.422 9.484 5.086 1 92.75 258 ARG B O 1
ATOM 4366 N N . ASP B 1 259 ? -9.578 10.688 5.188 1 90.56 259 ASP B N 1
ATOM 4367 C CA . ASP B 1 259 ? -9.914 11.438 3.982 1 90.56 259 ASP B CA 1
ATOM 4368 C C . ASP B 1 259 ? -9.961 10.523 2.762 1 90.56 259 ASP B C 1
ATOM 4370 O O . ASP B 1 259 ? -10.875 10.602 1.945 1 90.56 259 ASP B O 1
ATOM 4374 N N . MET B 1 260 ? -8.984 9.672 2.613 1 94.88 260 MET B N 1
ATOM 4375 C CA . MET B 1 260 ? -8.922 8.734 1.498 1 94.88 260 MET B CA 1
ATOM 4376 C C . MET B 1 260 ? -10.148 7.828 1.482 1 94.88 260 MET B C 1
ATOM 4378 O O . MET B 1 260 ? -10.727 7.574 0.423 1 94.88 260 MET B O 1
ATOM 4382 N N . GLU B 1 261 ? -10.547 7.391 2.643 1 95.06 261 GLU B N 1
ATOM 4383 C CA . GLU B 1 261 ? -11.703 6.512 2.771 1 95.06 261 GLU B CA 1
ATOM 4384 C C . GLU B 1 261 ? -12.984 7.215 2.328 1 95.06 261 GLU B C 1
ATOM 4386 O O . GLU B 1 261 ? -13.93 6.566 1.877 1 95.06 261 GLU B O 1
ATOM 4391 N N . LYS B 1 262 ? -12.984 8.5 2.42 1 91.56 262 LYS B N 1
ATOM 4392 C CA . LYS B 1 262 ? -14.156 9.297 2.035 1 91.56 262 LYS B CA 1
ATOM 4393 C C . LYS B 1 262 ? -14.008 9.836 0.616 1 91.56 262 LYS B C 1
ATOM 4395 O O . LYS B 1 262 ? -14.805 10.664 0.177 1 91.56 262 LYS B O 1
ATOM 4400 N N . GLY B 1 263 ? -12.953 9.438 -0.006 1 93.12 263 GLY B N 1
ATOM 4401 C CA . GLY B 1 263 ? -12.734 9.836 -1.388 1 93.12 263 GLY B CA 1
ATOM 4402 C C . GLY B 1 263 ? -12.297 11.281 -1.529 1 93.12 263 GLY B C 1
ATOM 4403 O O . GLY B 1 263 ? -12.516 11.906 -2.574 1 93.12 263 GLY B O 1
ATOM 4404 N N . ARG B 1 264 ? -11.688 11.852 -0.507 1 89.19 264 ARG B N 1
ATOM 4405 C CA . ARG B 1 264 ? -11.289 13.25 -0.508 1 89.19 264 ARG B CA 1
ATOM 4406 C C . ARG B 1 264 ? -9.828 13.406 -0.932 1 89.19 264 ARG B C 1
ATOM 4408 O O . ARG B 1 264 ? -9.102 12.414 -1.018 1 89.19 264 ARG B O 1
ATOM 4415 N N . VAL B 1 265 ? -9.469 14.617 -1.284 1 88.56 265 VAL B N 1
ATOM 4416 C CA . VAL B 1 265 ? -8.102 14.945 -1.652 1 88.56 265 VAL B CA 1
ATOM 4417 C C . VAL B 1 265 ? -7.184 14.773 -0.442 1 88.56 265 VAL B C 1
ATOM 4419 O O . VAL B 1 265 ? -7.617 14.945 0.701 1 88.56 265 VAL B O 1
ATOM 4422 N N . THR B 1 266 ? -5.969 14.375 -0.778 1 91.19 266 THR B N 1
ATOM 4423 C CA . THR B 1 266 ? -5.012 14.172 0.303 1 91.19 266 THR B CA 1
ATOM 4424 C C . THR B 1 266 ? -3.957 15.273 0.315 1 91.19 266 THR B C 1
ATOM 4426 O O . THR B 1 266 ? -3.902 16.094 -0.601 1 91.19 266 THR B O 1
ATOM 4429 N N . GLU B 1 267 ? -3.158 15.297 1.364 1 88.69 267 GLU B N 1
ATOM 4430 C CA . GLU B 1 267 ? -2.053 16.234 1.498 1 88.69 267 GLU B CA 1
ATOM 4431 C C . GLU B 1 267 ? -0.726 15.594 1.109 1 88.69 267 GLU B C 1
ATOM 4433 O O . GLU B 1 267 ? 0.333 16 1.594 1 88.69 267 GLU B O 1
ATOM 4438 N N . GLY B 1 268 ? -0.774 14.57 0.283 1 92.88 268 GLY B N 1
ATOM 4439 C CA . GLY B 1 268 ? 0.4 13.789 -0.081 1 92.88 268 GLY B CA 1
ATOM 4440 C C . GLY B 1 268 ? 1.528 14.641 -0.635 1 92.88 268 GLY B C 1
ATOM 4441 O O . GLY B 1 268 ? 2.68 14.508 -0.214 1 92.88 268 GLY B O 1
ATOM 4442 N N . ASP B 1 269 ? 1.236 15.516 -1.562 1 91.81 269 ASP B N 1
ATOM 4443 C CA . ASP B 1 269 ? 2.244 16.391 -2.154 1 91.81 269 ASP B CA 1
ATOM 4444 C C . ASP B 1 269 ? 2.877 17.297 -1.099 1 91.81 269 ASP B C 1
ATOM 4446 O O . ASP B 1 269 ? 4.094 17.5 -1.099 1 91.81 269 ASP B O 1
ATOM 4450 N N . HIS B 1 270 ? 2.037 17.75 -0.187 1 89.88 270 HIS B N 1
ATOM 4451 C CA . HIS B 1 270 ? 2.482 18.703 0.831 1 89.88 270 HIS B CA 1
ATOM 4452 C C . HIS B 1 270 ? 3.346 18.016 1.882 1 89.88 270 HIS B C 1
ATOM 4454 O O . HIS B 1 270 ? 4.27 18.625 2.428 1 89.88 270 HIS B O 1
ATOM 4460 N N . LEU B 1 271 ? 3.047 16.812 2.191 1 95.19 271 LEU B N 1
ATOM 4461 C CA . LEU B 1 271 ? 3.768 16.094 3.242 1 95.19 271 LEU B CA 1
ATOM 4462 C C . LEU B 1 271 ? 4.914 15.273 2.656 1 95.19 271 LEU B C 1
ATOM 4464 O O . LEU B 1 271 ? 6.082 15.578 2.895 1 95.19 271 LEU B O 1
ATOM 4468 N N . HIS B 1 272 ? 4.574 14.398 1.824 1 97.88 272 HIS B N 1
ATOM 4469 C CA . HIS B 1 272 ? 5.562 13.445 1.331 1 97.88 272 HIS B CA 1
ATOM 4470 C C . HIS B 1 272 ? 6.293 13.992 0.108 1 97.88 272 HIS B C 1
ATOM 4472 O O . HIS B 1 272 ? 7.504 13.797 -0.037 1 97.88 272 HIS B O 1
ATOM 4478 N N . GLY B 1 273 ? 5.52 14.641 -0.787 1 96.5 273 GLY B N 1
ATOM 4479 C CA . GLY B 1 273 ? 6.18 15.289 -1.907 1 96.5 273 GLY B CA 1
ATOM 4480 C C . GLY B 1 273 ? 7.238 16.297 -1.478 1 96.5 273 GLY B C 1
ATOM 4481 O O . GLY B 1 273 ? 8.336 16.328 -2.037 1 96.5 273 GLY B O 1
ATOM 4482 N N . PHE B 1 274 ? 6.949 17.078 -0.52 1 96.31 274 PHE B N 1
ATOM 4483 C CA . PHE B 1 274 ? 7.879 18.078 -0.001 1 96.31 274 PHE B CA 1
ATOM 4484 C C . PHE B 1 274 ? 9.109 17.406 0.592 1 96.31 274 PHE B C 1
ATOM 4486 O O . PHE B 1 274 ? 10.234 17.875 0.393 1 96.31 274 PHE B O 1
ATOM 4493 N N . LEU B 1 275 ? 8.961 16.312 1.341 1 97.75 275 LEU B N 1
ATOM 4494 C CA . LEU B 1 275 ? 10.086 15.578 1.906 1 97.75 275 LEU B CA 1
ATOM 4495 C C . LEU B 1 275 ? 11.008 15.062 0.805 1 97.75 275 LEU B C 1
ATOM 4497 O O . LEU B 1 275 ? 12.234 15.125 0.93 1 97.75 275 LEU B O 1
ATOM 4501 N N . LEU B 1 276 ? 10.391 14.539 -0.249 1 97.62 276 LEU B N 1
ATOM 4502 C CA . LEU B 1 276 ? 11.188 14.023 -1.359 1 97.62 276 LEU B CA 1
ATOM 4503 C C . LEU B 1 276 ? 11.93 15.148 -2.068 1 97.62 276 LEU B C 1
ATOM 4505 O O . LEU B 1 276 ? 13.055 14.961 -2.531 1 97.62 276 LEU B O 1
ATOM 4509 N N . GLU B 1 277 ? 11.258 16.281 -2.201 1 96.12 277 GLU B N 1
ATOM 4510 C CA . GLU B 1 277 ? 11.945 17.453 -2.74 1 96.12 277 GLU B CA 1
ATOM 4511 C C . GLU B 1 277 ? 13.164 17.828 -1.901 1 96.12 277 GLU B C 1
ATOM 4513 O O . GLU B 1 277 ? 14.227 18.125 -2.443 1 96.12 277 GLU B O 1
ATOM 4518 N N . LYS B 1 278 ? 13.023 17.812 -0.579 1 95.56 278 LYS B N 1
ATOM 4519 C CA . LYS B 1 278 ? 14.117 18.141 0.334 1 95.56 278 LYS B CA 1
ATOM 4520 C C . LYS B 1 278 ? 15.242 17.109 0.234 1 95.56 278 LYS B C 1
ATOM 4522 O O . LYS B 1 278 ? 16.406 17.422 0.507 1 95.56 278 LYS B O 1
ATOM 4527 N N . ALA B 1 279 ? 14.883 15.922 -0.079 1 97.25 279 ALA B N 1
ATOM 4528 C CA . ALA B 1 279 ? 15.852 14.828 -0.132 1 97.25 279 ALA B CA 1
ATOM 4529 C C . ALA B 1 279 ? 16.688 14.906 -1.405 1 97.25 279 ALA B C 1
ATOM 4531 O O . ALA B 1 279 ? 17.734 14.25 -1.508 1 97.25 279 ALA B O 1
ATOM 4532 N N . LYS B 1 280 ? 16.172 15.617 -2.395 1 94.88 280 LYS B N 1
ATOM 4533 C CA . LYS B 1 280 ? 16.875 15.695 -3.672 1 94.88 280 LYS B CA 1
ATOM 4534 C C . LYS B 1 280 ? 18.281 16.25 -3.488 1 94.88 280 LYS B C 1
ATOM 4536 O O . LYS B 1 280 ? 18.484 17.266 -2.838 1 94.88 280 LYS B O 1
ATOM 4541 N N . GLY B 1 281 ? 19.219 15.586 -4.059 1 94.19 281 GLY B N 1
ATOM 4542 C CA . GLY B 1 281 ? 20.609 16.016 -3.984 1 94.19 281 GLY B CA 1
ATOM 4543 C C . GLY B 1 281 ? 21.312 15.578 -2.707 1 94.19 281 GLY B C 1
ATOM 4544 O O . GLY B 1 281 ? 22.516 15.75 -2.559 1 94.19 281 GLY B O 1
ATOM 4545 N N . LEU B 1 282 ? 20.391 15.062 -1.811 1 95.75 282 LEU B N 1
ATOM 4546 C CA . LEU B 1 282 ? 20.969 14.523 -0.585 1 95.75 282 LEU B CA 1
ATOM 4547 C C . LEU B 1 282 ? 21.266 13.031 -0.729 1 95.75 282 LEU B C 1
ATOM 4549 O O . LEU B 1 282 ? 20.609 12.344 -1.509 1 95.75 282 LEU B O 1
ATOM 4553 N N . SER B 1 283 ? 22.391 12.5 -0.268 1 94.75 283 SER B N 1
ATOM 4554 C CA . SER B 1 283 ? 22.719 11.086 -0.315 1 94.75 283 SER B CA 1
ATOM 4555 C C . SER B 1 283 ? 22 10.305 0.774 1 94.75 283 SER B C 1
ATOM 4557 O O . SER B 1 283 ? 22.625 9.766 1.687 1 94.75 283 SER B O 1
ATOM 4559 N N . VAL B 1 284 ? 20.641 10.266 0.7 1 96.62 284 VAL B N 1
ATOM 4560 C CA . VAL B 1 284 ? 19.812 9.539 1.66 1 96.62 284 VAL B CA 1
ATOM 4561 C C . VAL B 1 284 ? 18.891 8.578 0.922 1 96.62 284 VAL B C 1
ATOM 4563 O O . VAL B 1 284 ? 18.406 8.875 -0.177 1 96.62 284 VAL B O 1
ATOM 4566 N N . ASP B 1 285 ? 18.703 7.383 1.498 1 93.94 285 ASP B N 1
ATOM 4567 C CA . ASP B 1 285 ? 17.75 6.418 0.963 1 93.94 285 ASP B CA 1
ATOM 4568 C C . ASP B 1 285 ? 16.312 6.797 1.338 1 93.94 285 ASP B C 1
ATOM 4570 O O . ASP B 1 285 ? 16.031 7.078 2.502 1 93.94 285 ASP B O 1
ATOM 4574 N N . THR B 1 286 ? 15.453 6.891 0.294 1 97.5 286 THR B N 1
ATOM 4575 C CA . THR B 1 286 ? 14.062 7.277 0.542 1 97.5 286 THR B CA 1
ATOM 4576 C C . THR B 1 286 ? 13.102 6.258 -0.056 1 97.5 286 THR B C 1
ATOM 4578 O O . THR B 1 286 ? 12.055 6.625 -0.592 1 97.5 286 THR B O 1
ATOM 4581 N N . LEU B 1 287 ? 13.445 5.016 0.037 1 96.25 287 LEU B N 1
ATOM 4582 C CA . LEU B 1 287 ? 12.695 3.982 -0.668 1 96.25 287 LEU B CA 1
ATOM 4583 C C . LEU B 1 287 ? 11.258 3.912 -0.157 1 96.25 287 LEU B C 1
ATOM 4585 O O . LEU B 1 287 ? 10.312 3.922 -0.948 1 96.25 287 LEU B O 1
ATOM 4589 N N . VAL B 1 288 ? 11.117 3.773 1.139 1 98.19 288 VAL B N 1
ATOM 4590 C CA . VAL B 1 288 ? 9.781 3.654 1.703 1 98.19 288 VAL B CA 1
ATOM 4591 C C . VAL B 1 288 ? 8.992 4.938 1.447 1 98.19 288 VAL B C 1
ATOM 4593 O O . VAL B 1 288 ? 7.812 4.895 1.101 1 98.19 288 VAL B O 1
ATOM 4596 N N . LEU B 1 289 ? 9.68 6.07 1.614 1 98.62 289 LEU B N 1
ATOM 4597 C CA . LEU B 1 289 ? 9.047 7.359 1.364 1 98.62 289 LEU B CA 1
ATOM 4598 C C . LEU B 1 289 ? 8.562 7.461 -0.079 1 98.62 289 LEU B C 1
ATOM 4600 O O . LEU B 1 289 ? 7.457 7.941 -0.338 1 98.62 289 LEU B O 1
ATOM 4604 N N . GLU B 1 290 ? 9.352 7.039 -0.999 1 98.06 290 GLU B N 1
ATOM 4605 C CA . GLU B 1 290 ? 8.984 7.035 -2.41 1 98.06 290 GLU B CA 1
ATOM 4606 C C . GLU B 1 290 ? 7.789 6.121 -2.666 1 98.06 290 GLU B C 1
ATOM 4608 O O . GLU B 1 290 ? 6.91 6.445 -3.469 1 98.06 290 GLU B O 1
ATOM 4613 N N . THR B 1 291 ? 7.793 4.965 -2.084 1 98.44 291 THR B N 1
ATOM 4614 C CA . THR B 1 291 ? 6.691 4.016 -2.219 1 98.44 291 THR B CA 1
ATOM 4615 C C . THR B 1 291 ? 5.387 4.625 -1.708 1 98.44 291 THR B C 1
ATOM 4617 O O . THR B 1 291 ? 4.348 4.52 -2.363 1 98.44 291 THR B O 1
ATOM 4620 N N . VAL B 1 292 ? 5.496 5.281 -0.555 1 98.69 292 VAL B N 1
ATOM 4621 C CA . VAL B 1 292 ? 4.344 5.949 0.045 1 98.69 292 VAL B CA 1
ATOM 4622 C C . VAL B 1 292 ? 3.824 7.027 -0.899 1 98.69 292 VAL B C 1
ATOM 4624 O O . VAL B 1 292 ? 2.623 7.098 -1.169 1 98.69 292 VAL B O 1
ATOM 4627 N N . PHE B 1 293 ? 4.719 7.848 -1.378 1 98.5 293 PHE B N 1
ATOM 4628 C CA . PHE B 1 293 ? 4.305 8.961 -2.221 1 98.5 293 PHE B CA 1
ATOM 4629 C C . PHE B 1 293 ? 3.707 8.461 -3.529 1 98.5 293 PHE B C 1
ATOM 4631 O O . PHE B 1 293 ? 2.738 9.031 -4.035 1 98.5 293 PHE B O 1
ATOM 4638 N N . ALA B 1 294 ? 4.254 7.414 -4.117 1 98.5 294 ALA B N 1
ATOM 4639 C CA . ALA B 1 294 ? 3.707 6.812 -5.332 1 98.5 294 ALA B CA 1
ATOM 4640 C C . ALA B 1 294 ? 2.266 6.363 -5.117 1 98.5 294 ALA B C 1
ATOM 4642 O O . ALA B 1 294 ? 1.401 6.602 -5.965 1 98.5 294 ALA B O 1
ATOM 4643 N N . ASN B 1 295 ? 2.057 5.684 -4.012 1 98.31 295 ASN B N 1
ATOM 4644 C CA . ASN B 1 295 ? 0.713 5.242 -3.654 1 98.31 295 ASN B CA 1
ATOM 4645 C C . ASN B 1 295 ? -0.269 6.41 -3.621 1 98.31 295 ASN B C 1
ATOM 4647 O O . ASN B 1 295 ? -1.389 6.301 -4.125 1 98.31 295 ASN B O 1
ATOM 4651 N N . LEU B 1 296 ? 0.148 7.516 -3.041 1 97.88 296 LEU B N 1
ATOM 4652 C CA . LEU B 1 296 ? -0.694 8.703 -2.932 1 97.88 296 LEU B CA 1
ATOM 4653 C C . LEU B 1 296 ? -0.921 9.336 -4.301 1 97.88 296 LEU B C 1
ATOM 4655 O O . LEU B 1 296 ? -2.02 9.82 -4.594 1 97.88 296 LEU B O 1
ATOM 4659 N N . GLN B 1 297 ? 0.132 9.375 -5.105 1 97.69 297 GLN B N 1
ATOM 4660 C CA . GLN B 1 297 ? -0.01 9.891 -6.465 1 97.69 297 GLN B CA 1
ATOM 4661 C C . GLN B 1 297 ? -1.031 9.078 -7.258 1 97.69 297 GLN B C 1
ATOM 4663 O O . GLN B 1 297 ? -1.842 9.641 -7.992 1 97.69 297 GLN B O 1
ATOM 4668 N N . MET B 1 298 ? -0.988 7.824 -7.141 1 97.44 298 MET B N 1
ATOM 4669 C CA . MET B 1 298 ? -1.905 6.941 -7.855 1 97.44 298 MET B CA 1
ATOM 4670 C C . MET B 1 298 ? -3.338 7.141 -7.375 1 97.44 298 MET B C 1
ATOM 4672 O O . MET B 1 298 ? -4.273 7.129 -8.172 1 97.44 298 MET B O 1
ATOM 4676 N N . TYR B 1 299 ? -3.52 7.289 -6.094 1 96.88 299 TYR B N 1
ATOM 4677 C CA . TYR B 1 299 ? -4.836 7.59 -5.543 1 96.88 299 TYR B CA 1
ATOM 4678 C C . TYR B 1 299 ? -5.391 8.883 -6.133 1 96.88 299 TYR B C 1
ATOM 4680 O O . TYR B 1 299 ? -6.559 8.938 -6.523 1 96.88 299 TYR B O 1
ATOM 4688 N N . GLU B 1 300 ? -4.508 9.922 -6.199 1 94.62 300 GLU B N 1
ATOM 4689 C CA . GLU B 1 300 ? -4.949 11.234 -6.664 1 94.62 300 GLU B CA 1
ATOM 4690 C C . GLU B 1 300 ? -5.219 11.227 -8.164 1 94.62 300 GLU B C 1
ATOM 4692 O O . GLU B 1 300 ? -5.953 12.07 -8.68 1 94.62 300 GLU B O 1
ATOM 4697 N N . ALA B 1 301 ? -4.664 10.32 -8.891 1 92.62 301 ALA B N 1
ATOM 4698 C CA . ALA B 1 301 ? -4.805 10.25 -10.344 1 92.62 301 ALA B CA 1
ATOM 4699 C C . ALA B 1 301 ? -6.113 9.57 -10.734 1 92.62 301 ALA B C 1
ATOM 4701 O O . ALA B 1 301 ? -6.555 9.672 -11.883 1 92.62 301 ALA B O 1
ATOM 4702 N N . LYS B 1 302 ? -6.805 8.797 -9.883 1 83.31 302 LYS B N 1
ATOM 4703 C CA . LYS B 1 302 ? -8.07 8.125 -10.172 1 83.31 302 LYS B CA 1
ATOM 4704 C C . LYS B 1 302 ? -9.195 9.141 -10.359 1 83.31 302 LYS B C 1
ATOM 4706 O O . LYS B 1 302 ? -10.086 8.938 -11.18 1 83.31 302 LYS B O 1
#

Nearest PDB structures (foldseek):
  3hn2-assembly2_D  TM=8.902E-01  e=2.241E-20  Geobacter metallireducens GS-15
  2qyt-assembly1_A  TM=8.958E-01  e=8.855E-19  Porphyromonas gingivalis W83
  4yca-assembly1_A  TM=8.656E-01  e=5.592E-19  Staphylococcus aureus
  8wl1-assembly1_A-2  TM=8.092E-01  e=1.186E-19  Levilactobacillus brevis
  5zix-assembly3_C  TM=8.765E-01  e=6.215E-17  Pseudomonas aeruginosa PAO1

Organism: Bacillus amyloliquefaciens (strain ATCC 23350 / DSM 7 / BCRC 11601 / CCUG 28519 / NBRC 15535 / NRRL B-14393 / F) (NCBI:txid692420)

pLDDT: mean 95.2, std 4.42, range [57.28, 98.69]